Protein 5F06 (pdb70)

Structure (mmCIF, N/CA/C/O backbone):
data_5F06
#
_entry.id   5F06
#
_cell.length_a   54.104
_cell.length_b   90.365
_cell.length_c   97.149
_cell.angle_alpha   90.00
_cell.angle_beta   90.00
_cell.angle_gamma   90.00
#
_symmetry.space_group_name_H-M   'P 21 21 21'
#
loop_
_entity.id
_entity.type
_entity.pdbx_description
1 polymer 'Glutathione S-transferase family protein'
2 non-polymer GLUTATHIONE
3 non-polymer 'SULFATE ION'
4 water water
#
loop_
_atom_site.group_PDB
_atom_site.id
_atom_site.type_symbol
_atom_site.label_atom_id
_atom_site.label_alt_id
_atom_site.label_comp_id
_atom_site.label_asym_id
_atom_site.label_entity_id
_atom_site.label_seq_id
_atom_site.pdbx_PDB_ins_code
_atom_site.Cartn_x
_atom_site.Cartn_y
_atom_site.Cartn_z
_atom_site.occupancy
_atom_site.B_iso_or_equiv
_atom_site.auth_seq_id
_atom_site.auth_comp_id
_atom_site.auth_asym_id
_atom_site.auth_atom_id
_atom_site.pdbx_PDB_model_num
ATOM 1 N N . VAL A 1 1 ? -10.887 27.001 3.907 1.00 18.12 2 VAL A N 1
ATOM 2 C CA . VAL A 1 1 ? -11.416 27.233 2.566 1.00 20.30 2 VAL A CA 1
ATOM 3 C C . VAL A 1 1 ? -10.811 26.250 1.572 1.00 17.80 2 VAL A C 1
ATOM 4 O O . VAL A 1 1 ? -9.615 25.964 1.617 1.00 18.25 2 VAL A O 1
ATOM 16 N N . LEU A 1 2 ? -11.646 25.737 0.676 1.00 14.08 3 LEU A N 1
ATOM 17 C CA . LEU A 1 2 ? -11.173 24.913 -0.424 1.00 14.68 3 LEU A CA 1
ATOM 18 C C . LEU A 1 2 ? -10.581 25.818 -1.487 1.00 13.09 3 LEU A C 1
ATOM 19 O O . LEU A 1 2 ? -11.317 26.499 -2.198 1.00 12.78 3 LEU A O 1
ATOM 35 N N . LYS A 1 3 ? -9.255 25.832 -1.577 1.00 12.76 4 LYS A N 1
ATOM 36 C CA . LYS A 1 3 ? -8.563 26.679 -2.536 1.00 13.07 4 LYS A CA 1
ATOM 37 C C . LYS A 1 3 ? -8.023 25.851 -3.692 1.00 14.42 4 LYS A C 1
ATOM 38 O O . LYS A 1 3 ? -7.120 25.031 -3.519 1.00 17.09 4 LYS A O 1
ATOM 57 N N . LEU A 1 4 ? -8.596 26.081 -4.868 1.00 12.98 5 LEU A N 1
ATOM 58 C CA . LEU A 1 4 ? -8.256 25.344 -6.077 1.00 11.33 5 LEU A CA 1
ATOM 59 C C . LEU A 1 4 ? -7.352 26.183 -6.961 1.00 12.59 5 LEU A C 1
ATOM 60 O O . LEU A 1 4 ? -7.730 27.273 -7.380 1.00 12.64 5 LEU A O 1
ATOM 76 N N . TYR A 1 5 ? -6.153 25.671 -7.228 1.00 11.60 6 TYR A N 1
ATOM 77 C CA . TYR A 1 5 ? -5.184 26.365 -8.066 1.00 11.29 6 TYR A CA 1
ATOM 78 C C . TYR A 1 5 ? -5.230 25.837 -9.495 1.00 10.43 6 TYR A C 1
ATOM 79 O O . TYR A 1 5 ? -4.926 24.675 -9.749 1.00 9.88 6 TYR A O 1
ATOM 97 N N . GLY A 1 6 ? -5.613 26.693 -10.432 1.00 10.08 7 GLY A N 1
ATOM 98 C CA . GLY A 1 6 ? -5.718 26.275 -11.817 1.00 9.96 7 GLY A CA 1
ATOM 99 C C . GLY A 1 6 ? -6.218 27.377 -12.725 1.00 11.45 7 GLY A C 1
ATOM 100 O O . GLY A 1 6 ? -5.943 28.553 -12.495 1.00 12.39 7 GLY A O 1
ATOM 104 N N . ALA A 1 7 ? -6.956 26.993 -13.761 1.00 13.49 8 ALA A N 1
ATOM 105 C CA . ALA A 1 7 ? -7.501 27.954 -14.714 1.00 14.35 8 ALA A CA 1
ATOM 106 C C . ALA A 1 7 ? -8.848 27.464 -15.240 1.00 16.10 8 ALA A C 1
ATOM 107 O O . ALA A 1 7 ? -8.992 26.280 -15.541 1.00 16.47 8 ALA A O 1
ATOM 114 N N . PRO A 1 8 ? -9.843 28.366 -15.346 1.00 17.53 9 PRO A N 1
ATOM 115 C CA . PRO A 1 8 ? -11.187 27.968 -15.795 1.00 17.68 9 PRO A CA 1
ATOM 116 C C . PRO A 1 8 ? -11.227 27.229 -17.137 1.00 18.73 9 PRO A C 1
ATOM 117 O O . PRO A 1 8 ? -12.092 26.375 -17.338 1.00 17.62 9 PRO A O 1
ATOM 128 N N . MET A 1 9 ? -10.305 27.555 -18.038 1.00 21.38 10 MET A N 1
ATOM 129 C CA . MET A 1 9 ? -10.359 27.037 -19.401 1.00 23.52 10 MET A CA 1
ATOM 130 C C . MET A 1 9 ? -9.751 25.635 -19.546 1.00 23.13 10 MET A C 1
ATOM 131 O O . MET A 1 9 ? -9.961 24.973 -20.561 1.00 25.92 10 MET A O 1
ATOM 145 N N . SER A 1 10 ? -9.015 25.171 -18.542 1.00 18.21 11 SER A N 1
ATOM 146 C CA . SER A 1 10 ? -8.347 23.878 -18.650 1.00 17.60 11 SER A CA 1
ATOM 147 C C . SER A 1 10 ? -9.277 22.731 -18.264 1.00 15.72 11 SER A C 1
ATOM 148 O O . SER A 1 10 ? -10.084 22.841 -17.337 1.00 16.15 11 SER A O 1
ATOM 156 N N . THR A 1 11 ? -9.151 21.632 -18.999 1.00 13.72 12 THR A N 1
ATOM 157 C CA . THR A 1 11 ? -9.964 20.442 -18.781 1.00 13.27 12 THR A CA 1
ATOM 158 C C . THR A 1 11 ? -9.798 19.891 -17.377 1.00 12.22 12 THR A C 1
ATOM 159 O O . THR A 1 11 ? -10.759 19.452 -16.751 1.00 12.37 12 THR A O 1
ATOM 170 N N . CYS A 1 12 ? -8.558 19.901 -16.903 1.00 13.13 13 CYS A N 1
ATOM 171 C CA . CYS A 1 12 ? -8.216 19.307 -15.622 1.00 13.33 13 CYS A CA 1
ATOM 172 C C . CYS A 1 12 ? -8.792 20.109 -14.452 1.00 10.97 13 CYS A C 1
ATOM 173 O O . CYS A 1 12 ? -9.253 19.532 -13.469 1.00 11.08 13 CYS A O 1
ATOM 180 N N . THR A 1 13 ? -8.777 21.435 -14.558 1.00 9.12 14 THR A N 1
ATOM 181 C CA . THR A 1 13 ? -9.400 22.272 -13.535 1.00 8.25 14 THR A CA 1
ATOM 182 C C . THR A 1 13 ? -10.914 22.143 -13.600 1.00 8.94 14 THR A C 1
ATOM 183 O O . THR A 1 13 ? -11.581 22.045 -12.565 1.00 8.71 14 THR A O 1
ATOM 194 N N A SER A 1 14 ? -11.457 22.139 -14.815 0.59 9.82 15 SER A N 1
ATOM 195 N N B SER A 1 14 ? -11.441 22.142 -14.822 0.41 9.84 15 SER A N 1
ATOM 196 C CA A SER A 1 14 ? -12.903 22.068 -15.007 0.59 10.12 15 SER A CA 1
ATOM 197 C CA B SER A 1 14 ? -12.877 22.047 -15.061 0.41 10.24 15 SER A CA 1
ATOM 198 C C A SER A 1 14 ? -13.491 20.791 -14.421 0.59 9.88 15 SER A C 1
ATOM 199 C C B SER A 1 14 ? -13.478 20.799 -14.430 0.41 9.88 15 SER A C 1
ATOM 200 O O A SER A 1 14 ? -14.634 20.783 -13.970 0.59 9.20 15 SER A O 1
ATOM 201 O O B SER A 1 14 ? -14.613 20.819 -13.955 0.41 10.16 15 SER A O 1
ATOM 216 N N . ARG A 1 15 ? -12.714 19.713 -14.435 1.00 9.75 16 ARG A N 1
ATOM 217 C CA . ARG A 1 15 ? -13.173 18.451 -13.867 1.00 8.67 16 ARG A CA 1
ATOM 218 C C . ARG A 1 15 ? -13.470 18.625 -12.377 1.00 7.84 16 ARG A C 1
ATOM 219 O O . ARG A 1 15 ? -14.464 18.103 -11.869 1.00 7.52 16 ARG A O 1
ATOM 241 N N . VAL A 1 16 ? -12.619 19.374 -11.682 1.00 8.55 17 VAL A N 1
ATOM 242 C CA . VAL A 1 16 ? -12.842 19.645 -10.265 1.00 8.82 17 VAL A CA 1
ATOM 243 C C . VAL A 1 16 ? -13.979 20.649 -10.080 1.00 9.61 17 VAL A C 1
ATOM 244 O O . VAL A 1 16 ? -14.855 20.462 -9.227 1.00 8.88 17 VAL A O 1
ATOM 257 N N . LEU A 1 17 ? -13.971 21.710 -10.883 1.00 9.07 18 LEU A N 1
ATOM 258 C CA . LEU A 1 17 ? -14.969 22.761 -10.742 1.00 9.71 18 LEU A CA 1
ATOM 259 C C . LEU A 1 17 ? -16.389 22.208 -10.803 1.00 10.62 18 LEU A C 1
ATOM 260 O O . LEU A 1 17 ? -17.234 22.575 -9.990 1.00 10.95 18 LEU A O 1
ATOM 276 N N A THR A 1 18 ? -16.635 21.317 -11.757 0.40 10.82 19 THR A N 1
ATOM 277 N N B THR A 1 18 ? -16.658 21.315 -11.751 0.60 10.77 19 THR A N 1
ATOM 278 C CA A THR A 1 18 ? -17.955 20.732 -11.917 0.40 11.93 19 THR A CA 1
ATOM 279 C CA B THR A 1 18 ? -18.004 20.777 -11.883 0.60 11.74 19 THR A CA 1
ATOM 280 C C A THR A 1 18 ? -18.327 19.936 -10.670 0.40 11.23 19 THR A C 1
ATOM 281 C C B THR A 1 18 ? -18.347 19.915 -10.667 0.60 11.26 19 THR A C 1
ATOM 282 O O A THR A 1 18 ? -19.463 20.004 -10.193 0.40 11.59 19 THR A O 1
ATOM 283 O O B THR A 1 18 ? -19.488 19.925 -10.197 0.60 11.55 19 THR A O 1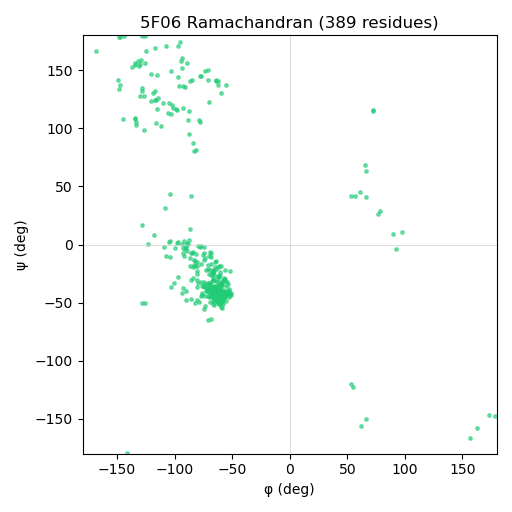
ATOM 304 N N . CYS A 1 19 ? -17.360 19.194 -10.139 1.00 10.20 20 CYS A N 1
ATOM 305 C CA . CYS A 1 19 ? -17.568 18.405 -8.927 1.00 10.04 20 CYS A CA 1
ATOM 306 C C . CYS A 1 19 ? -17.914 19.310 -7.742 1.00 10.65 20 CYS A C 1
ATOM 307 O O . CYS A 1 19 ? -18.852 19.029 -6.992 1.00 10.69 20 CYS A O 1
ATOM 316 N N . LEU A 1 20 ? -17.163 20.396 -7.580 1.00 9.41 21 LEU A N 1
ATOM 317 C CA . LEU A 1 20 ? -17.439 21.365 -6.521 1.00 9.40 21 LEU A CA 1
ATOM 318 C C . LEU A 1 20 ? -18.876 21.896 -6.603 1.00 10.16 21 LEU A C 1
ATOM 319 O O . LEU A 1 20 ? -19.545 22.033 -5.578 1.00 10.00 21 LEU A O 1
ATOM 335 N N . HIS A 1 21 ? -19.357 22.179 -7.811 1.00 11.99 22 HIS A N 1
ATOM 336 C CA . HIS A 1 21 ? -20.714 22.700 -7.984 1.00 13.28 22 HIS A CA 1
ATOM 337 C C . HIS A 1 21 ? -21.778 21.640 -7.730 1.00 12.69 22 HIS A C 1
ATOM 338 O O . HIS A 1 21 ? -22.826 21.941 -7.148 1.00 14.06 22 HIS A O 1
ATOM 351 N N . GLU A 1 22 ? -21.529 20.412 -8.180 1.00 11.14 23 GLU A N 1
ATOM 352 C CA . GLU A 1 22 ? -22.439 19.307 -7.897 1.00 12.22 23 GLU A CA 1
ATOM 353 C C . GLU A 1 22 ? -22.653 19.178 -6.393 1.00 13.56 23 GLU A C 1
ATOM 354 O O . GLU A 1 22 ? -23.752 18.861 -5.938 1.00 12.80 23 GLU A O 1
ATOM 366 N N . LYS A 1 23 ? -21.598 19.438 -5.625 1.00 13.31 24 LYS A N 1
ATOM 367 C CA . LYS A 1 23 ? -21.645 19.276 -4.175 1.00 12.01 24 LYS A CA 1
ATOM 368 C C . LYS A 1 23 ? -22.107 20.555 -3.468 1.00 13.94 24 LYS A C 1
ATOM 369 O O . LYS A 1 23 ? -22.193 20.592 -2.239 1.00 15.93 24 LYS A O 1
ATOM 388 N N . ASN A 1 24 ? -22.418 21.589 -4.248 1.00 14.96 25 ASN A N 1
ATOM 389 C CA . ASN A 1 24 ? -22.858 22.879 -3.706 1.00 15.62 25 ASN A CA 1
ATOM 390 C C . ASN A 1 24 ? -21.852 23.478 -2.726 1.00 15.15 25 ASN A C 1
ATOM 391 O O . ASN A 1 24 ? -22.241 24.024 -1.695 1.00 17.26 25 ASN A O 1
ATOM 402 N N . LEU A 1 25 ? -20.567 23.388 -3.049 1.00 11.74 26 LEU A N 1
ATOM 403 C CA . LEU A 1 25 ? -19.518 23.832 -2.132 1.00 10.87 26 LEU A CA 1
ATOM 404 C C . LEU A 1 25 ? -19.007 25.238 -2.428 1.00 11.04 26 LEU A C 1
ATOM 405 O O . LEU A 1 25 ? -18.907 25.651 -3.589 1.00 10.95 26 LEU A O 1
ATOM 421 N N . ASP A 1 26 ? -18.684 25.966 -1.362 1.00 13.05 27 ASP A N 1
ATOM 422 C CA . ASP A 1 26 ? -17.922 27.203 -1.473 1.00 13.27 27 ASP A CA 1
ATOM 423 C C . ASP A 1 26 ? -16.488 26.834 -1.791 1.00 13.50 27 ASP A C 1
ATOM 424 O O . ASP A 1 26 ? -16.010 25.784 -1.363 1.00 14.08 27 ASP A O 1
ATOM 433 N N . PHE A 1 27 ? -15.794 27.699 -2.522 1.00 13.16 28 PHE A N 1
ATOM 434 C CA . PHE A 1 27 ? -14.389 27.474 -2.834 1.00 12.04 28 PHE A CA 1
ATOM 435 C C . PHE A 1 27 ? -13.792 28.740 -3.424 1.00 11.46 28 PHE A C 1
ATOM 436 O O . PHE A 1 27 ? -14.516 29.657 -3.799 1.00 10.81 28 PHE A O 1
ATOM 453 N N . GLU A 1 28 ? -12.469 28.778 -3.498 1.00 12.44 29 GLU A N 1
ATOM 454 C CA . GLU A 1 28 ? -11.768 29.859 -4.169 1.00 12.90 29 GLU A CA 1
ATOM 455 C C . GLU A 1 28 ? -10.926 29.300 -5.302 1.00 13.45 29 GLU A C 1
ATOM 456 O O . GLU A 1 28 ? -10.086 28.427 -5.082 1.00 13.96 29 GLU A O 1
ATOM 468 N N . LEU A 1 29 ? -11.167 29.803 -6.508 1.00 14.66 30 LEU A N 1
ATOM 469 C CA . LEU A 1 29 ? -10.317 29.508 -7.650 1.00 14.05 30 LEU A CA 1
ATOM 470 C C . LEU A 1 29 ? -9.176 30.517 -7.691 1.00 14.01 30 LEU A C 1
ATOM 471 O O . LEU A 1 29 ? -9.401 31.714 -7.869 1.00 15.95 30 LEU A O 1
ATOM 487 N N . VAL A 1 30 ? -7.958 30.025 -7.495 1.00 10.26 31 VAL A N 1
ATOM 488 C CA . VAL A 1 30 ? -6.760 30.855 -7.546 1.00 9.99 31 VAL A CA 1
ATOM 489 C C . VAL A 1 30 ? -6.081 30.642 -8.894 1.00 9.24 31 VAL A C 1
ATOM 490 O O . VAL A 1 30 ? -5.670 29.526 -9.203 1.00 10.62 31 VAL A O 1
ATOM 503 N N . PRO A 1 31 ? -5.975 31.702 -9.712 1.00 9.85 32 PRO A N 1
ATOM 504 C CA . PRO A 1 31 ? -5.376 31.509 -11.038 1.00 10.53 32 PRO A CA 1
ATOM 505 C C . PRO A 1 31 ? -3.926 31.039 -11.000 1.00 10.98 32 PRO A C 1
ATOM 506 O O . PRO A 1 31 ? -3.148 31.487 -10.159 1.00 11.14 32 PRO A O 1
ATOM 517 N N . VAL A 1 32 ? -3.586 30.130 -11.908 1.00 11.53 33 VAL A N 1
ATOM 518 C CA . VAL A 1 32 ? -2.200 29.759 -12.162 1.00 10.64 33 VAL A CA 1
ATOM 519 C C . VAL A 1 32 ? -1.861 30.160 -13.592 1.00 12.80 33 VAL A C 1
ATOM 520 O O . VAL A 1 32 ? -2.537 29.755 -14.539 1.00 12.06 33 VAL A O 1
ATOM 533 N N . ASP A 1 33 ? -0.811 30.962 -13.730 1.00 13.71 34 ASP A N 1
ATOM 534 C CA . ASP A 1 33 ? -0.438 31.558 -15.006 1.00 14.76 34 ASP A CA 1
ATOM 535 C C . ASP A 1 33 ? 0.408 30.592 -15.836 1.00 15.27 34 ASP A C 1
ATOM 536 O O . ASP A 1 33 ? 1.639 30.626 -15.779 1.00 14.98 34 ASP A O 1
ATOM 545 N N . LEU A 1 34 ? -0.258 29.738 -16.611 1.00 15.17 35 LEU A N 1
ATOM 546 C CA . LEU A 1 34 ? 0.434 28.775 -17.466 1.00 15.13 35 LEU A CA 1
ATOM 547 C C . LEU A 1 34 ? 1.245 29.475 -18.554 1.00 14.93 35 LEU A C 1
ATOM 548 O O . LEU A 1 34 ? 2.360 29.060 -18.862 1.00 15.43 35 LEU A O 1
ATOM 564 N N . PHE A 1 35 ? 0.670 30.528 -19.133 1.00 14.90 36 PHE A N 1
ATOM 565 C CA . PHE A 1 35 ? 1.337 31.343 -20.151 1.00 16.84 36 PHE A CA 1
ATOM 566 C C . PHE A 1 35 ? 2.712 31.828 -19.692 1.00 17.81 36 PHE A C 1
ATOM 567 O O . PHE A 1 35 ? 3.664 31.845 -20.475 1.00 17.01 36 PHE A O 1
ATOM 584 N N . ALA A 1 36 ? 2.811 32.212 -18.421 1.00 18.01 37 ALA A N 1
ATOM 585 C CA . ALA A 1 36 ? 4.062 32.715 -17.861 1.00 19.03 37 ALA A CA 1
ATOM 586 C C . ALA A 1 36 ? 4.909 31.596 -17.258 1.00 18.03 37 ALA A C 1
ATOM 587 O O . ALA A 1 36 ? 6.020 31.841 -16.788 1.00 19.94 37 ALA A O 1
ATOM 594 N N . GLY A 1 37 ? 4.378 30.378 -17.260 1.00 13.32 38 GLY A N 1
ATOM 595 C CA . GLY A 1 37 ? 5.098 29.226 -16.737 1.00 13.80 38 GLY A CA 1
ATOM 596 C C . GLY A 1 37 ? 5.112 29.116 -15.221 1.00 12.46 38 GLY A C 1
ATOM 597 O O . GLY A 1 37 ? 6.051 28.559 -14.646 1.00 12.17 38 GLY A O 1
ATOM 601 N N . GLU A 1 38 ? 4.073 29.632 -14.569 1.00 13.17 39 GLU A N 1
ATOM 602 C CA . GLU A 1 38 ? 3.991 29.610 -13.108 1.00 12.09 39 GLU A CA 1
ATOM 603 C C . GLU A 1 38 ? 3.996 28.184 -12.572 1.00 11.52 39 GLU A C 1
ATOM 604 O O . GLU A 1 38 ? 4.560 27.906 -11.515 1.00 11.51 39 GLU A O 1
ATOM 616 N N . HIS A 1 39 ? 3.360 27.279 -13.306 1.00 11.38 40 HIS A N 1
ATOM 617 C CA . HIS A 1 39 ? 3.234 25.891 -12.871 1.00 11.98 40 HIS A CA 1
ATOM 618 C C . HIS A 1 39 ? 4.566 25.140 -12.862 1.00 12.99 40 HIS A C 1
ATOM 619 O O . HIS A 1 39 ? 4.653 24.041 -12.318 1.00 13.03 40 HIS A O 1
ATOM 632 N N . LYS A 1 40 ? 5.599 25.736 -13.448 1.00 11.83 41 LYS A N 1
ATOM 633 C CA . LYS A 1 40 ? 6.918 25.114 -13.501 1.00 12.79 41 LYS A CA 1
ATOM 634 C C . LYS A 1 40 ? 7.908 25.748 -12.518 1.00 14.11 41 LYS A C 1
ATOM 635 O O . LYS A 1 40 ? 9.077 25.357 -12.478 1.00 14.35 41 LYS A O 1
ATOM 654 N N . GLN A 1 41 ? 7.447 26.724 -11.740 1.00 14.73 42 GLN A N 1
ATOM 655 C CA . GLN A 1 41 ? 8.308 27.425 -10.785 1.00 16.42 42 GLN A CA 1
ATOM 656 C C . GLN A 1 41 ? 8.214 26.778 -9.401 1.00 13.53 42 GLN A C 1
ATOM 657 O O . GLN A 1 41 ? 7.260 26.053 -9.122 1.00 11.92 42 GLN A O 1
ATOM 671 N N . PRO A 1 42 ? 9.211 27.030 -8.532 1.00 14.22 43 PRO A N 1
ATOM 672 C CA . PRO A 1 42 ? 9.293 26.331 -7.237 1.00 13.14 43 PRO A CA 1
ATOM 673 C C . PRO A 1 42 ? 8.019 26.376 -6.374 1.00 11.73 43 PRO A C 1
ATOM 674 O O . PRO A 1 42 ? 7.669 25.347 -5.796 1.00 10.74 43 PRO A O 1
ATOM 685 N N . PRO A 1 43 ? 7.332 27.527 -6.290 1.00 12.14 44 PRO A N 1
ATOM 686 C CA . PRO A 1 43 ? 6.145 27.532 -5.425 1.00 12.43 44 PRO A CA 1
ATOM 687 C C . PRO A 1 43 ? 5.075 26.534 -5.860 1.00 11.99 44 PRO A C 1
ATOM 688 O O . PRO A 1 43 ? 4.554 25.805 -5.015 1.00 11.59 44 PRO A O 1
ATOM 699 N N . PHE A 1 44 ? 4.754 26.477 -7.145 1.00 10.50 45 PHE A N 1
ATOM 700 C CA . PHE A 1 44 ? 3.716 25.552 -7.563 1.00 9.06 45 PHE A CA 1
ATOM 701 C C . PHE A 1 44 ? 4.223 24.114 -7.555 1.00 8.72 45 PHE A C 1
ATOM 702 O O . PHE A 1 44 ? 3.471 23.195 -7.243 1.00 10.06 45 PHE A O 1
ATOM 719 N N . LEU A 1 45 ? 5.491 23.914 -7.895 1.00 9.34 46 LEU A N 1
ATOM 720 C CA . LEU A 1 45 ? 6.057 22.569 -7.875 1.00 11.14 46 LEU A CA 1
ATOM 721 C C . LEU A 1 45 ? 5.987 21.966 -6.474 1.00 9.88 46 LEU A C 1
ATOM 722 O O . LEU A 1 45 ? 5.940 20.746 -6.325 1.00 9.14 46 LEU A O 1
ATOM 738 N N . ALA A 1 46 ? 5.970 22.822 -5.454 1.00 11.77 47 ALA A N 1
ATOM 739 C CA . ALA A 1 46 ? 5.824 22.370 -4.075 1.00 12.95 47 ALA A CA 1
ATOM 740 C C . ALA A 1 46 ? 4.399 21.896 -3.797 1.00 13.60 47 ALA A C 1
ATOM 741 O O . ALA A 1 46 ? 4.164 21.134 -2.854 1.00 14.08 47 ALA A O 1
ATOM 748 N N . LYS A 1 47 ? 3.450 22.350 -4.611 1.00 12.90 48 LYS A N 1
ATOM 749 C CA . LYS A 1 47 ? 2.076 21.872 -4.506 1.00 12.01 48 LYS A CA 1
ATOM 750 C C . LYS A 1 47 ? 1.915 20.586 -5.311 1.00 11.32 48 LYS A C 1
ATOM 751 O O . LYS A 1 47 ? 1.330 19.609 -4.835 1.00 12.06 48 LYS A O 1
ATOM 770 N N . ASN A 1 48 ? 2.432 20.604 -6.535 1.00 10.15 49 ASN A N 1
ATOM 771 C CA . ASN A 1 48 ? 2.443 19.433 -7.402 1.00 9.28 49 ASN A CA 1
ATOM 772 C C . ASN A 1 48 ? 3.816 19.276 -8.048 1.00 9.57 49 ASN A C 1
ATOM 773 O O . ASN A 1 48 ? 4.172 20.041 -8.947 1.00 8.65 49 ASN A O 1
ATOM 784 N N . PRO A 1 49 ? 4.586 18.267 -7.612 1.00 10.67 50 PRO A N 1
ATOM 785 C CA . PRO A 1 49 ? 5.945 18.129 -8.145 1.00 11.33 50 PRO A CA 1
ATOM 786 C C . PRO A 1 49 ? 5.986 17.821 -9.646 1.00 10.98 50 PRO A C 1
ATOM 787 O O . PRO A 1 49 ? 7.047 17.950 -10.259 1.00 12.25 50 PRO A O 1
ATOM 798 N N . PHE A 1 50 ? 4.854 17.438 -10.231 1.00 9.54 51 PHE A N 1
ATOM 799 C CA . PHE A 1 50 ? 4.800 17.157 -11.662 1.00 10.64 51 PHE A CA 1
ATOM 800 C C . PHE A 1 50 ? 4.565 18.428 -12.480 1.00 10.37 51 PHE A C 1
ATOM 801 O O . PHE A 1 50 ? 4.636 18.408 -13.712 1.00 10.54 51 PHE A O 1
ATOM 818 N N . GLY A 1 51 ? 4.292 19.528 -11.789 1.00 10.85 52 GLY A N 1
ATOM 819 C CA . GLY A 1 51 ? 4.193 20.826 -12.431 1.00 11.09 52 GLY A CA 1
ATOM 820 C C . GLY A 1 51 ? 3.026 20.962 -13.390 1.00 10.49 52 GLY A C 1
ATOM 821 O O . GLY A 1 51 ? 3.158 21.558 -14.462 1.00 12.44 52 GLY A O 1
ATOM 825 N N . GLN A 1 52 ? 1.878 20.421 -13.001 1.00 11.27 53 GLN A N 1
ATOM 826 C CA . GLN A 1 52 ? 0.654 20.592 -13.772 1.00 12.74 53 GLN A CA 1
ATOM 827 C C . GLN A 1 52 ? -0.517 20.946 -12.863 1.00 12.07 53 GLN A C 1
ATOM 828 O O . GLN A 1 52 ? -0.521 20.630 -11.666 1.00 12.75 53 GLN A O 1
ATOM 842 N N . ILE A 1 53 ? -1.504 21.616 -13.442 1.00 9.83 54 ILE A N 1
ATOM 843 C CA . ILE A 1 53 ? -2.690 22.024 -12.707 1.00 8.44 54 ILE A CA 1
ATOM 844 C C . ILE A 1 53 ? -3.766 20.954 -12.873 1.00 8.80 54 ILE A C 1
ATOM 845 O O . ILE A 1 53 ? -3.802 20.268 -13.891 1.00 9.01 54 ILE A O 1
ATOM 861 N N . PRO A 1 54 ? -4.667 20.823 -11.886 1.00 10.79 55 PRO A N 1
ATOM 862 C CA . PRO A 1 54 ? -4.812 21.677 -10.709 1.00 10.97 55 PRO A CA 1
ATOM 863 C C . PRO A 1 54 ? -4.134 21.139 -9.458 1.00 10.66 55 PRO A C 1
ATOM 864 O O . PRO A 1 54 ? -3.664 20.004 -9.433 1.00 8.91 55 PRO A O 1
ATOM 875 N N . ALA A 1 55 ? -4.089 21.984 -8.436 1.00 10.96 56 ALA A N 1
ATOM 876 C CA . ALA A 1 55 ? -3.766 21.565 -7.086 1.00 10.52 56 ALA A CA 1
ATOM 877 C C . ALA A 1 55 ? -4.839 22.099 -6.149 1.00 9.72 56 ALA A C 1
ATOM 878 O O . ALA A 1 55 ? -5.546 23.056 -6.482 1.00 9.20 56 ALA A O 1
ATOM 885 N N . LEU A 1 56 ? -4.958 21.475 -4.983 1.00 9.04 57 LEU A N 1
ATOM 886 C CA . LEU A 1 56 ? -5.900 21.906 -3.960 1.00 8.88 57 LEU A CA 1
ATOM 887 C C . LEU A 1 56 ? -5.185 22.118 -2.633 1.00 9.79 57 LEU A C 1
ATOM 888 O O . LEU A 1 56 ? -4.455 21.242 -2.176 1.00 10.40 57 LEU A O 1
ATOM 904 N N . GLU A 1 57 ? -5.385 23.288 -2.034 1.00 12.22 58 GLU A N 1
ATOM 905 C CA . GLU A 1 57 ? -4.982 23.529 -0.652 1.00 13.95 58 GLU A CA 1
ATOM 906 C C . GLU A 1 57 ? -6.232 23.643 0.207 1.00 13.89 58 GLU A C 1
ATOM 907 O O . GLU A 1 57 ? -7.099 24.481 -0.044 1.00 15.04 58 GLU A O 1
ATOM 919 N N . GLU A 1 58 ? -6.326 22.772 1.204 1.00 11.79 59 GLU A N 1
ATOM 920 C CA . GLU A 1 58 ? -7.383 22.844 2.201 1.00 12.70 59 GLU A CA 1
ATOM 921 C C . GLU A 1 58 ? -6.727 22.849 3.568 1.00 14.40 59 GLU A C 1
ATOM 922 O O . GLU A 1 58 ? -6.353 21.796 4.089 1.00 13.81 59 GLU A O 1
ATOM 934 N N . ASP A 1 59 ? -6.578 24.044 4.133 1.00 18.44 60 ASP A N 1
ATOM 935 C CA . ASP A 1 59 ? -5.814 24.235 5.356 1.00 25.90 60 ASP A CA 1
ATOM 936 C C . ASP A 1 59 ? -4.410 23.640 5.185 1.00 23.80 60 ASP A C 1
ATOM 937 O O . ASP A 1 59 ? -3.674 24.057 4.291 1.00 22.46 60 ASP A O 1
ATOM 946 N N . ASP A 1 60 ? -4.042 22.667 6.016 1.00 21.79 61 ASP A N 1
ATOM 947 C CA . ASP A 1 60 ? -2.698 22.086 5.954 1.00 23.22 61 ASP A CA 1
ATOM 948 C C . ASP A 1 60 ? -2.595 20.907 4.979 1.00 20.13 61 ASP A C 1
ATOM 949 O O . ASP A 1 60 ? -1.524 20.314 4.822 1.00 17.99 61 ASP A O 1
ATOM 958 N N . LEU A 1 61 ? -3.704 20.574 4.325 1.00 15.38 62 LEU A N 1
ATOM 959 C CA . LEU A 1 61 ? -3.710 19.517 3.317 1.00 14.52 62 LEU A CA 1
ATOM 960 C C . LEU A 1 61 ? -3.478 20.086 1.925 1.00 12.58 62 LEU A C 1
ATOM 961 O O . LEU A 1 61 ? -4.055 21.114 1.564 1.00 12.94 62 LEU A O 1
ATOM 977 N N . THR A 1 62 ? -2.634 19.407 1.151 1.00 12.32 63 THR A N 1
ATOM 978 C CA . THR A 1 62 ? -2.383 19.764 -0.239 1.00 13.74 63 THR A CA 1
ATOM 979 C C . THR A 1 62 ? -2.522 18.535 -1.137 1.00 13.18 63 THR A C 1
ATOM 980 O O . THR A 1 62 ? -1.908 17.496 -0.878 1.00 12.58 63 THR A O 1
ATOM 991 N N . LEU A 1 63 ? -3.331 18.668 -2.187 1.00 9.69 64 LEU A N 1
ATOM 992 C CA . LEU A 1 63 ? -3.588 17.578 -3.129 1.00 8.82 64 LEU A CA 1
ATOM 993 C C . LEU A 1 63 ? -3.315 17.978 -4.574 1.00 8.18 64 LEU A C 1
ATOM 994 O O . LEU A 1 63 ? -3.368 19.158 -4.934 1.00 8.49 64 LEU A O 1
ATOM 1010 N N . PHE A 1 64 ? -3.036 16.981 -5.406 1.00 9.06 65 PHE A N 1
ATOM 1011 C CA . PHE A 1 64 ? -3.014 17.181 -6.840 1.00 9.98 65 PHE A CA 1
ATOM 1012 C C . PHE A 1 64 ? -3.569 15.915 -7.505 1.00 10.64 65 PHE A C 1
ATOM 1013 O O . PHE A 1 64 ? -3.946 14.972 -6.806 1.00 9.68 65 PHE A O 1
ATOM 1030 N N . GLU A 1 65 ? -3.626 15.925 -8.839 1.00 10.38 66 GLU A N 1
ATOM 1031 C CA . GLU A 1 65 ? -4.402 14.977 -9.658 1.00 9.29 66 GLU A CA 1
ATOM 1032 C C . GLU A 1 65 ? -5.891 15.279 -9.528 1.00 10.52 66 GLU A C 1
ATOM 1033 O O . GLU A 1 65 ? -6.486 15.164 -8.450 1.00 9.28 66 GLU A O 1
ATOM 1045 N N . SER A 1 66 ? -6.483 15.676 -10.651 1.00 11.16 67 SER A N 1
ATOM 1046 C CA . SER A 1 66 ? -7.851 16.167 -10.664 1.00 10.33 67 SER A CA 1
ATOM 1047 C C . SER A 1 66 ? -8.821 15.162 -10.064 1.00 9.43 67 SER A C 1
ATOM 1048 O O . SER A 1 66 ? -9.730 15.541 -9.337 1.00 9.30 67 SER A O 1
ATOM 1056 N N . ARG A 1 67 ? -8.618 13.883 -10.360 1.00 7.75 68 ARG A N 1
ATOM 1057 C CA . ARG A 1 67 ? -9.559 12.852 -9.934 1.00 7.26 68 ARG A CA 1
ATOM 1058 C C . ARG A 1 67 ? -9.319 12.417 -8.483 1.00 7.32 68 ARG A C 1
ATOM 1059 O O . ARG A 1 67 ? -10.197 11.821 -7.853 1.00 8.64 68 ARG A O 1
ATOM 1080 N N . ALA A 1 68 ? -8.134 12.702 -7.953 1.00 8.66 69 ALA A N 1
ATOM 1081 C CA . ALA A 1 68 ? -7.898 12.522 -6.520 1.00 9.53 69 ALA A CA 1
ATOM 1082 C C . ALA A 1 68 ? -8.653 13.610 -5.763 1.00 9.09 69 ALA A C 1
ATOM 1083 O O . ALA A 1 68 ? -9.232 13.374 -4.697 1.00 8.17 69 ALA A O 1
ATOM 1090 N N . ILE A 1 69 ? -8.657 14.807 -6.335 1.00 8.74 70 ILE A N 1
ATOM 1091 C CA . ILE A 1 69 ? -9.313 15.943 -5.706 1.00 9.24 70 ILE A CA 1
ATOM 1092 C C . ILE A 1 69 ? -10.828 15.753 -5.716 1.00 9.13 70 ILE A C 1
ATOM 1093 O O . ILE A 1 69 ? -11.496 15.995 -4.717 1.00 9.13 70 ILE A O 1
ATOM 1109 N N . THR A 1 70 ? -11.375 15.312 -6.840 1.00 9.97 71 THR A N 1
ATOM 1110 C CA . THR A 1 70 ? -12.814 15.073 -6.921 1.00 9.72 71 THR A CA 1
ATOM 1111 C C . THR A 1 70 ? -13.238 13.953 -5.973 1.00 10.29 71 THR A C 1
ATOM 1112 O O . THR A 1 70 ? -14.263 14.058 -5.301 1.00 10.41 71 THR A O 1
ATOM 1123 N N . SER A 1 71 ? -12.447 12.885 -5.930 1.00 10.33 72 SER A N 1
ATOM 1124 C CA . SER A 1 71 ? -12.733 11.745 -5.068 1.00 12.86 72 SER A CA 1
ATOM 1125 C C . SER A 1 71 ? -12.718 12.170 -3.598 1.00 11.75 72 SER A C 1
ATOM 1126 O O . SER A 1 71 ? -13.588 11.784 -2.813 1.00 12.47 72 SER A O 1
ATOM 1134 N N . TYR A 1 72 ? -11.726 12.973 -3.235 1.00 11.15 73 TYR A N 1
ATOM 1135 C CA . TYR A 1 72 ? -11.638 13.523 -1.888 1.00 12.21 73 TYR A CA 1
ATOM 1136 C C . TYR A 1 72 ? -12.884 14.332 -1.538 1.00 11.36 73 TYR A C 1
ATOM 1137 O O . TYR A 1 72 ? -13.526 14.097 -0.512 1.00 11.58 73 TYR A O 1
ATOM 1155 N N A ILE A 1 73 ? -13.219 15.287 -2.401 0.26 10.44 74 ILE A N 1
ATOM 1156 N N B ILE A 1 73 ? -13.216 15.284 -2.402 0.74 10.53 74 ILE A N 1
ATOM 1157 C CA A ILE A 1 73 ? -14.381 16.147 -2.198 0.26 10.62 74 ILE A CA 1
ATOM 1158 C CA B ILE A 1 73 ? -14.376 16.146 -2.204 0.74 10.57 74 ILE A CA 1
ATOM 1159 C C A ILE A 1 73 ? -15.667 15.326 -2.121 0.26 10.99 74 ILE A C 1
ATOM 1160 C C B ILE A 1 73 ? -15.662 15.323 -2.120 0.74 10.99 74 ILE A C 1
ATOM 1161 O O A ILE A 1 73 ? -16.503 15.546 -1.242 0.26 12.13 74 ILE A O 1
ATOM 1162 O O B ILE A 1 73 ? -16.488 15.533 -1.228 0.74 10.62 74 ILE A O 1
ATOM 1193 N N . ALA A 1 74 ? -15.821 14.378 -3.040 1.00 10.15 75 ALA A N 1
ATOM 1194 C CA . ALA A 1 74 ? -17.020 13.548 -3.085 1.00 10.94 75 ALA A CA 1
ATOM 1195 C C . ALA A 1 74 ? -17.179 12.707 -1.818 1.00 12.23 75 ALA A C 1
ATOM 1196 O O . ALA A 1 74 ? -18.290 12.522 -1.322 1.00 13.27 75 ALA A O 1
ATOM 1204 N N . GLU A 1 75 ? -16.067 12.210 -1.289 1.00 12.66 76 GLU A N 1
ATOM 1205 C CA . GLU A 1 75 ? -16.097 11.384 -0.089 1.00 17.37 76 GLU A CA 1
ATOM 1206 C C . GLU A 1 75 ? -16.310 12.230 1.169 1.00 15.24 76 GLU A C 1
ATOM 1207 O O . GLU A 1 75 ? -17.095 11.865 2.044 1.00 16.04 76 GLU A O 1
ATOM 1219 N N . LYS A 1 76 ? -15.617 13.361 1.252 1.00 13.00 77 LYS A N 1
ATOM 1220 C CA . LYS A 1 76 ? -15.630 14.169 2.464 1.00 14.66 77 LYS A CA 1
ATOM 1221 C C . LYS A 1 76 ? -16.989 14.816 2.712 1.00 15.39 77 LYS A C 1
ATOM 1222 O O . LYS A 1 76 ? -17.439 14.911 3.854 1.00 15.72 77 LYS A O 1
ATOM 1241 N N . PHE A 1 77 ? -17.642 15.256 1.644 1.00 15.42 78 PHE A N 1
ATOM 1242 C CA . PHE A 1 77 ? -18.916 15.958 1.774 1.00 15.50 78 PHE A CA 1
ATOM 1243 C C . PHE A 1 77 ? -20.088 15.057 1.392 1.00 14.96 78 PHE A C 1
ATOM 1244 O O . PHE A 1 77 ? -21.020 15.471 0.710 1.00 14.17 78 PHE A O 1
ATOM 1261 N N . LYS A 1 78 ? -20.024 13.819 1.871 1.00 19.30 79 LYS A N 1
ATOM 1262 C CA . LYS A 1 78 ? -21.123 12.864 1.739 1.00 20.42 79 LYS A CA 1
ATOM 1263 C C . LYS A 1 78 ? -22.394 13.381 2.414 1.00 17.80 79 LYS A C 1
ATOM 1264 O O . LYS A 1 78 ? -22.364 13.821 3.559 1.00 17.99 79 LYS A O 1
ATOM 1283 N N . GLY A 1 79 ? -23.509 13.325 1.691 1.00 16.81 80 GLY A N 1
ATOM 1284 C CA . GLY A 1 79 ? -24.792 13.753 2.224 1.00 17.59 80 GLY A CA 1
ATOM 1285 C C . GLY A 1 79 ? -25.116 15.208 1.928 1.00 17.28 80 GLY A C 1
ATOM 1286 O O . GLY A 1 79 ? -26.201 15.690 2.257 1.00 18.87 80 GLY A O 1
ATOM 1290 N N . THR A 1 80 ? -24.171 15.905 1.308 1.00 15.85 81 THR A N 1
ATOM 1291 C CA . THR A 1 80 ? -24.363 17.295 0.909 1.00 16.90 81 THR A CA 1
ATOM 1292 C C . THR A 1 80 ? -24.290 17.409 -0.610 1.00 15.44 81 THR A C 1
ATOM 1293 O O . THR A 1 80 ? -23.384 16.874 -1.240 1.00 15.61 81 THR A O 1
ATOM 1304 N N . GLY A 1 81 ? -25.261 18.101 -1.193 1.00 14.82 82 GLY A N 1
ATOM 1305 C CA . GLY A 1 81 ? -25.330 18.238 -2.631 1.00 14.05 82 GLY A CA 1
ATOM 1306 C C . GLY A 1 81 ? -25.613 16.894 -3.273 1.00 14.07 82 GLY A C 1
ATOM 1307 O O . GLY A 1 81 ? -26.262 16.035 -2.674 1.00 15.03 82 GLY A O 1
ATOM 1311 N N . TYR A 1 82 ? -25.125 16.700 -4.492 1.00 13.18 83 TYR A N 1
ATOM 1312 C CA . TYR A 1 82 ? -25.441 15.479 -5.217 1.00 13.40 83 TYR A CA 1
ATOM 1313 C C . TYR A 1 82 ? -24.632 14.275 -4.731 1.00 12.75 83 TYR A C 1
ATOM 1314 O O . TYR A 1 82 ? -23.467 14.392 -4.363 1.00 12.80 83 TYR A O 1
ATOM 1332 N N . ASP A 1 83 ? -25.278 13.113 -4.765 1.00 14.25 84 ASP A N 1
ATOM 1333 C CA . ASP A 1 83 ? -24.690 11.851 -4.325 1.00 15.03 84 ASP A CA 1
ATOM 1334 C C . ASP A 1 83 ? -23.807 11.234 -5.416 1.00 14.54 84 ASP A C 1
ATOM 1335 O O . ASP A 1 83 ? -24.239 10.333 -6.140 1.00 14.94 84 ASP A O 1
ATOM 1344 N N . LEU A 1 84 ? -22.569 11.717 -5.519 1.00 12.02 85 LEU A N 1
ATOM 1345 C CA . LEU A 1 84 ? -21.695 11.370 -6.642 1.00 12.04 85 LEU A CA 1
ATOM 1346 C C . LEU A 1 84 ? -21.073 9.973 -6.556 1.00 11.81 85 LEU A C 1
ATOM 1347 O O . LEU A 1 84 ? -20.827 9.353 -7.592 1.00 10.76 85 LEU A O 1
ATOM 1363 N N . ILE A 1 85 ? -20.800 9.486 -5.343 1.00 11.83 86 ILE A N 1
ATOM 1364 C CA . ILE A 1 85 ? -20.145 8.184 -5.188 1.00 13.27 86 ILE A CA 1
ATOM 1365 C C . ILE A 1 85 ? -21.013 7.161 -4.448 1.00 13.65 86 ILE A C 1
ATOM 1366 O O . ILE A 1 85 ? -20.551 6.069 -4.120 1.00 14.04 86 ILE A O 1
ATOM 1382 N N . ARG A 1 86 ? -22.274 7.520 -4.211 1.00 11.96 87 ARG A N 1
ATOM 1383 C CA . ARG A 1 86 ? -23.304 6.575 -3.769 1.00 12.77 87 ARG A CA 1
ATOM 1384 C C . ARG A 1 86 ? -23.031 6.032 -2.361 1.00 14.60 87 ARG A C 1
ATOM 1385 O O . ARG A 1 86 ? -22.852 4.831 -2.160 1.00 15.76 87 ARG A O 1
ATOM 1406 N N . HIS A 1 87 ? -23.042 6.934 -1.384 1.00 18.65 88 HIS A N 1
ATOM 1407 C CA .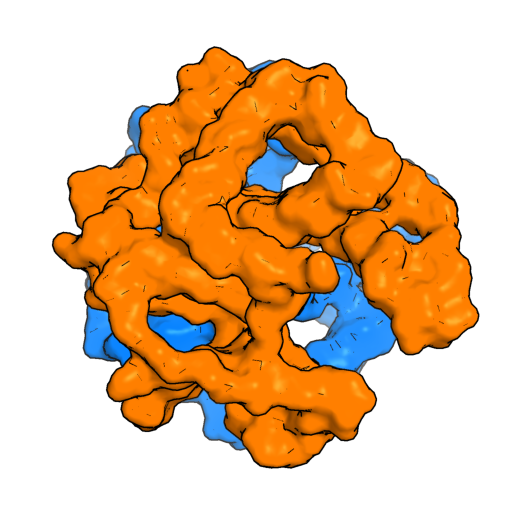 HIS A 1 87 ? -22.622 6.616 -0.018 1.00 21.24 88 HIS A CA 1
ATOM 1408 C C . HIS A 1 87 ? -23.616 5.780 0.798 1.00 23.17 88 HIS A C 1
ATOM 1409 O O . HIS A 1 87 ? -23.331 5.447 1.950 1.00 25.85 88 HIS A O 1
ATOM 1422 N N . GLU A 1 88 ? -24.772 5.448 0.230 1.00 20.42 89 GLU A N 1
ATOM 1423 C CA . GLU A 1 88 ? -25.764 4.651 0.960 1.00 22.82 89 GLU A CA 1
ATOM 1424 C C . GLU A 1 88 ? -26.227 3.433 0.162 1.00 20.96 89 GLU A C 1
ATOM 1425 O O . GLU A 1 88 ? -27.251 2.821 0.475 1.00 20.93 89 GLU A O 1
ATOM 1437 N N . ASN A 1 89 ? -25.452 3.075 -0.857 1.00 19.28 90 ASN A N 1
ATOM 1438 C CA . ASN A 1 89 ? -25.699 1.857 -1.615 1.00 19.20 90 ASN A CA 1
ATOM 1439 C C . ASN A 1 89 ? -24.373 1.240 -2.038 1.00 19.33 90 ASN A C 1
ATOM 1440 O O . ASN A 1 89 ? -23.684 1.772 -2.905 1.00 16.67 90 ASN A O 1
ATOM 1451 N N . LEU A 1 90 ? -24.021 0.121 -1.413 1.00 22.74 91 LEU A N 1
ATOM 1452 C CA . LEU A 1 90 ? -22.720 -0.503 -1.631 1.00 22.33 91 LEU A CA 1
ATOM 1453 C C . LEU A 1 90 ? -22.561 -0.983 -3.067 1.00 18.76 91 LEU A C 1
ATOM 1454 O O . LEU A 1 90 ? -21.501 -0.823 -3.665 1.00 16.74 91 LEU A O 1
ATOM 1470 N N . LYS A 1 91 ? -23.620 -1.572 -3.610 1.00 20.06 92 LYS A N 1
ATOM 1471 C CA . LYS A 1 91 ? -23.589 -2.090 -4.972 1.00 21.67 92 LYS A CA 1
ATOM 1472 C C . LYS A 1 91 ? -23.345 -0.966 -5.977 1.00 18.33 92 LYS A C 1
ATOM 1473 O O . LYS A 1 91 ? -22.555 -1.113 -6.912 1.00 16.92 92 LYS A O 1
ATOM 1492 N N . GLU A 1 92 ? -24.025 0.159 -5.777 1.00 16.75 93 GLU A N 1
ATOM 1493 C CA . GLU A 1 92 ? -23.881 1.304 -6.663 1.00 15.08 93 GLU A CA 1
ATOM 1494 C C . GLU A 1 92 ? -22.487 1.909 -6.557 1.00 13.15 93 GLU A C 1
ATOM 1495 O O . GLU A 1 92 ? -21.873 2.242 -7.569 1.00 11.97 93 GLU A O 1
ATOM 1507 N N . ALA A 1 93 ? -21.998 2.053 -5.327 1.00 14.44 94 ALA A N 1
ATOM 1508 C CA . ALA A 1 93 ? -20.686 2.645 -5.086 1.00 14.49 94 ALA A CA 1
ATOM 1509 C C . ALA A 1 93 ? -19.587 1.838 -5.767 1.00 14.55 94 ALA A C 1
ATOM 1510 O O . ALA A 1 93 ? -18.606 2.396 -6.256 1.00 12.49 94 ALA A O 1
ATOM 1517 N N . ALA A 1 94 ? -19.763 0.522 -5.806 1.00 14.40 95 ALA A N 1
ATOM 1518 C CA . ALA A 1 94 ? -18.783 -0.355 -6.432 1.00 13.64 95 ALA A CA 1
ATOM 1519 C C . ALA A 1 94 ? -18.751 -0.138 -7.941 1.00 13.73 95 ALA A C 1
ATOM 1520 O O . ALA A 1 94 ? -17.683 -0.057 -8.544 1.00 11.60 95 ALA A O 1
ATOM 1527 N N . SER A 1 95 ? -19.931 -0.042 -8.543 1.00 16.64 96 SER A N 1
ATOM 1528 C CA . SER A 1 95 ? -20.046 0.183 -9.977 1.00 16.15 96 SER A CA 1
ATOM 1529 C C . SER A 1 95 ? -19.413 1.513 -10.383 1.00 12.55 96 SER A C 1
ATOM 1530 O O . SER A 1 95 ? -18.794 1.619 -11.441 1.00 12.21 96 SER A O 1
ATOM 1538 N N . VAL A 1 96 ? -19.570 2.529 -9.543 1.00 12.04 97 VAL A N 1
ATOM 1539 C CA . VAL A 1 96 ? -18.946 3.817 -9.806 1.00 10.45 97 VAL A CA 1
ATOM 1540 C C . VAL A 1 96 ? -17.432 3.638 -9.868 1.00 9.99 97 VAL A C 1
ATOM 1541 O O . VAL A 1 96 ? -16.785 4.176 -10.764 1.00 10.69 97 VAL A O 1
ATOM 1554 N N . LYS A 1 97 ? -16.873 2.860 -8.942 1.00 11.62 98 LYS A N 1
ATOM 1555 C CA . LYS A 1 97 ? -15.430 2.611 -8.928 1.00 14.23 98 LYS A CA 1
ATOM 1556 C C . LYS A 1 97 ? -14.973 1.949 -10.226 1.00 13.17 98 LYS A C 1
ATOM 1557 O O . LYS A 1 97 ? -13.900 2.261 -10.751 1.00 12.52 98 LYS A O 1
ATOM 1576 N N . VAL A 1 98 ? -15.790 1.035 -10.743 1.00 11.44 99 VAL A N 1
ATOM 1577 C CA . VAL A 1 98 ? -15.463 0.350 -11.985 1.00 11.72 99 VAL A CA 1
ATOM 1578 C C . VAL A 1 98 ? -15.344 1.357 -13.122 1.00 11.20 99 VAL A C 1
ATOM 1579 O O . VAL A 1 98 ? -14.339 1.387 -13.834 1.00 11.14 99 VAL A O 1
ATOM 1592 N N . TRP A 1 99 ? -16.355 2.205 -13.273 1.00 11.73 100 TRP A N 1
ATOM 1593 C CA . TRP A 1 99 ? -16.427 3.059 -14.444 1.00 11.49 100 TRP A CA 1
ATOM 1594 C C . TRP A 1 99 ? -15.597 4.335 -14.316 1.00 11.13 100 TRP A C 1
ATOM 1595 O O . TRP A 1 99 ? -15.274 4.942 -15.336 1.00 10.60 100 TRP A O 1
ATOM 1616 N N . THR A 1 100 ? -15.205 4.720 -13.100 1.00 10.18 101 THR A N 1
ATOM 1617 C CA . THR A 1 100 ? -14.198 5.778 -12.969 1.00 10.76 101 THR A CA 1
ATOM 1618 C C . THR A 1 100 ? -12.846 5.232 -13.407 1.00 10.76 101 THR A C 1
ATOM 1619 O O . THR A 1 100 ? -12.032 5.967 -13.970 1.00 11.94 101 THR A O 1
ATOM 1630 N N . GLU A 1 101 ? -12.608 3.945 -13.162 1.00 9.83 102 GLU A N 1
ATOM 1631 C CA . GLU A 1 101 ? -11.361 3.327 -13.590 1.00 10.70 102 GLU A CA 1
ATOM 1632 C C . GLU A 1 101 ? -11.364 3.147 -15.101 1.00 9.30 102 GLU A C 1
ATOM 1633 O O . GLU A 1 101 ? -10.325 3.261 -15.735 1.00 9.46 102 GLU A O 1
ATOM 1645 N N . VAL A 1 102 ? -12.533 2.879 -15.673 1.00 10.06 103 VAL A N 1
ATOM 1646 C CA . VAL A 1 102 ? -12.663 2.785 -17.122 1.00 11.64 103 VAL A CA 1
ATOM 1647 C C . VAL A 1 102 ? -12.302 4.126 -17.758 1.00 11.13 103 VAL A C 1
ATOM 1648 O O . VAL A 1 102 ? -11.604 4.173 -18.767 1.00 12.29 103 VAL A O 1
ATOM 1661 N N . GLU A 1 103 ? -12.771 5.215 -17.159 1.00 7.90 104 GLU A N 1
ATOM 1662 C CA . GLU A 1 103 ? -12.456 6.547 -17.669 1.00 7.74 104 GLU A CA 1
ATOM 1663 C C . GLU A 1 103 ? -10.955 6.817 -17.611 1.00 8.10 104 GLU A C 1
ATOM 1664 O O . GLU A 1 103 ? -10.377 7.369 -18.553 1.00 9.43 104 GLU A O 1
ATOM 1676 N N . SER A 1 104 ? -10.318 6.418 -16.514 1.00 9.51 105 SER A N 1
ATOM 1677 C CA . SER A 1 104 ? -8.892 6.667 -16.336 1.00 11.40 105 SER A CA 1
ATOM 1678 C C . SER A 1 104 ? -8.010 5.865 -17.296 1.00 12.32 105 SER A C 1
ATOM 1679 O O . SER A 1 104 ? -7.027 6.392 -17.821 1.00 13.50 105 SER A O 1
ATOM 1687 N N . HIS A 1 105 ? -8.348 4.597 -17.515 1.00 9.67 106 HIS A N 1
ATOM 1688 C CA . HIS A 1 105 ? -7.434 3.683 -18.209 1.00 10.06 106 HIS A CA 1
ATOM 1689 C C . HIS A 1 105 ? -7.857 3.323 -19.625 1.00 11.19 106 HIS A C 1
ATOM 1690 O O . HIS A 1 105 ? -7.077 2.714 -20.361 1.00 12.54 106 HIS A O 1
ATOM 1703 N N . ARG A 1 106 ? -9.076 3.698 -20.005 1.00 11.66 107 ARG A N 1
ATOM 1704 C CA . ARG A 1 106 ? -9.589 3.384 -21.337 1.00 11.45 107 ARG A CA 1
ATOM 1705 C C . ARG A 1 106 ? -10.088 4.623 -22.093 1.00 10.41 107 ARG A C 1
ATOM 1706 O O . ARG A 1 106 ? -9.683 4.849 -23.230 1.00 12.87 107 ARG A O 1
ATOM 1727 N N . TYR A 1 107 ? -10.941 5.435 -21.474 1.00 9.54 108 TYR A N 1
ATOM 1728 C CA . TYR A 1 107 ? -11.475 6.612 -22.152 1.00 7.87 108 TYR A CA 1
ATOM 1729 C C . TYR A 1 107 ? -10.424 7.726 -22.276 1.00 8.70 108 TYR A C 1
ATOM 1730 O O . TYR A 1 107 ? -10.166 8.221 -23.376 1.00 9.05 108 TYR A O 1
ATOM 1748 N N . ASN A 1 108 ? -9.807 8.107 -21.164 1.00 10.13 109 ASN A N 1
ATOM 1749 C CA . ASN A 1 108 ? -8.923 9.271 -21.167 1.00 10.89 109 ASN A CA 1
ATOM 1750 C C . ASN A 1 108 ? -7.676 9.108 -22.049 1.00 9.99 109 ASN A C 1
ATOM 1751 O O . ASN A 1 108 ? -7.290 10.051 -22.739 1.00 10.81 109 ASN A O 1
ATOM 1762 N N . PRO A 1 109 ? -7.042 7.923 -22.031 1.00 9.47 110 PRO A N 1
ATOM 1763 C CA . PRO A 1 109 ? -5.841 7.764 -22.863 1.00 10.76 110 PRO A CA 1
ATOM 1764 C C . PRO A 1 109 ? -6.134 7.862 -24.361 1.00 10.30 110 PRO A C 1
ATOM 1765 O O . PRO A 1 109 ? -5.214 8.106 -25.139 1.00 10.55 110 PRO A O 1
ATOM 1776 N N . ALA A 1 110 ? -7.394 7.673 -24.747 1.00 11.90 111 ALA A N 1
ATOM 1777 C CA . ALA A 1 110 ? -7.796 7.753 -26.147 1.00 12.67 111 ALA A CA 1
ATOM 1778 C C . ALA A 1 110 ? -8.269 9.160 -26.529 1.00 12.54 111 ALA A C 1
ATOM 1779 O O . ALA A 1 110 ? -7.996 9.624 -27.633 1.00 14.71 111 ALA A O 1
ATOM 1786 N N . ILE A 1 111 ? -8.967 9.844 -25.626 1.00 8.56 112 ILE A N 1
ATOM 1787 C CA . ILE A 1 111 ? -9.506 11.167 -25.956 1.00 9.57 112 ILE A CA 1
ATOM 1788 C C . ILE A 1 111 ? -8.485 12.284 -25.722 1.00 10.23 112 ILE A C 1
ATOM 1789 O O . ILE A 1 111 ? -8.491 13.294 -26.431 1.00 10.64 112 ILE A O 1
ATOM 1805 N N . ALA A 1 112 ? -7.596 12.106 -24.750 1.00 10.12 113 ALA A N 1
ATOM 1806 C CA . ALA A 1 112 ? -6.637 13.159 -24.423 1.00 11.77 113 ALA A CA 1
ATOM 1807 C C . ALA A 1 112 ? -5.768 13.552 -25.632 1.00 12.26 113 ALA A C 1
ATOM 1808 O O . ALA A 1 112 ? -5.604 14.741 -25.907 1.00 13.36 113 ALA A O 1
ATOM 1815 N N . PRO A 1 113 ? -5.214 12.568 -26.363 1.00 12.54 114 PRO A N 1
ATOM 1816 C CA . PRO A 1 113 ? -4.358 12.945 -27.495 1.00 12.80 114 PRO A CA 1
ATOM 1817 C C . PRO A 1 113 ? -5.112 13.691 -28.597 1.00 13.05 114 PRO A C 1
ATOM 1818 O O . PRO A 1 113 ? -4.528 14.536 -29.277 1.00 14.14 114 PRO A O 1
ATOM 1829 N N . ILE A 1 114 ? -6.389 13.378 -28.778 1.00 12.29 115 ILE A N 1
ATOM 1830 C CA . ILE A 1 114 ? -7.194 14.063 -29.783 1.00 12.02 115 ILE A CA 1
ATOM 1831 C C . ILE A 1 114 ? -7.263 15.549 -29.449 1.00 13.09 115 ILE A C 1
ATOM 1832 O O . ILE A 1 114 ? -6.983 16.404 -30.290 1.00 14.46 115 ILE A O 1
ATOM 1848 N N . VAL A 1 115 ? -7.620 15.847 -28.205 1.00 11.19 116 VAL A N 1
ATOM 1849 C CA . VAL A 1 115 ? -7.794 17.224 -27.771 1.00 10.31 116 VAL A CA 1
ATOM 1850 C C . VAL A 1 115 ? -6.449 17.941 -27.739 1.00 10.91 116 VAL A C 1
ATOM 1851 O O . VAL A 1 115 ? -6.366 19.130 -28.057 1.00 11.76 116 VAL A O 1
ATOM 1864 N N . PHE A 1 116 ? -5.401 17.216 -27.357 1.00 13.17 117 PHE A N 1
ATOM 1865 C CA . PHE A 1 116 ? -4.062 17.787 -27.319 1.00 15.47 117 PHE A CA 1
ATOM 1866 C C . PHE A 1 116 ? -3.664 18.287 -28.702 1.00 14.68 117 PHE A C 1
ATOM 1867 O O . PHE A 1 116 ? -3.186 19.409 -28.859 1.00 16.27 117 PHE A O 1
ATOM 1884 N N . GLN A 1 117 ? -3.861 17.444 -29.705 1.00 12.06 118 GLN A N 1
ATOM 1885 C CA . GLN A 1 117 ? -3.467 17.785 -31.066 1.00 12.01 118 GLN A CA 1
ATOM 1886 C C . GLN A 1 117 ? -4.245 18.992 -31.599 1.00 14.34 118 GLN A C 1
ATOM 1887 O O . GLN A 1 117 ? -3.668 19.884 -32.227 1.00 15.30 118 GLN A O 1
ATOM 1901 N N . PHE A 1 118 ? -5.547 19.033 -31.337 1.00 14.88 119 PHE A N 1
ATOM 1902 C CA . PHE A 1 118 ? -6.375 20.137 -31.800 1.00 17.16 119 PHE A CA 1
ATOM 1903 C C . PHE A 1 118 ? -6.151 21.447 -31.031 1.00 17.94 119 PHE A C 1
ATOM 1904 O O . PHE A 1 118 ? -6.103 22.518 -31.633 1.00 18.41 119 PHE A O 1
ATOM 1921 N N A MET A 1 119 ? -6.016 21.346 -29.711 0.65 18.05 120 MET A N 1
ATOM 1922 N N B MET A 1 119 ? -5.989 21.361 -29.714 0.35 18.08 120 MET A N 1
ATOM 1923 C CA A MET A 1 119 ? -6.060 22.518 -28.838 0.65 19.02 120 MET A CA 1
ATOM 1924 C CA B MET A 1 119 ? -6.043 22.556 -28.876 0.35 19.05 120 MET A CA 1
ATOM 1925 C C A MET A 1 119 ? -4.695 22.942 -28.297 0.65 18.77 120 MET A C 1
ATOM 1926 C C B MET A 1 119 ? -4.724 22.937 -28.206 0.35 18.83 120 MET A C 1
ATOM 1927 O O A MET A 1 119 ? -4.442 24.132 -28.118 0.65 19.58 120 MET A O 1
ATOM 1928 O O B MET A 1 119 ? -4.530 24.102 -27.857 0.35 19.62 120 MET A O 1
ATOM 1955 N N . VAL A 1 120 ? -3.823 21.975 -28.025 1.00 18.35 121 VAL A N 1
ATOM 1956 C CA . VAL A 1 120 ? -2.546 22.265 -27.370 1.00 18.61 121 VAL A CA 1
ATOM 1957 C C . VAL A 1 120 ? -1.380 22.363 -28.358 1.00 15.89 121 VAL A C 1
ATOM 1958 O O . VAL A 1 120 ? -0.523 23.232 -28.212 1.00 17.70 121 VAL A O 1
ATOM 1972 N N . ALA A 1 121 ? -1.342 21.485 -29.356 1.00 13.43 122 ALA A N 1
ATOM 1973 C CA . ALA A 1 121 ? -0.214 21.449 -30.287 1.00 13.99 122 ALA A CA 1
ATOM 1974 C C . ALA A 1 121 ? 0.017 22.803 -30.973 1.00 14.91 122 ALA A C 1
ATOM 1975 O O . ALA A 1 121 ? 1.163 23.242 -31.097 1.00 15.60 122 ALA A O 1
ATOM 1982 N N . PRO A 1 122 ? -1.064 23.473 -31.411 1.00 17.19 123 PRO A N 1
ATOM 1983 C CA . PRO A 1 122 ? -0.895 24.819 -31.973 1.00 20.00 123 PRO A CA 1
ATOM 1984 C C . PRO A 1 122 ? -0.252 25.799 -30.988 1.00 20.56 123 PRO A C 1
ATOM 1985 O O . PRO A 1 122 ? 0.511 26.667 -31.409 1.00 21.32 123 PRO A O 1
ATOM 1996 N N . LEU A 1 123 ? -0.551 25.656 -29.700 1.00 23.38 124 LEU A N 1
ATOM 1997 C CA . LEU A 1 123 ? 0.060 26.506 -28.683 1.00 27.84 124 LEU A CA 1
ATOM 1998 C C . LEU A 1 123 ? 1.558 26.234 -28.571 1.00 27.81 124 LEU A C 1
ATOM 1999 O O . LEU A 1 123 ? 2.322 27.095 -28.131 1.00 30.43 124 LEU A O 1
ATOM 2015 N N . ARG A 1 124 ? 1.973 25.035 -28.970 1.00 24.16 125 ARG A N 1
ATOM 2016 C CA . ARG A 1 124 ? 3.381 24.659 -28.920 1.00 26.25 125 ARG A CA 1
ATOM 2017 C C . ARG A 1 124 ? 4.087 24.924 -30.251 1.00 23.96 125 ARG A C 1
ATOM 2018 O O . ARG A 1 124 ? 5.284 24.661 -30.389 1.00 26.07 125 ARG A O 1
ATOM 2039 N N . GLY A 1 125 ? 3.341 25.445 -31.224 1.00 19.10 126 GLY A N 1
ATOM 2040 C CA . GLY A 1 125 ? 3.907 25.858 -32.498 1.00 19.40 126 GLY A CA 1
ATOM 2041 C C . GLY A 1 125 ? 3.783 24.834 -33.613 1.00 18.44 126 GLY A C 1
ATOM 2042 O O . GLY A 1 125 ? 4.394 24.991 -34.675 1.00 19.35 126 GLY A O 1
ATOM 2046 N N . ASN A 1 126 ? 2.991 23.792 -33.376 1.00 17.62 127 ASN A N 1
ATOM 2047 C CA . ASN A 1 126 ? 2.834 22.702 -34.333 1.00 17.89 127 ASN A CA 1
ATOM 2048 C C . ASN A 1 126 ? 1.420 22.617 -34.882 1.00 18.16 127 ASN A C 1
ATOM 2049 O O . ASN A 1 126 ? 0.454 22.900 -34.179 1.00 16.99 127 ASN A O 1
ATOM 2060 N N . SER A 1 127 ? 1.299 22.217 -36.142 1.00 19.70 128 SER A N 1
ATOM 2061 C CA . SER A 1 127 ? -0.009 21.904 -36.697 1.00 19.64 128 SER A CA 1
ATOM 2062 C C . SER A 1 127 ? -0.507 20.612 -36.065 1.00 17.66 128 SER A C 1
ATOM 2063 O O . SER A 1 127 ? 0.299 19.762 -35.684 1.00 16.16 128 SER A O 1
ATOM 2071 N N . PRO A 1 128 ? -1.837 20.459 -35.944 1.00 18.49 129 PRO A N 1
ATOM 2072 C CA . PRO A 1 128 ? -2.370 19.190 -35.446 1.00 18.30 129 PRO A CA 1
ATOM 2073 C C . PRO A 1 128 ? -1.886 18.006 -36.277 1.00 19.13 129 PRO A C 1
ATOM 2074 O O . PRO A 1 128 ? -1.839 18.091 -37.506 1.00 20.20 129 PRO A O 1
ATOM 2085 N N . ASP A 1 129 ? -1.515 16.925 -35.602 1.00 20.04 130 ASP A N 1
ATOM 2086 C CA . ASP A 1 129 ? -1.030 15.724 -36.268 1.00 22.52 130 ASP A CA 1
ATOM 2087 C C . ASP A 1 129 ? -2.212 14.827 -36.600 1.00 21.92 130 ASP A C 1
ATOM 2088 O O . ASP A 1 129 ? -2.786 14.200 -35.713 1.00 20.75 130 ASP A O 1
ATOM 2097 N N . GLN A 1 130 ? -2.566 14.760 -37.880 1.00 22.06 131 GLN A N 1
ATOM 2098 C CA . GLN A 1 130 ? -3.763 14.038 -38.301 1.00 22.31 131 GLN A CA 1
ATOM 2099 C C . GLN A 1 130 ? -3.632 12.540 -38.048 1.00 20.85 131 GLN A C 1
ATOM 2100 O O . GLN A 1 130 ? -4.627 11.859 -37.793 1.00 19.90 131 GLN A O 1
ATOM 2114 N N . THR A 1 131 ? -2.404 12.033 -38.120 1.00 20.12 132 THR A N 1
ATOM 2115 C CA . THR A 1 131 ? -2.140 10.625 -37.838 1.00 20.75 132 THR A CA 1
ATOM 2116 C C . THR A 1 131 ? -2.482 10.284 -36.387 1.00 18.85 132 THR A C 1
ATOM 2117 O O . THR A 1 131 ? -3.137 9.279 -36.115 1.00 19.10 132 THR A O 1
ATOM 2128 N N . ILE A 1 132 ? -2.040 11.124 -35.455 1.00 17.04 133 ILE A N 1
ATOM 2129 C CA . ILE A 1 132 ? -2.315 10.897 -34.041 1.00 17.41 133 ILE A CA 1
ATOM 2130 C C . ILE A 1 132 ? -3.811 11.065 -33.777 1.00 16.49 133 ILE A C 1
ATOM 2131 O O . ILE A 1 132 ? -4.398 10.301 -33.016 1.00 15.69 133 ILE A O 1
ATOM 2147 N N . ILE A 1 133 ? -4.428 12.050 -34.426 1.00 15.62 134 ILE A N 1
ATOM 2148 C CA . ILE A 1 133 ? -5.873 12.249 -34.318 1.00 14.74 134 ILE A CA 1
ATOM 2149 C C . ILE A 1 133 ? -6.629 11.008 -34.804 1.00 16.32 134 ILE A C 1
ATOM 2150 O O . ILE A 1 133 ? -7.453 10.456 -34.074 1.00 16.41 134 ILE A O 1
ATOM 2166 N N . ASP A 1 134 ? -6.339 10.566 -36.024 1.00 19.06 135 ASP A N 1
ATOM 2167 C CA . ASP A 1 134 ? -7.085 9.464 -36.635 1.00 17.56 135 ASP A CA 1
ATOM 2168 C C . ASP A 1 134 ? -6.948 8.172 -35.836 1.00 16.61 135 ASP A C 1
ATOM 2169 O O . ASP A 1 134 ? -7.928 7.458 -35.618 1.00 16.87 135 ASP A O 1
ATOM 2178 N N . ASP A 1 135 ? -5.728 7.872 -35.409 1.00 18.77 136 ASP A N 1
ATOM 2179 C CA . ASP A 1 135 ? -5.461 6.673 -34.625 1.00 21.15 136 ASP A CA 1
ATOM 2180 C C . ASP A 1 135 ? -6.296 6.640 -33.345 1.00 17.59 136 ASP A C 1
ATOM 2181 O O . ASP A 1 135 ? -6.884 5.617 -32.995 1.00 16.64 136 ASP A O 1
ATOM 2190 N N . ASN A 1 136 ? -6.350 7.767 -32.648 1.00 15.95 137 ASN A N 1
ATOM 2191 C CA . ASN A 1 136 ? -7.034 7.816 -31.364 1.00 15.18 137 ASN A CA 1
ATOM 2192 C C . ASN A 1 136 ? -8.548 7.963 -31.521 1.00 15.05 137 ASN A C 1
ATOM 2193 O O . ASN A 1 136 ? -9.309 7.564 -30.639 1.00 13.63 137 ASN A O 1
ATOM 2204 N N . VAL A 1 137 ? -8.986 8.523 -32.646 1.00 15.94 138 VAL A N 1
ATOM 2205 C CA . VAL A 1 137 ? -10.408 8.552 -32.965 1.00 14.66 138 VAL A CA 1
ATOM 2206 C C . VAL A 1 137 ? -10.891 7.112 -33.148 1.00 15.71 138 VAL A C 1
ATOM 2207 O O . VAL A 1 137 ? -11.996 6.757 -32.730 1.00 16.47 138 VAL A O 1
ATOM 2220 N N . GLU A 1 138 ? -10.049 6.281 -33.756 1.00 14.47 139 GLU A N 1
ATOM 2221 C CA . GLU A 1 138 ? -10.359 4.868 -33.927 1.00 16.72 139 GLU A CA 1
ATOM 2222 C C . GLU A 1 138 ? -10.418 4.172 -32.568 1.00 15.15 139 GLU A C 1
ATOM 2223 O O . GLU A 1 138 ? -11.339 3.400 -32.293 1.00 13.05 139 GLU A O 1
ATOM 2235 N N . LYS A 1 139 ? -9.434 4.459 -31.721 1.00 15.38 140 LYS A N 1
ATOM 2236 C CA . LYS A 1 139 ? -9.380 3.880 -30.382 1.00 15.73 140 LYS A CA 1
ATOM 2237 C C . LYS A 1 139 ? -10.567 4.327 -29.536 1.00 12.41 140 LYS A C 1
ATOM 2238 O O . LYS A 1 139 ? -11.179 3.516 -28.842 1.00 12.54 140 LYS A O 1
ATOM 2257 N N . LEU A 1 140 ? -10.893 5.613 -29.590 1.00 10.59 141 LEU A N 1
ATOM 2258 C CA . LEU A 1 140 ? -12.008 6.133 -28.809 1.00 9.22 141 LEU A CA 1
ATOM 2259 C C . LEU A 1 140 ? -13.324 5.536 -29.288 1.00 9.75 141 LEU A C 1
ATOM 2260 O O . LEU A 1 140 ? -14.215 5.258 -28.485 1.00 11.15 141 LEU A O 1
ATOM 2276 N N . GLY A 1 141 ? -13.439 5.339 -30.597 1.00 11.80 142 GLY A N 1
ATOM 2277 C CA . GLY A 1 141 ? -14.629 4.743 -31.176 1.00 11.70 142 GLY A CA 1
ATOM 2278 C C . GLY A 1 141 ? -14.899 3.364 -30.602 1.00 11.64 142 GLY A C 1
ATOM 2279 O O . GLY A 1 141 ? -16.048 3.004 -30.345 1.00 12.40 142 GLY A O 1
ATOM 2283 N N . LYS A 1 142 ? -13.837 2.596 -30.387 1.00 11.47 143 LYS A N 1
ATOM 2284 C CA . LYS A 1 142 ? -13.973 1.241 -29.862 1.00 13.62 143 LYS A CA 1
ATOM 2285 C C . LYS A 1 142 ? -14.368 1.258 -28.385 1.00 12.52 143 LYS A C 1
ATOM 2286 O O . LYS A 1 142 ? -15.151 0.419 -27.936 1.00 12.31 143 LYS A O 1
ATOM 2305 N N . VAL A 1 143 ? -13.838 2.216 -27.633 1.00 11.76 144 VAL A N 1
ATOM 2306 C CA . VAL A 1 143 ? -14.300 2.422 -26.267 1.00 12.36 144 VAL A CA 1
ATOM 2307 C C . VAL A 1 143 ? -15.775 2.812 -26.299 1.00 11.59 144 VAL A C 1
ATOM 2308 O O . VAL A 1 143 ? -16.580 2.296 -25.520 1.00 10.84 144 VAL A O 1
ATOM 2321 N N . LEU A 1 144 ? -16.131 3.711 -27.214 1.00 10.77 145 LEU A N 1
ATOM 2322 C CA . LEU A 1 144 ? -17.495 4.221 -27.273 1.00 10.82 145 LEU A CA 1
ATOM 2323 C C . LEU A 1 144 ? -18.482 3.171 -27.770 1.00 11.68 145 LEU A C 1
ATOM 2324 O O . LEU A 1 144 ? -19.684 3.298 -27.536 1.00 12.53 145 LEU A O 1
ATOM 2340 N N . ASP A 1 145 ? -17.990 2.147 -28.464 1.00 13.12 146 ASP A N 1
ATOM 2341 C CA . ASP A 1 145 ? -18.847 1.036 -28.868 1.00 14.51 146 ASP A CA 1
ATOM 2342 C C . ASP A 1 145 ? -19.336 0.286 -27.631 1.00 14.28 146 ASP A C 1
ATOM 2343 O O . ASP A 1 145 ? -20.481 -0.162 -27.573 1.00 14.47 146 ASP A O 1
ATOM 2352 N N . ILE A 1 146 ? -18.460 0.152 -26.642 1.00 12.00 147 ILE A N 1
ATOM 2353 C CA . ILE A 1 146 ? -18.827 -0.488 -25.384 1.00 12.77 147 ILE A CA 1
ATOM 2354 C C . ILE A 1 146 ? -19.776 0.418 -24.596 1.00 11.92 147 ILE A C 1
ATOM 2355 O O . ILE A 1 146 ? -20.738 -0.060 -23.989 1.00 11.67 147 ILE A O 1
ATOM 2371 N N . TYR A 1 147 ? -19.501 1.722 -24.607 1.00 11.41 148 TYR A N 1
ATOM 2372 C CA . TYR A 1 147 ? -20.364 2.698 -23.938 1.00 11.21 148 TYR A CA 1
ATOM 2373 C C . TYR A 1 147 ? -21.777 2.663 -24.518 1.00 11.38 148 TYR A C 1
ATOM 2374 O O . TYR A 1 147 ? -22.764 2.742 -23.789 1.00 10.62 148 TYR A O 1
ATOM 2392 N N . GLU A 1 148 ? -21.862 2.549 -25.840 1.00 12.10 149 GLU A N 1
ATOM 2393 C CA . GLU A 1 148 ? -23.144 2.527 -26.532 1.00 13.09 149 GLU A CA 1
ATOM 2394 C C . GLU A 1 148 ? -24.023 1.400 -26.013 1.00 13.10 149 GLU A C 1
ATOM 2395 O O . GLU A 1 148 ? -25.222 1.585 -25.793 1.00 14.11 149 GLU A O 1
ATOM 2407 N N . ALA A 1 149 ? -23.416 0.236 -25.811 1.00 12.40 150 ALA A N 1
ATOM 2408 C CA . ALA A 1 149 ? -24.136 -0.931 -25.330 1.00 13.36 150 ALA A CA 1
ATOM 2409 C C . ALA A 1 149 ? -24.535 -0.761 -23.872 1.00 14.00 150 ALA A C 1
ATOM 2410 O O . ALA A 1 149 ? -25.664 -1.056 -23.498 1.00 14.45 150 ALA A O 1
ATOM 2417 N N . LYS A 1 150 ? -23.606 -0.278 -23.051 1.00 14.94 151 LYS A N 1
ATOM 2418 C CA . LYS A 1 150 ? -23.882 -0.054 -21.637 1.00 14.97 151 LYS A CA 1
ATOM 2419 C C . LYS A 1 150 ? -25.015 0.957 -21.464 1.00 14.99 151 LYS A C 1
ATOM 2420 O O . LYS A 1 150 ? -25.945 0.738 -20.693 1.00 16.03 151 LYS A O 1
ATOM 2439 N N . LEU A 1 151 ? -24.938 2.058 -22.202 1.00 12.63 152 LEU A N 1
ATOM 2440 C CA . LEU A 1 151 ? -25.918 3.130 -22.084 1.00 13.46 152 LEU A CA 1
ATOM 2441 C C . LEU A 1 151 ? -27.258 2.772 -22.724 1.00 14.84 152 LEU A C 1
ATOM 2442 O O . LEU A 1 151 ? -28.229 3.519 -22.597 1.00 16.18 152 LEU A O 1
ATOM 2458 N N . SER A 1 152 ? -27.306 1.637 -23.413 1.00 16.17 153 SER A N 1
ATOM 2459 C CA . SER A 1 152 ? -28.567 1.087 -23.897 1.00 18.04 153 SER A CA 1
ATOM 2460 C C . SER A 1 152 ? -29.276 0.348 -22.763 1.00 19.27 153 SER A C 1
ATOM 2461 O O . SER A 1 152 ? -30.491 0.170 -22.791 1.00 19.74 153 SER A O 1
ATOM 2469 N N . SER A 1 153 ? -28.500 -0.070 -21.767 1.00 20.98 154 SER A N 1
ATOM 2470 C CA . SER A 1 153 ? -29.016 -0.821 -20.624 1.00 22.68 154 SER A CA 1
ATOM 2471 C C . SER A 1 153 ? -29.366 0.087 -19.443 1.00 21.38 154 SER A C 1
ATOM 2472 O O . SER A 1 153 ? -30.385 -0.106 -18.780 1.00 20.97 154 SER A O 1
ATOM 2480 N N . THR A 1 154 ? -28.508 1.071 -19.187 1.00 17.57 155 THR A N 1
ATOM 2481 C CA . THR A 1 154 ? -28.676 1.985 -18.056 1.00 17.90 155 THR A CA 1
ATOM 2482 C C . THR A 1 154 ? -28.556 3.433 -18.524 1.00 18.41 155 THR A C 1
ATOM 2483 O O . THR A 1 154 ? -27.920 3.708 -19.542 1.00 18.72 155 THR A O 1
ATOM 2494 N N . LYS A 1 155 ? -29.168 4.353 -17.782 1.00 16.29 156 LYS A N 1
ATOM 2495 C CA . LYS A 1 155 ? -29.189 5.760 -18.172 1.00 16.10 156 LYS A CA 1
ATOM 2496 C C . LYS A 1 155 ? -27.787 6.360 -18.223 1.00 14.07 156 LYS A C 1
ATOM 2497 O O . LYS A 1 155 ? -27.481 7.175 -19.096 1.00 13.84 156 LYS A O 1
ATOM 2516 N N . TYR A 1 156 ? -26.945 5.948 -17.280 1.00 12.85 157 TYR A N 1
ATOM 2517 C CA . TYR A 1 156 ? -25.592 6.476 -17.146 1.00 11.80 157 TYR A CA 1
ATOM 2518 C C . TYR A 1 156 ? -24.619 5.296 -17.093 1.00 11.14 157 TYR A C 1
ATOM 2519 O O . TYR A 1 156 ? -25.043 4.145 -17.169 1.00 11.44 157 TYR A O 1
ATOM 2537 N N . LEU A 1 157 ? -23.324 5.567 -16.987 1.00 11.21 158 LEU A N 1
ATOM 2538 C CA . LEU A 1 157 ? -22.329 4.509 -17.125 1.00 10.22 158 LEU A CA 1
ATOM 2539 C C . LEU A 1 157 ? -22.351 3.488 -15.987 1.00 11.22 158 LEU A C 1
ATOM 2540 O O . LEU A 1 157 ? -22.196 2.291 -16.231 1.00 13.19 158 LEU A O 1
ATOM 2556 N N . ALA A 1 158 ? -22.539 3.945 -14.751 1.00 10.72 159 ALA A N 1
ATOM 2557 C CA . ALA A 1 158 ? -22.452 3.048 -13.597 1.00 11.20 159 ALA A CA 1
ATOM 2558 C C . ALA A 1 158 ? -23.807 2.471 -13.196 1.00 11.94 159 ALA A C 1
ATOM 2559 O O . ALA A 1 158 ? -23.879 1.606 -12.320 1.00 11.90 159 ALA A O 1
ATOM 2566 N N . GLY A 1 159 ? -24.873 2.956 -13.828 1.00 12.09 160 GLY A N 1
ATOM 2567 C CA . GLY A 1 159 ? -26.225 2.568 -13.467 1.00 13.56 160 GLY A CA 1
ATOM 2568 C C . GLY A 1 159 ? -27.227 3.627 -13.887 1.00 13.75 160 GLY A C 1
ATOM 2569 O O . GLY A 1 159 ? -26.897 4.523 -14.667 1.00 12.77 160 GLY A O 1
ATOM 2573 N N . ASP A 1 160 ? -28.450 3.529 -13.368 1.00 15.05 161 ASP A N 1
ATOM 2574 C CA . ASP A 1 160 ? -29.510 4.483 -13.694 1.00 16.66 161 ASP A CA 1
ATOM 2575 C C . ASP A 1 160 ? -29.443 5.705 -12.778 1.00 17.48 161 ASP A C 1
ATOM 2576 O O . ASP A 1 160 ? -30.464 6.204 -12.308 1.00 20.70 161 ASP A O 1
ATOM 2585 N N . PHE A 1 161 ? -28.223 6.173 -12.530 1.00 15.43 162 PHE A N 1
ATOM 2586 C CA . PHE A 1 161 ? -27.977 7.372 -11.732 1.00 15.29 162 PHE A CA 1
ATOM 2587 C C . PHE A 1 161 ? -26.718 8.057 -12.238 1.00 14.13 162 PHE A C 1
ATOM 2588 O O . PHE A 1 161 ? -25.752 7.391 -12.615 1.00 12.29 162 PHE A O 1
ATOM 2605 N N . TYR A 1 162 ? -26.734 9.385 -12.260 1.00 15.35 163 TYR A N 1
ATOM 2606 C CA . TYR A 1 162 ? -25.529 10.150 -12.542 1.00 13.73 163 TYR A CA 1
ATOM 2607 C C . TYR A 1 162 ? -24.513 9.897 -11.430 1.00 12.47 163 TYR A C 1
ATOM 2608 O O . TYR A 1 162 ? -24.888 9.784 -10.262 1.00 12.62 163 TYR A O 1
ATOM 2626 N N . SER A 1 163 ? -23.237 9.788 -11.789 1.00 11.81 164 SER A N 1
ATOM 2627 C CA . SER A 1 163 ? -22.191 9.570 -10.792 1.00 12.24 164 SER A CA 1
ATOM 2628 C C . SER A 1 163 ? -20.862 10.217 -11.177 1.00 12.56 164 SER A C 1
ATOM 2629 O O . SER A 1 163 ? -20.733 10.826 -12.239 1.00 11.79 164 SER A O 1
ATOM 2637 N N . LEU A 1 164 ? -19.881 10.074 -10.294 1.00 11.09 165 LEU A N 1
ATOM 2638 C CA . LEU A 1 164 ? -18.538 10.592 -10.527 1.00 10.57 165 LEU A CA 1
ATOM 2639 C C . LEU A 1 164 ? -17.937 10.023 -11.813 1.00 10.66 165 LEU A C 1
ATOM 2640 O O . LEU A 1 164 ? -17.135 10.683 -12.477 1.00 10.39 165 LEU A O 1
ATOM 2656 N N . ALA A 1 165 ? -18.332 8.799 -12.159 1.00 9.51 166 ALA A N 1
ATOM 2657 C CA . ALA A 1 165 ? -17.869 8.151 -13.383 1.00 8.00 166 ALA A CA 1
ATOM 2658 C C . ALA A 1 165 ? -18.204 8.988 -14.612 1.00 9.59 166 ALA A C 1
ATOM 2659 O O . ALA A 1 165 ? -17.334 9.259 -15.437 1.00 9.43 166 ALA A O 1
ATOM 2666 N N . ASP A 1 166 ? -19.465 9.395 -14.735 1.00 10.09 167 ASP A N 1
ATOM 2667 C CA . ASP A 1 166 ? -19.882 10.227 -15.858 1.00 10.38 167 ASP A CA 1
ATOM 2668 C C . ASP A 1 166 ? -19.184 11.582 -15.813 1.00 11.25 167 ASP A C 1
ATOM 2669 O O . ASP A 1 166 ? -18.666 12.060 -16.824 1.00 12.03 167 ASP A O 1
ATOM 2678 N N . LEU A 1 167 ? -19.178 12.187 -14.629 1.00 9.48 168 LEU A N 1
ATOM 2679 C CA . LEU A 1 167 ? -18.619 13.520 -14.429 1.00 10.04 168 LEU A CA 1
ATOM 2680 C C . LEU A 1 167 ? -17.203 13.648 -14.978 1.00 9.52 168 LEU A C 1
ATOM 2681 O O . LEU A 1 167 ? -16.866 14.646 -15.627 1.00 8.42 168 LEU A O 1
ATOM 2697 N N . HIS A 1 168 ? -16.371 12.643 -14.723 1.00 8.92 169 HIS A N 1
ATOM 2698 C CA . HIS A 1 168 ? -14.975 12.718 -15.129 1.00 9.31 169 HIS A CA 1
ATOM 2699 C C . HIS A 1 168 ? -14.811 12.838 -16.642 1.00 9.47 169 HIS A C 1
ATOM 2700 O O . HIS A 1 168 ? -13.763 13.274 -17.110 1.00 9.84 169 HIS A O 1
ATOM 2713 N N . HIS A 1 169 ? -15.850 12.477 -17.394 1.00 9.56 170 HIS A N 1
ATOM 2714 C CA . HIS A 1 169 ? -15.813 12.522 -18.863 1.00 10.00 170 HIS A CA 1
ATOM 2715 C C . HIS A 1 169 ? -16.095 13.906 -19.447 1.00 9.78 170 HIS A C 1
ATOM 2716 O O . HIS A 1 169 ? -15.866 14.144 -20.632 1.00 10.30 170 HIS A O 1
ATOM 2729 N N . LEU A 1 170 ? -16.621 14.807 -18.631 1.00 8.37 171 LEU A N 1
ATOM 2730 C CA . LEU A 1 170 ? -17.174 16.050 -19.155 1.00 9.92 171 LEU A CA 1
ATOM 2731 C C . LEU A 1 170 ? -16.146 16.950 -19.854 1.00 9.56 171 LEU A C 1
ATOM 2732 O O . LEU A 1 170 ? -16.398 17.402 -20.970 1.00 9.78 171 LEU A O 1
ATOM 2748 N N . PRO A 1 171 ? -14.987 17.207 -19.220 1.00 9.78 172 PRO A N 1
ATOM 2749 C CA . PRO A 1 171 ? -14.143 18.266 -19.793 1.00 10.18 172 PRO A CA 1
ATOM 2750 C C . PRO A 1 171 ? -13.505 17.921 -21.142 1.00 9.85 172 PRO A C 1
ATOM 2751 O O . PRO A 1 171 ? -13.622 18.735 -22.054 1.00 10.05 172 PRO A O 1
ATOM 2762 N N . TYR A 1 172 ? -12.856 16.767 -21.282 1.00 10.23 173 TYR A N 1
ATOM 2763 C CA . TYR A 1 172 ? -12.228 16.434 -22.563 1.00 10.91 173 TYR A CA 1
ATOM 2764 C C . TYR A 1 172 ? -13.285 16.242 -23.643 1.00 11.03 173 TYR A C 1
ATOM 2765 O O . TYR A 1 172 ? -13.078 16.596 -24.804 1.00 10.15 173 TYR A O 1
ATOM 2783 N N . THR A 1 173 ? -14.429 15.690 -23.263 1.00 11.99 174 THR A N 1
ATOM 2784 C CA . THR A 1 173 ? -15.478 15.459 -24.237 1.00 12.23 174 THR A CA 1
ATOM 2785 C C . THR A 1 173 ? -16.025 16.804 -24.702 1.00 12.56 174 THR A C 1
ATOM 2786 O O . THR A 1 173 ? -16.316 16.980 -25.883 1.00 13.14 174 THR A O 1
ATOM 2797 N N . TYR A 1 174 ? -16.130 17.765 -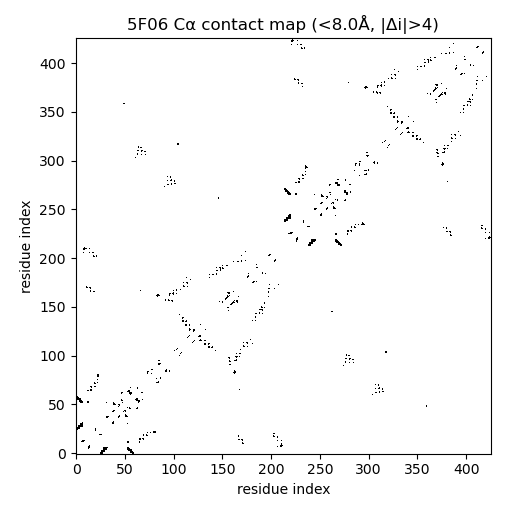23.787 1.00 12.00 175 TYR A N 1
ATOM 2798 C CA . TYR A 1 174 ? -16.640 19.084 -24.145 1.00 12.73 175 TYR A CA 1
ATOM 2799 C C . TYR A 1 174 ? -15.808 19.688 -25.273 1.00 12.72 175 TYR A C 1
ATOM 2800 O O . TYR A 1 174 ? -16.348 20.261 -26.224 1.00 12.80 175 TYR A O 1
ATOM 2818 N N . TYR A 1 175 ? -14.492 19.541 -25.180 1.00 12.16 176 TYR A N 1
ATOM 2819 C CA . TYR A 1 175 ? -13.611 20.085 -26.203 1.00 11.53 176 TYR A CA 1
ATOM 2820 C C . TYR A 1 175 ? -13.618 19.232 -27.470 1.00 12.15 176 TYR A C 1
ATOM 2821 O O . TYR A 1 175 ? -13.529 19.768 -28.577 1.00 12.36 176 TYR A O 1
ATOM 2839 N N . LEU A 1 176 ? -13.728 17.913 -27.316 1.00 13.50 177 LEU A N 1
ATOM 2840 C CA . LEU A 1 176 ? -13.839 17.022 -28.468 1.00 14.24 177 LEU A CA 1
ATOM 2841 C C . LEU A 1 176 ? -15.021 17.433 -29.344 1.00 14.84 177 LEU A C 1
ATOM 2842 O O . LEU A 1 176 ? -14.931 17.433 -30.574 1.00 14.65 177 LEU A O 1
ATOM 2858 N N . MET A 1 177 ? -16.126 17.804 -28.708 1.00 13.74 178 MET A N 1
ATOM 2859 C CA . MET A 1 177 ? -17.349 18.110 -29.4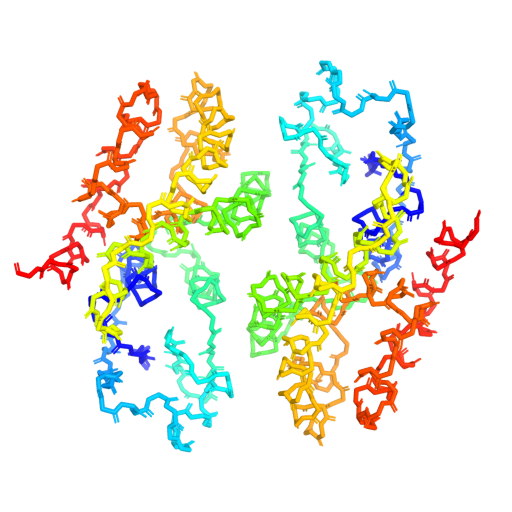42 1.00 13.53 178 MET A CA 1
ATOM 2860 C C . MET A 1 177 ? -17.233 19.408 -30.238 1.00 15.01 178 MET A C 1
ATOM 2861 O O . MET A 1 177 ? -18.100 19.717 -31.055 1.00 14.99 178 MET A O 1
ATOM 2875 N N . LYS A 1 178 ? -16.161 20.158 -30.005 1.00 16.81 179 LYS A N 1
ATOM 2876 C CA . LYS A 1 178 ? -15.889 21.368 -30.776 1.00 18.42 179 LYS A CA 1
ATOM 2877 C C . LYS A 1 178 ? -15.117 21.055 -32.057 1.00 18.60 179 LYS A C 1
ATOM 2878 O O . LYS A 1 178 ? -14.974 21.916 -32.925 1.00 20.94 179 LYS A O 1
ATOM 2897 N N . THR A 1 179 ? -14.618 19.825 -32.161 1.00 14.94 180 THR A N 1
ATOM 2898 C CA . THR A 1 179 ? -13.776 19.412 -33.281 1.00 14.24 180 THR A CA 1
ATOM 2899 C C . THR A 1 179 ? -14.532 18.474 -34.226 1.00 13.84 180 THR A C 1
ATOM 2900 O O . THR A 1 179 ? -15.635 18.024 -33.909 1.00 13.87 180 THR A O 1
ATOM 2911 N N . PRO A 1 180 ? -13.939 18.168 -35.391 1.00 14.43 181 PRO A N 1
ATOM 2912 C CA . PRO A 1 180 ? -14.570 17.195 -36.293 1.00 15.01 181 PRO A CA 1
ATOM 2913 C C . PRO A 1 180 ? -14.721 15.813 -35.656 1.00 14.89 181 PRO A C 1
ATOM 2914 O O . PRO A 1 180 ? -15.586 15.037 -36.069 1.00 14.44 181 PRO A O 1
ATOM 2925 N N . ALA A 1 181 ? -13.886 15.519 -34.663 1.00 14.49 182 ALA A N 1
ATOM 2926 C CA . ALA A 1 181 ? -13.927 14.232 -33.976 1.00 14.66 182 ALA A CA 1
ATOM 2927 C C . ALA A 1 181 ? -15.205 14.069 -33.153 1.00 13.72 182 ALA A C 1
ATOM 2928 O O . ALA A 1 181 ? -15.467 12.998 -32.616 1.00 14.44 182 ALA A O 1
ATOM 2935 N N . ALA A 1 182 ? -16.000 15.131 -33.057 1.00 13.52 183 ALA A N 1
ATOM 2936 C CA . ALA A 1 182 ? -17.325 15.053 -32.441 1.00 12.43 183 ALA A CA 1
ATOM 2937 C C . ALA A 1 182 ? -18.169 13.928 -33.048 1.00 12.29 183 ALA A C 1
ATOM 2938 O O . ALA A 1 182 ? -19.102 13.435 -32.415 1.00 11.51 183 ALA A O 1
ATOM 2945 N N . SER A 1 183 ? -17.836 13.532 -34.275 1.00 14.12 184 SER A N 1
ATOM 2946 C CA . SER A 1 183 ? -18.592 12.512 -34.997 1.00 15.63 184 SER A CA 1
ATOM 2947 C C . SER A 1 183 ? -18.669 11.168 -34.266 1.00 14.76 184 SER A C 1
ATOM 2948 O O . SER A 1 183 ? -19.659 10.446 -34.410 1.00 14.53 184 SER A O 1
ATOM 2956 N N . VAL A 1 184 ? -17.642 10.824 -33.488 1.00 12.80 185 VAL A N 1
ATOM 2957 C CA . VAL A 1 184 ? -17.649 9.533 -32.800 1.00 13.66 185 VAL A CA 1
ATOM 2958 C C . VAL A 1 184 ? -18.747 9.500 -31.740 1.00 13.17 185 VAL A C 1
ATOM 2959 O O . VAL A 1 184 ? -19.309 8.446 -31.457 1.00 12.63 185 VAL A O 1
ATOM 2972 N N . VAL A 1 185 ? -19.060 10.659 -31.171 1.00 13.59 186 VAL A N 1
ATOM 2973 C CA . VAL A 1 185 ? -20.156 10.774 -30.214 1.00 13.74 186 VAL A CA 1
ATOM 2974 C C . VAL A 1 185 ? -21.493 10.869 -30.944 1.00 14.62 186 VAL A C 1
ATOM 2975 O O . VAL A 1 185 ? -22.443 10.160 -30.614 1.00 13.74 186 VAL A O 1
ATOM 2988 N N . ASN A 1 186 ? -21.561 11.734 -31.951 1.00 15.14 187 ASN A N 1
ATOM 2989 C CA . ASN A 1 186 ? -22.822 12.002 -32.627 1.00 16.24 187 ASN A CA 1
ATOM 2990 C C . ASN A 1 186 ? -23.385 10.817 -33.408 1.00 17.90 187 ASN A C 1
ATOM 2991 O O . ASN A 1 186 ? -24.591 10.748 -33.634 1.00 19.46 187 ASN A O 1
ATOM 3002 N N . GLU A 1 187 ? -22.524 9.886 -33.811 1.00 16.24 188 GLU A N 1
ATOM 3003 C CA . GLU A 1 187 ? -22.953 8.754 -34.635 1.00 16.36 188 GLU A CA 1
ATOM 3004 C C . GLU A 1 187 ? -23.382 7.536 -33.818 1.00 16.83 188 GLU A C 1
ATOM 3005 O O . GLU A 1 187 ? -23.796 6.519 -34.382 1.00 16.49 188 GLU A O 1
ATOM 3017 N N . ARG A 1 188 ? -23.284 7.647 -32.497 1.00 16.43 189 ARG A N 1
ATOM 3018 C CA . ARG A 1 188 ? -23.734 6.601 -31.579 1.00 14.38 189 ARG A CA 1
ATOM 3019 C C . ARG A 1 188 ? -24.890 7.139 -30.732 1.00 14.32 189 ARG A C 1
ATOM 3020 O O . ARG A 1 188 ? -24.665 7.926 -29.812 1.00 13.87 189 ARG A O 1
ATOM 3041 N N . PRO A 1 189 ? -26.135 6.724 -31.044 1.00 14.89 190 PRO A N 1
ATOM 3042 C CA . PRO A 1 189 ? -27.305 7.419 -30.486 1.00 15.78 190 PRO A CA 1
ATOM 3043 C C . PRO A 1 189 ? -27.367 7.466 -28.960 1.00 15.10 190 PRO A C 1
ATOM 3044 O O . PRO A 1 189 ? -27.687 8.522 -28.414 1.00 14.92 190 PRO A O 1
ATOM 3055 N N . HIS A 1 190 ? -27.070 6.362 -28.282 1.00 14.73 191 HIS A N 1
ATOM 3056 C CA . HIS A 1 190 ? -27.153 6.347 -26.823 1.00 14.71 191 HIS A CA 1
ATOM 3057 C C . HIS A 1 190 ? -26.042 7.182 -26.196 1.00 15.02 191 HIS A C 1
ATOM 3058 O O . HIS A 1 190 ? -26.274 7.869 -25.203 1.00 12.60 191 HIS A O 1
ATOM 3071 N N . VAL A 1 191 ? -24.843 7.125 -26.775 1.00 13.28 192 VAL A N 1
ATOM 3072 C CA . VAL A 1 191 ? -23.733 7.963 -26.324 1.00 13.55 192 VAL A CA 1
ATOM 3073 C C . VAL A 1 191 ? -24.065 9.443 -26.525 1.00 13.11 192 VAL A C 1
ATOM 3074 O O . VAL A 1 191 ? -23.806 10.268 -25.650 1.00 13.65 192 VAL A O 1
ATOM 3087 N N . LYS A 1 192 ? -24.646 9.773 -27.675 1.00 13.45 193 LYS A N 1
ATOM 3088 C CA . LYS A 1 192 ? -25.003 11.157 -27.988 1.00 14.47 193 LYS A CA 1
ATOM 3089 C C . LYS A 1 192 ? -26.014 11.709 -26.986 1.00 14.45 193 LYS A C 1
ATOM 3090 O O . LYS A 1 192 ? -25.854 12.815 -26.470 1.00 13.54 193 LYS A O 1
ATOM 3109 N N . ALA A 1 193 ? -27.060 10.937 -26.719 1.00 15.53 194 ALA A N 1
ATOM 3110 C CA . ALA A 1 193 ? -28.101 11.369 -25.793 1.00 15.80 194 ALA A CA 1
ATOM 3111 C C . ALA A 1 193 ? -27.542 11.495 -24.374 1.00 15.36 194 ALA A C 1
ATOM 3112 O O . ALA A 1 193 ? -27.869 12.437 -23.650 1.00 16.93 194 ALA A O 1
ATOM 3119 N N . TRP A 1 194 ? -26.696 10.542 -23.990 1.00 12.86 195 TRP A N 1
ATOM 3120 C CA . TRP A 1 194 ? -26.009 10.578 -22.695 1.00 12.67 195 TRP A CA 1
ATOM 3121 C C . TRP A 1 194 ? -25.178 11.851 -22.557 1.00 13.27 195 TRP A C 1
ATOM 3122 O O . TRP A 1 194 ? -25.254 12.545 -21.545 1.00 12.08 195 TRP A O 1
ATOM 3143 N N . TRP A 1 195 ? -24.405 12.170 -23.589 1.00 15.06 196 TRP A N 1
ATOM 3144 C CA . TRP A 1 195 ? -23.589 13.379 -23.577 1.00 15.09 196 TRP A CA 1
ATOM 3145 C C . TRP A 1 195 ? -24.440 14.640 -23.438 1.00 16.09 196 TRP A C 1
ATOM 3146 O O . TRP A 1 195 ? -24.134 15.524 -22.636 1.00 17.33 196 TRP A O 1
ATOM 3167 N N . GLU A 1 196 ? -25.502 14.714 -24.232 1.00 15.78 197 GLU A N 1
ATOM 3168 C CA . GLU A 1 196 ? -26.396 15.866 -24.223 1.00 16.57 197 GLU A CA 1
ATOM 3169 C C . GLU A 1 196 ? -27.052 16.017 -22.856 1.00 16.47 197 GLU A C 1
ATOM 3170 O O . GLU A 1 196 ? -27.338 17.129 -22.412 1.00 16.94 197 GLU A O 1
ATOM 3182 N N . ASP A 1 197 ? -27.268 14.887 -22.190 1.00 15.79 198 ASP A N 1
ATOM 3183 C CA . ASP A 1 197 ? -27.811 14.864 -20.836 1.00 16.84 198 ASP A CA 1
ATOM 3184 C C . ASP A 1 197 ? -26.813 15.445 -19.829 1.00 16.68 198 ASP A C 1
ATOM 3185 O O . ASP A 1 197 ? -27.083 16.470 -19.205 1.00 16.19 198 ASP A O 1
ATOM 3194 N N . ILE A 1 198 ? -25.664 14.791 -19.664 1.00 14.29 199 ILE A N 1
ATOM 3195 C CA . ILE A 1 198 ? -24.743 15.182 -18.602 1.00 12.75 199 ILE A CA 1
ATOM 3196 C C . ILE A 1 198 ? -24.140 16.565 -18.864 1.00 12.57 199 ILE A C 1
ATOM 3197 O O . ILE A 1 198 ? -23.866 17.307 -17.923 1.00 11.52 199 ILE A O 1
ATOM 3213 N N . SER A 1 199 ? -23.964 16.930 -20.131 1.00 15.13 200 SER A N 1
ATOM 3214 C CA . SER A 1 199 ? -23.379 18.230 -20.467 1.00 15.40 200 SER A CA 1
ATOM 3215 C C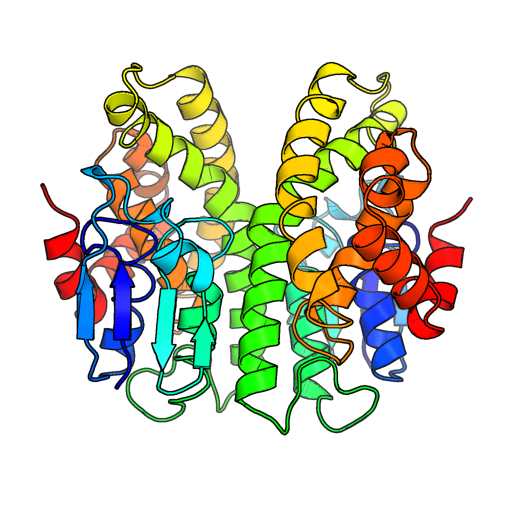 . SER A 1 199 ? -24.362 19.396 -20.274 1.00 16.01 200 SER A C 1
ATOM 3216 O O . SER A 1 199 ? -23.961 20.564 -20.341 1.00 16.30 200 SER A O 1
ATOM 3224 N N . SER A 1 200 ? -25.636 19.087 -20.027 1.00 13.52 201 SER A N 1
ATOM 3225 C CA . SER A 1 200 ? -26.644 20.120 -19.801 1.00 15.29 201 SER A CA 1
ATOM 3226 C C . SER A 1 200 ? -27.011 20.257 -18.320 1.00 15.72 201 SER A C 1
ATOM 3227 O O . SER A 1 200 ? -27.889 21.040 -17.970 1.00 15.82 201 SER A O 1
ATOM 3235 N N . ARG A 1 201 ? -26.349 19.497 -17.454 1.00 16.28 202 ARG A N 1
ATOM 3236 C CA . ARG A 1 201 ? -26.573 19.633 -16.020 1.00 15.75 202 ARG A CA 1
ATOM 3237 C C . ARG A 1 201 ? -26.144 21.025 -15.569 1.00 16.54 202 ARG A C 1
ATOM 3238 O O . ARG A 1 201 ? -25.140 21.543 -16.059 1.00 15.86 202 ARG A O 1
ATOM 3259 N N . PRO A 1 202 ? -26.907 21.640 -14.644 1.00 18.79 203 PRO A N 1
ATOM 3260 C CA . PRO A 1 202 ? -26.572 22.987 -14.167 1.00 20.66 203 PRO A CA 1
ATOM 3261 C C . PRO A 1 202 ? -25.135 23.114 -13.674 1.00 19.09 203 PRO A C 1
ATOM 3262 O O . PRO A 1 202 ? -24.492 24.135 -13.925 1.00 19.72 203 PRO A O 1
ATOM 3273 N N . ALA A 1 203 ? -24.639 22.080 -13.001 1.00 21.56 204 ALA A N 1
ATOM 3274 C CA . ALA A 1 203 ? -23.310 22.114 -12.405 1.00 23.09 204 ALA A CA 1
ATOM 3275 C C . ALA A 1 203 ? -22.198 22.173 -13.451 1.00 22.13 204 ALA A C 1
ATOM 3276 O O . ALA A 1 203 ? -21.092 22.612 -13.143 1.00 24.49 204 ALA A O 1
ATOM 3283 N N . PHE A 1 204 ? -22.475 21.730 -14.677 1.00 16.79 205 PHE A N 1
ATOM 3284 C CA . PHE A 1 204 ? -21.465 21.807 -15.732 1.00 14.58 205 PHE A CA 1
ATOM 3285 C C . PHE A 1 204 ? -21.664 23.037 -16.602 1.00 16.99 205 PHE A C 1
ATOM 3286 O O . PHE A 1 204 ? -20.706 23.553 -17.178 1.00 18.07 205 PHE A O 1
ATOM 3303 N N . LYS A 1 205 ? -22.905 23.502 -16.710 1.00 19.44 206 LYS A N 1
ATOM 3304 C CA . LYS A 1 205 ? -23.195 24.644 -17.566 1.00 23.82 206 LYS A CA 1
ATOM 3305 C C . LYS A 1 205 ? -22.453 25.878 -17.069 1.00 24.59 206 LYS A C 1
ATOM 3306 O O . LYS A 1 205 ? -22.009 26.701 -17.865 1.00 24.99 206 LYS A O 1
ATOM 3325 N N . LYS A 1 206 ? -22.304 25.995 -15.754 1.00 26.74 207 LYS A N 1
ATOM 3326 C CA . LYS A 1 206 ? -21.572 27.114 -15.175 1.00 30.69 207 LYS A CA 1
ATOM 3327 C C . LYS A 1 206 ? -20.084 26.999 -15.502 1.00 27.71 207 LYS A C 1
ATOM 3328 O O . LYS A 1 206 ? -19.400 28.001 -15.694 1.00 30.16 207 LYS A O 1
ATOM 3347 N N . VAL A 1 207 ? -19.596 25.766 -15.574 1.00 22.91 208 VAL A N 1
ATOM 3348 C CA . VAL A 1 207 ? -18.190 25.501 -15.854 1.00 22.38 208 VAL A CA 1
ATOM 3349 C C . VAL A 1 207 ? -17.904 25.618 -17.350 1.00 22.33 208 VAL A C 1
ATOM 3350 O O . VAL A 1 207 ? -16.815 26.034 -17.751 1.00 22.91 208 VAL A O 1
ATOM 3363 N N . ALA A 1 208 ? -18.889 25.252 -18.165 1.00 21.88 209 ALA A N 1
ATOM 3364 C CA . ALA A 1 208 ? -18.745 25.273 -19.617 1.00 21.16 209 ALA A CA 1
ATOM 3365 C C . ALA A 1 208 ? -18.439 26.676 -20.127 1.00 25.06 209 ALA A C 1
ATOM 3366 O O . ALA A 1 208 ? -17.722 26.838 -21.112 1.00 26.34 209 ALA A O 1
ATOM 3373 N N . GLU A 1 209 ? -18.984 27.683 -19.451 1.00 27.20 210 GLU A N 1
ATOM 3374 C CA . GLU A 1 209 ? -18.755 29.075 -19.824 1.00 34.95 210 GLU A CA 1
ATOM 3375 C C . GLU A 1 209 ? -17.265 29.389 -19.828 1.00 33.27 210 GLU A C 1
ATOM 3376 O O . GLU A 1 209 ? -16.754 30.035 -20.745 1.00 35.12 210 GLU A O 1
ATOM 3388 N N . GLY A 1 210 ? -16.573 28.921 -18.794 1.00 27.80 211 GLY A N 1
ATOM 3389 C CA . GLY A 1 210 ? -15.164 29.211 -18.624 1.00 28.77 211 GLY A CA 1
ATOM 3390 C C . GLY A 1 210 ? -14.286 28.490 -19.627 1.00 27.71 211 GLY A C 1
ATOM 3391 O O . GLY A 1 210 ? -13.132 28.863 -19.830 1.00 29.71 211 GLY A O 1
ATOM 3395 N N . MET A 1 211 ? -14.830 27.454 -20.257 1.00 26.36 212 MET A N 1
ATOM 3396 C CA . MET A 1 211 ? -14.072 26.673 -21.227 1.00 28.17 212 MET A CA 1
ATOM 3397 C C . MET A 1 211 ? -14.220 27.219 -22.647 1.00 32.68 212 MET A C 1
ATOM 3398 O O . MET A 1 211 ? -13.597 26.709 -23.579 1.00 33.78 212 MET A O 1
ATOM 3412 N N . ASN A 1 212 ? -15.036 28.259 -22.805 1.00 39.25 213 ASN A N 1
ATOM 3413 C CA . ASN A 1 212 ? -15.312 28.831 -24.123 1.00 46.02 213 ASN A CA 1
ATOM 3414 C C . ASN A 1 212 ? -14.436 30.034 -24.454 1.00 51.27 213 ASN A C 1
ATOM 3415 O O . ASN A 1 212 ? -14.241 30.917 -23.616 1.00 51.64 213 ASN A O 1
ATOM 3426 N N . PHE A 1 213 ? -13.938 30.045 -25.693 1.00 56.62 214 PHE A N 1
ATOM 3427 C CA . PHE A 1 213 ? -13.088 31.105 -26.255 1.00 62.48 214 PHE A CA 1
ATOM 3428 C C . PHE A 1 213 ? -12.317 31.929 -25.225 1.00 65.07 214 PHE A C 1
ATOM 3429 O O . PHE A 1 213 ? -11.382 32.653 -25.571 1.00 69.46 214 PHE A O 1
ATOM 3446 N N . VAL B 1 1 ? -18.458 -15.806 -1.227 1.00 34.76 2 VAL B N 1
ATOM 3447 C CA . VAL B 1 1 ? -17.006 -15.902 -1.294 1.00 34.48 2 VAL B CA 1
ATOM 3448 C C . VAL B 1 1 ? -16.473 -15.076 -2.461 1.00 28.78 2 VAL B C 1
ATOM 3449 O O . VAL B 1 1 ? -17.104 -14.994 -3.517 1.00 29.25 2 VAL B O 1
ATOM 3461 N N . LEU B 1 2 ? -15.314 -14.458 -2.265 1.00 21.72 3 LEU B N 1
ATOM 3462 C CA . LEU B 1 2 ? -14.687 -13.673 -3.316 1.00 20.08 3 LEU B CA 1
ATOM 3463 C C . LEU B 1 2 ? -14.162 -14.582 -4.419 1.00 19.61 3 LEU B C 1
ATOM 3464 O O . LEU B 1 2 ? -13.366 -15.485 -4.162 1.00 21.03 3 LEU B O 1
ATOM 3480 N N . LYS B 1 3 ? -14.626 -14.346 -5.643 1.00 17.25 4 LYS B N 1
ATOM 3481 C CA . LYS B 1 3 ? -14.146 -15.078 -6.808 1.00 18.24 4 LYS B CA 1
ATOM 3482 C C . LYS B 1 3 ? -13.438 -14.150 -7.775 1.00 16.10 4 LYS B C 1
ATOM 3483 O O . LYS B 1 3 ? -14.048 -13.238 -8.338 1.00 15.51 4 LYS B O 1
ATOM 3502 N N . LEU B 1 4 ? -12.146 -14.402 -7.959 1.00 13.51 5 LEU B N 1
ATOM 3503 C CA . LEU B 1 4 ? -11.303 -13.615 -8.839 1.00 12.49 5 LEU B CA 1
ATOM 3504 C C . LEU B 1 4 ? -11.019 -14.366 -10.134 1.00 13.08 5 LEU B C 1
ATOM 3505 O O . LEU B 1 4 ? -10.478 -15.469 -10.110 1.00 13.95 5 LEU B O 1
ATOM 3521 N N . TYR B 1 5 ? -11.386 -13.755 -11.255 1.00 14.57 6 TYR B N 1
ATOM 3522 C CA . TYR B 1 5 ? -11.186 -14.353 -12.571 1.00 14.15 6 TYR B CA 1
ATOM 3523 C C . TYR B 1 5 ? -9.940 -13.790 -13.227 1.00 13.12 6 TYR B C 1
ATOM 3524 O O . TYR B 1 5 ? -9.862 -12.595 -13.504 1.00 14.33 6 TYR B O 1
ATOM 3542 N N . GLY B 1 6 ? -8.958 -14.646 -13.475 1.00 13.22 7 GLY B N 1
ATOM 3543 C CA . GLY B 1 6 ? -7.713 -14.195 -14.066 1.00 14.42 7 GLY B CA 1
ATOM 3544 C C . GLY B 1 6 ? -6.648 -15.270 -14.121 1.00 15.37 7 GLY B C 1
ATOM 3545 O O . GLY B 1 6 ? -6.947 -16.446 -14.295 1.00 17.00 7 GLY B O 1
ATOM 3549 N N . ALA B 1 7 ? -5.397 -14.850 -13.975 1.00 13.97 8 ALA B N 1
ATOM 3550 C CA . ALA B 1 7 ? -4.256 -15.745 -14.090 1.00 15.64 8 ALA B CA 1
ATOM 3551 C C . ALA B 1 7 ? -3.136 -15.262 -13.171 1.00 17.63 8 ALA B C 1
ATOM 3552 O O . ALA B 1 7 ? -2.836 -14.071 -13.154 1.00 14.64 8 ALA B O 1
ATOM 3559 N N . PRO B 1 8 ? -2.523 -16.179 -12.397 1.00 23.04 9 PRO B N 1
ATOM 3560 C CA . PRO B 1 8 ? -1.431 -15.785 -11.497 1.00 24.20 9 PRO B CA 1
ATOM 3561 C C . PRO B 1 8 ? -0.326 -14.972 -12.170 1.00 23.60 9 PRO B C 1
ATOM 3562 O O . PRO B 1 8 ? 0.154 -13.997 -11.595 1.00 24.76 9 PRO B O 1
ATOM 3573 N N . MET B 1 9 ? 0.067 -15.362 -13.377 1.00 23.86 10 MET B N 1
ATOM 3574 C CA . MET B 1 9 ? 1.226 -14.759 -14.022 1.00 25.58 10 MET B CA 1
ATOM 3575 C C . MET B 1 9 ? 0.960 -13.336 -14.547 1.00 25.24 10 MET B C 1
ATOM 3576 O O . MET B 1 9 ? 1.898 -12.615 -14.888 1.00 29.14 10 MET B O 1
ATOM 3590 N N . SER B 1 10 ? -0.302 -12.918 -14.587 1.00 18.58 11 SER B N 1
ATOM 3591 C CA . SER B 1 10 ? -0.645 -11.617 -15.164 1.00 17.88 11 SER B CA 1
ATOM 3592 C C . SER B 1 10 ? -0.541 -10.475 -14.143 1.00 17.42 11 SER B C 1
ATOM 3593 O O . SER B 1 10 ? -0.909 -10.619 -12.976 1.00 16.20 11 SER B O 1
ATOM 3601 N N . THR B 1 11 ? -0.029 -9.337 -14.601 1.00 18.42 12 THR B N 1
ATOM 3602 C CA . THR B 1 11 ? 0.147 -8.170 -13.745 1.00 17.63 12 THR B CA 1
ATOM 3603 C C . THR B 1 11 ? -1.174 -7.669 -13.173 1.00 16.44 12 THR B C 1
ATOM 3604 O O . THR B 1 11 ? -1.262 -7.347 -11.988 1.00 17.01 12 THR B O 1
ATOM 3615 N N . CYS B 1 12 ? -2.200 -7.606 -14.017 1.00 14.00 13 CYS B N 1
ATOM 3616 C CA . CYS B 1 12 ? -3.492 -7.074 -13.608 1.00 14.47 13 CYS B CA 1
ATOM 3617 C C . CYS B 1 12 ? -4.132 -7.935 -12.520 1.00 12.81 13 CYS B C 1
ATOM 3618 O O . CYS B 1 12 ? -4.734 -7.411 -11.582 1.00 11.75 13 CYS B O 1
ATOM 3625 N N . THR B 1 13 ? -3.983 -9.252 -12.633 1.00 11.66 14 THR B N 1
ATOM 3626 C CA . THR B 1 13 ? -4.505 -10.159 -11.620 1.00 11.12 14 THR B CA 1
ATOM 3627 C C . THR B 1 13 ? -3.648 -10.106 -10.359 1.00 11.56 14 THR B C 1
ATOM 3628 O O . THR B 1 13 ? -4.171 -10.139 -9.242 1.00 11.63 14 THR B O 1
ATOM 3639 N N A SER B 1 14 ? -2.334 -10.024 -10.556 0.50 11.40 15 SER B N 1
ATOM 3640 N N B SER B 1 14 ? -2.333 -10.019 -10.534 0.50 11.41 15 SER B N 1
ATOM 3641 C CA A SER B 1 14 ? -1.376 -9.962 -9.457 0.50 12.07 15 SER B CA 1
ATOM 3642 C CA B SER B 1 14 ? -1.420 -9.992 -9.395 0.50 11.90 15 SER B CA 1
ATOM 3643 C C A SER B 1 14 ? -1.641 -8.759 -8.559 0.50 11.19 15 SER B C 1
ATOM 3644 C C B SER B 1 14 ? -1.639 -8.749 -8.540 0.50 11.19 15 SER B C 1
ATOM 3645 O O A SER B 1 14 ? -1.432 -8.814 -7.345 0.50 10.49 15 SER B O 1
ATOM 3646 O O B SER B 1 14 ? -1.396 -8.767 -7.332 0.50 10.47 15 SER B O 1
ATOM 3661 N N . ARG B 1 15 ? -2.103 -7.672 -9.167 1.00 12.32 16 ARG B N 1
ATOM 3662 C CA . ARG B 1 15 ? -2.389 -6.447 -8.434 1.00 12.79 16 ARG B CA 1
ATOM 3663 C C . ARG B 1 15 ? -3.502 -6.697 -7.421 1.00 11.82 16 ARG B C 1
ATOM 3664 O O . ARG B 1 15 ? -3.447 -6.196 -6.300 1.00 12.22 16 ARG B O 1
ATOM 3686 N N . VAL B 1 16 ? -4.501 -7.485 -7.816 1.00 8.79 17 VAL B N 1
ATOM 3687 C CA . VAL B 1 16 ? -5.611 -7.815 -6.926 1.00 9.08 17 VAL B CA 1
ATOM 3688 C C . VAL B 1 16 ? -5.199 -8.854 -5.879 1.00 9.58 17 VAL B C 1
ATOM 3689 O O . VAL B 1 16 ? -5.555 -8.734 -4.710 1.00 9.15 17 VAL B O 1
ATOM 3702 N N . LEU B 1 17 ? -4.446 -9.865 -6.301 1.00 9.34 18 LEU B N 1
ATOM 3703 C CA . LEU B 1 17 ? -4.009 -10.928 -5.393 1.00 9.95 18 LEU B CA 1
ATOM 3704 C C . LEU B 1 17 ? -3.249 -10.369 -4.193 1.00 10.45 18 LEU B C 1
ATOM 3705 O O . LEU B 1 17 ? -3.492 -10.772 -3.056 1.00 10.55 18 LEU B O 1
ATOM 3721 N N . THR B 1 18 ? -2.341 -9.432 -4.439 1.00 13.17 19 THR B N 1
ATOM 3722 C CA . THR B 1 18 ? -1.545 -8.873 -3.355 1.00 15.57 19 THR B CA 1
ATOM 3723 C C . THR B 1 18 ? -2.446 -8.120 -2.378 1.00 13.74 19 THR B C 1
ATOM 3724 O O . THR B 1 18 ? -2.278 -8.218 -1.163 1.00 15.09 19 THR B O 1
ATOM 3735 N N . CYS B 1 19 ? -3.409 -7.377 -2.915 1.00 10.44 20 CYS B N 1
ATOM 3736 C CA . CYS B 1 19 ? -4.381 -6.667 -2.087 1.00 11.20 20 CYS B CA 1
ATOM 3737 C C . CYS B 1 19 ? -5.174 -7.644 -1.216 1.00 11.56 20 CYS B C 1
ATOM 3738 O O . CYS B 1 19 ? -5.366 -7.409 -0.025 1.00 11.68 20 CYS B O 1
ATOM 3746 N N . LEU B 1 20 ? -5.621 -8.746 -1.812 1.00 12.84 21 LEU B N 1
ATOM 3747 C CA . LEU B 1 20 ? -6.369 -9.764 -1.078 1.00 13.28 21 LEU B CA 1
ATOM 3748 C C . LEU B 1 20 ? -5.550 -10.305 0.093 1.00 14.28 21 LEU B C 1
ATOM 3749 O O . LEU B 1 20 ? -6.077 -10.515 1.188 1.00 14.39 21 LEU B O 1
ATOM 3765 N N . HIS B 1 21 ? -4.258 -10.516 -0.132 1.00 13.71 22 HIS B N 1
ATOM 3766 C CA . HIS B 1 21 ? -3.388 -11.042 0.913 1.00 14.35 22 HIS B CA 1
ATOM 3767 C C . HIS B 1 21 ? -3.129 -10.004 2.003 1.00 15.05 22 HIS B C 1
ATOM 3768 O O . HIS B 1 21 ? -3.087 -10.338 3.185 1.00 15.78 22 HIS B O 1
ATOM 3781 N N . GLU B 1 22 ? -2.949 -8.748 1.606 1.00 15.58 23 GLU B N 1
ATOM 3782 C CA . GLU B 1 22 ? -2.773 -7.667 2.569 1.00 16.67 23 GLU B CA 1
ATOM 3783 C C . GLU B 1 22 ? -3.983 -7.566 3.489 1.00 16.56 23 GLU B C 1
ATOM 3784 O O . GLU B 1 22 ? -3.848 -7.257 4.666 1.00 17.18 23 GLU B O 1
ATOM 3796 N N . LYS B 1 23 ? -5.165 -7.833 2.939 1.00 16.66 24 LYS B N 1
ATOM 3797 C CA . LYS B 1 23 ? -6.406 -7.763 3.704 1.00 16.56 24 LYS B CA 1
ATOM 3798 C C . LYS B 1 23 ? -6.733 -9.080 4.413 1.00 16.92 24 LYS B C 1
ATOM 3799 O O . LYS B 1 23 ? -7.785 -9.198 5.043 1.00 18.63 24 LYS B O 1
ATOM 3818 N N . ASN B 1 24 ? -5.831 -10.056 4.316 1.00 15.79 25 ASN B N 1
ATOM 3819 C CA . ASN B 1 24 ? -6.010 -11.369 4.948 1.00 17.09 25 ASN B CA 1
ATOM 3820 C C . ASN B 1 24 ? -7.336 -12.027 4.577 1.00 17.55 25 ASN B C 1
ATOM 3821 O O . ASN B 1 24 ? -8.005 -12.617 5.423 1.00 19.24 25 ASN B O 1
ATOM 3832 N N . LEU B 1 25 ? -7.710 -11.930 3.309 1.00 17.52 26 LEU B N 1
ATOM 3833 C CA . LEU B 1 25 ? -8.994 -12.444 2.858 1.00 18.35 26 LEU B CA 1
ATOM 3834 C C . LEU B 1 25 ? -8.841 -13.772 2.141 1.00 19.75 26 LEU B C 1
ATOM 3835 O O . LEU B 1 25 ? -7.873 -13.988 1.409 1.00 20.76 26 LEU B O 1
ATOM 3851 N N A ASP B 1 26 ? -9.799 -14.667 2.361 0.48 20.82 27 ASP B N 1
ATOM 3852 N N B ASP B 1 26 ? -9.795 -14.668 2.361 0.52 20.80 27 ASP B N 1
ATOM 3853 C CA A ASP B 1 26 ? -9.877 -15.904 1.595 0.48 21.26 27 ASP B CA 1
ATOM 3854 C CA B ASP B 1 26 ? -9.871 -15.898 1.587 0.52 21.24 27 ASP B CA 1
ATOM 3855 C C A ASP B 1 26 ? -10.586 -15.615 0.279 0.48 19.96 27 ASP B C 1
ATOM 3856 C C B ASP B 1 26 ? -10.573 -15.602 0.272 0.52 19.93 27 ASP B C 1
ATOM 3857 O O A ASP B 1 26 ? -11.407 -14.701 0.196 0.48 19.61 27 ASP B O 1
ATOM 3858 O O B ASP B 1 26 ? -11.375 -14.672 0.181 0.52 19.49 27 ASP B O 1
ATOM 3875 N N . PHE B 1 27 ? -10.264 -16.390 -0.750 1.00 19.69 28 PHE B N 1
ATOM 3876 C CA . PHE B 1 27 ? -10.818 -16.160 -2.071 1.00 19.31 28 PHE B CA 1
ATOM 3877 C C . PHE B 1 27 ? -10.610 -17.368 -2.954 1.00 18.89 28 PHE B C 1
ATOM 3878 O O . PHE B 1 27 ? -9.829 -18.260 -2.626 1.00 19.19 28 PHE B O 1
ATOM 3896 N N . GLU B 1 28 ? -11.321 -17.379 -4.074 1.00 18.32 29 GLU B N 1
ATOM 3897 C CA . GLU B 1 28 ? -11.157 -18.402 -5.092 1.00 19.70 29 GLU B CA 1
ATOM 3898 C C . GLU B 1 28 ? -10.608 -17.765 -6.356 1.00 18.55 29 GLU B C 1
ATOM 3899 O O . GLU B 1 28 ? -11.170 -16.788 -6.862 1.00 18.08 29 GLU B O 1
ATOM 3911 N N . LEU B 1 29 ? -9.500 -18.306 -6.851 1.00 16.60 30 LEU B N 1
ATOM 3912 C CA . LEU B 1 29 ? -8.951 -17.879 -8.130 1.00 16.17 30 LEU B CA 1
ATOM 3913 C C . LEU B 1 29 ? -9.495 -18.781 -9.226 1.00 16.22 30 LEU B C 1
ATOM 3914 O O . LEU B 1 29 ? -9.266 -19.993 -9.215 1.00 16.07 30 LEU B O 1
ATOM 3930 N N . VAL B 1 30 ? -10.233 -18.189 -10.160 1.00 14.73 31 VAL B N 1
ATOM 3931 C CA . VAL B 1 30 ? -10.806 -18.929 -11.275 1.00 15.37 31 VAL B CA 1
ATOM 3932 C C . VAL B 1 30 ? -9.971 -18.650 -12.521 1.00 15.06 31 VAL B C 1
ATOM 3933 O O . VAL B 1 30 ? -9.958 -17.522 -13.015 1.00 14.86 31 VAL B O 1
ATOM 3946 N N . PRO B 1 31 ? -9.254 -19.667 -13.023 1.00 16.10 32 PRO B N 1
ATOM 3947 C CA . PRO B 1 31 ? -8.397 -19.412 -14.182 1.00 17.02 32 PRO B CA 1
ATOM 3948 C C . PRO B 1 31 ? -9.169 -18.968 -15.418 1.00 16.54 32 PRO B C 1
ATOM 3949 O O . PRO B 1 31 ? -10.237 -19.508 -15.716 1.00 16.41 32 PRO B O 1
ATOM 3960 N N . VAL B 1 32 ? -8.620 -17.972 -16.106 1.00 13.50 33 VAL B N 1
ATOM 3961 C CA . VAL B 1 32 ? -9.083 -17.569 -17.425 1.00 13.79 33 VAL B CA 1
ATOM 3962 C C . VAL B 1 32 ? -7.945 -17.797 -18.414 1.00 14.56 33 VAL B C 1
ATOM 3963 O O . VAL B 1 32 ? -6.849 -17.275 -18.233 1.00 14.01 33 VAL B O 1
ATOM 3976 N N . ASP B 1 33 ? -8.212 -18.575 -19.455 1.00 17.52 34 ASP B N 1
ATOM 3977 C CA . ASP B 1 33 ? -7.184 -18.947 -20.421 1.00 18.50 34 ASP B CA 1
ATOM 3978 C C . ASP B 1 33 ? -7.068 -17.904 -21.534 1.00 18.59 34 ASP B C 1
ATOM 3979 O O . ASP B 1 33 ? -7.801 -17.955 -22.524 1.00 20.08 34 ASP B O 1
ATOM 3988 N N . LEU B 1 34 ? -6.136 -16.970 -21.366 1.00 17.24 35 LEU B N 1
ATOM 3989 C CA . LEU B 1 34 ? -5.868 -15.956 -22.384 1.00 18.87 35 LEU B CA 1
ATOM 3990 C C . LEU B 1 34 ? -5.318 -16.591 -23.655 1.00 20.34 35 LEU B C 1
ATOM 3991 O O . LEU B 1 34 ? -5.688 -16.208 -24.766 1.00 20.05 35 LEU B O 1
ATOM 4007 N N . PHE B 1 35 ? -4.434 -17.565 -23.471 1.00 21.38 36 PHE B N 1
ATOM 4008 C CA . PHE B 1 35 ? -3.783 -18.263 -24.574 1.00 24.66 36 PHE B CA 1
ATOM 4009 C C . PHE B 1 35 ? -4.814 -18.892 -25.512 1.00 25.45 36 PHE B C 1
ATOM 4010 O O . PHE B 1 35 ? -4.569 -19.034 -26.711 1.00 27.17 36 PHE B O 1
ATOM 4027 N N . ALA B 1 36 ? -5.972 -19.245 -24.959 1.00 26.39 37 ALA B N 1
ATOM 4028 C CA . ALA B 1 36 ? -7.055 -19.852 -25.731 1.00 29.20 37 ALA B CA 1
ATOM 4029 C C . ALA B 1 36 ? -8.124 -18.831 -26.116 1.00 28.19 37 ALA B C 1
ATOM 4030 O O . ALA B 1 36 ? -9.092 -19.164 -26.803 1.00 28.87 37 ALA B O 1
ATOM 4037 N N . GLY B 1 37 ? -7.951 -17.593 -25.664 1.00 25.87 38 GLY B N 1
ATOM 4038 C CA . GLY B 1 37 ? -8.855 -16.516 -26.020 1.00 24.34 38 GLY B CA 1
ATOM 4039 C C . GLY B 1 37 ? -10.167 -16.560 -25.262 1.00 22.55 38 GLY B C 1
ATOM 4040 O O . GLY B 1 37 ? -11.184 -16.064 -25.745 1.00 22.59 38 GLY B O 1
ATOM 4044 N N . GLU B 1 38 ? -10.146 -17.149 -24.070 1.00 22.78 39 GLU B N 1
ATOM 4045 C CA . GLU B 1 38 ? -11.353 -17.297 -23.263 1.00 20.59 39 GLU B CA 1
ATOM 4046 C C . GLU B 1 38 ? -11.931 -15.936 -22.886 1.00 18.94 39 GLU B C 1
ATOM 4047 O O . GLU B 1 38 ? -13.146 -15.756 -22.800 1.00 18.98 39 GLU B O 1
ATOM 4059 N N . HIS B 1 39 ? -11.043 -14.979 -22.664 1.00 17.18 40 HIS B N 1
ATOM 4060 C CA . HIS B 1 39 ? -11.441 -13.647 -22.245 1.00 17.15 40 HIS B CA 1
ATOM 4061 C C . HIS B 1 39 ? -12.193 -12.893 -23.342 1.00 17.86 40 HIS B C 1
ATOM 4062 O O . HIS B 1 39 ? -12.874 -11.907 -23.060 1.00 18.45 40 HIS B O 1
ATOM 4075 N N . LYS B 1 40 ? -12.083 -13.369 -24.580 1.00 18.38 41 LYS B N 1
ATOM 4076 C CA . LYS B 1 40 ? -12.736 -12.737 -25.725 1.00 21.98 41 LYS B CA 1
ATOM 4077 C C . LYS B 1 40 ? -14.059 -13.408 -26.108 1.00 22.32 41 LYS B C 1
ATOM 4078 O O . LYS B 1 40 ? -14.704 -12.998 -27.079 1.00 22.10 41 LYS B O 1
ATOM 4097 N N . GLN B 1 41 ? -14.459 -14.433 -25.358 1.00 22.71 42 GLN B N 1
ATOM 4098 C CA . GLN B 1 41 ? -15.698 -15.153 -25.648 1.00 23.49 42 GLN B CA 1
ATOM 4099 C C . GLN B 1 41 ? -16.853 -14.586 -24.821 1.00 22.32 42 GLN B C 1
ATOM 4100 O O . GLN B 1 41 ? -16.620 -13.965 -23.789 1.00 19.18 42 GLN B O 1
ATOM 4114 N N . PRO B 1 42 ? -18.103 -14.800 -25.275 1.00 25.61 43 PRO B N 1
ATOM 4115 C CA . PRO B 1 42 ? -19.287 -14.191 -24.643 1.00 26.33 43 PRO B CA 1
ATOM 4116 C C . PRO B 1 42 ? -19.439 -14.421 -23.129 1.00 25.29 43 PRO B C 1
ATOM 4117 O O . PRO B 1 42 ? -19.848 -13.489 -22.433 1.00 22.56 43 PRO B O 1
ATOM 4128 N N . PRO B 1 43 ? -19.136 -15.630 -22.624 1.00 28.93 44 PRO B N 1
ATOM 4129 C CA . PRO B 1 43 ? -19.260 -15.843 -21.175 1.00 29.24 44 PRO B CA 1
ATOM 4130 C C . PRO B 1 43 ? -18.438 -14.860 -20.337 1.00 25.40 44 PRO B C 1
ATOM 4131 O O . PRO B 1 43 ? -18.935 -14.348 -19.332 1.00 25.66 44 PRO B O 1
ATOM 4142 N N . PHE B 1 44 ? -17.200 -14.594 -20.739 1.00 18.92 45 PHE B N 1
ATOM 4143 C CA . PHE B 1 44 ? -16.379 -13.658 -19.990 1.00 17.12 45 PHE B CA 1
ATOM 4144 C C . PHE B 1 44 ? -16.733 -12.216 -20.341 1.00 17.41 45 PHE B C 1
ATOM 4145 O O . PHE B 1 44 ? -16.611 -11.327 -19.501 1.00 17.39 45 PHE B O 1
ATOM 4162 N N . LEU B 1 45 ? -17.167 -11.982 -21.577 1.00 21.03 46 LEU B N 1
ATOM 4163 C CA . LEU B 1 45 ? -17.595 -10.644 -21.979 1.00 22.27 46 LEU B CA 1
ATOM 4164 C C . LEU B 1 45 ? -18.793 -10.197 -21.152 1.00 22.90 46 LEU B C 1
ATOM 4165 O O . LEU B 1 45 ? -19.000 -9.002 -20.940 1.00 23.41 46 LEU B O 1
ATOM 4181 N N . ALA B 1 46 ? -19.581 -11.161 -20.689 1.00 20.07 47 ALA B N 1
ATOM 4182 C CA . ALA B 1 46 ? -20.699 -10.866 -19.803 1.00 22.44 47 ALA B CA 1
ATOM 4183 C C . ALA B 1 46 ? -20.201 -10.337 -18.457 1.00 21.03 47 ALA B C 1
ATOM 4184 O O . ALA B 1 46 ? -20.940 -9.659 -17.744 1.00 22.30 47 ALA B O 1
ATOM 4191 N N . LYS B 1 47 ? -18.953 -10.650 -18.115 1.00 17.81 48 LYS B N 1
ATOM 4192 C CA . LYS B 1 47 ? -18.349 -10.161 -16.876 1.00 17.48 48 LYS B CA 1
ATOM 4193 C C . LYS B 1 47 ? -17.658 -8.827 -17.113 1.00 17.14 48 LYS B C 1
ATOM 4194 O O . LYS B 1 47 ? -17.841 -7.884 -16.346 1.00 17.67 48 LYS B O 1
ATOM 4213 N N . ASN B 1 48 ? -16.854 -8.762 -18.171 1.00 16.13 49 ASN B N 1
ATOM 4214 C CA . ASN B 1 48 ? -16.178 -7.526 -18.556 1.00 15.71 49 ASN B CA 1
ATOM 4215 C C . ASN B 1 48 ? -16.326 -7.317 -20.058 1.00 16.08 49 ASN B C 1
ATOM 4216 O O . ASN B 1 48 ? -15.711 -8.037 -20.845 1.00 16.65 49 ASN B O 1
ATOM 4227 N N . PRO B 1 49 ? -17.147 -6.330 -20.461 1.00 16.46 50 PRO B N 1
ATOM 4228 C CA . PRO B 1 49 ? -17.408 -6.142 -21.891 1.00 17.69 50 PRO B CA 1
ATOM 4229 C C . PRO B 1 49 ? -16.162 -5.738 -22.675 1.00 16.93 50 PRO B C 1
ATOM 4230 O O . PRO B 1 49 ? -16.170 -5.839 -23.898 1.00 18.01 50 PRO B O 1
ATOM 4241 N N . PHE B 1 50 ? -15.111 -5.309 -21.979 1.00 17.32 51 PHE B N 1
ATOM 4242 C CA . PHE B 1 50 ? -13.852 -4.949 -22.628 1.00 18.27 51 PHE B CA 1
ATOM 4243 C C . PHE B 1 50 ? -12.963 -6.168 -22.886 1.00 18.47 51 PHE B C 1
ATOM 4244 O O . PHE B 1 50 ? -11.922 -6.055 -23.533 1.00 18.87 51 PHE B O 1
ATOM 4261 N N . GLY B 1 51 ? -13.375 -7.328 -22.378 1.00 16.99 52 GLY B N 1
ATOM 4262 C CA . GLY B 1 51 ? -12.682 -8.574 -22.660 1.00 16.73 52 GLY B CA 1
ATOM 4263 C C . GLY B 1 51 ? -11.238 -8.622 -22.204 1.00 17.54 52 GLY B C 1
ATOM 4264 O O . GLY B 1 51 ? -10.364 -9.061 -22.951 1.00 18.13 52 GLY B O 1
ATOM 4268 N N . GLN B 1 52 ? -10.980 -8.166 -20.981 1.00 17.41 53 GLN B N 1
ATOM 4269 C CA . GLN B 1 52 ? -9.663 -8.310 -20.369 1.00 16.23 53 GLN B CA 1
ATOM 4270 C C . GLN B 1 52 ? -9.809 -8.730 -18.910 1.00 14.42 53 GLN B C 1
ATOM 4271 O O . GLN B 1 52 ? -10.817 -8.431 -18.264 1.00 14.19 53 GLN B O 1
ATOM 4285 N N . ILE B 1 53 ? -8.799 -9.426 -18.399 1.00 13.02 54 ILE B N 1
ATOM 4286 C CA . ILE B 1 53 ? -8.777 -9.828 -16.996 1.00 11.21 54 ILE B CA 1
ATOM 4287 C C . ILE B 1 53 ? -8.107 -8.743 -16.148 1.00 11.90 54 ILE B C 1
ATOM 4288 O O . ILE B 1 53 ? -7.307 -7.955 -16.661 1.00 12.39 54 ILE B O 1
ATOM 4304 N N . PRO B 1 54 ? -8.417 -8.702 -14.841 1.00 14.66 55 PRO B N 1
ATOM 4305 C CA . PRO B 1 54 ? -9.313 -9.607 -14.120 1.00 14.63 55 PRO B CA 1
ATOM 4306 C C . PRO B 1 54 ? -10.744 -9.106 -13.979 1.00 14.72 55 PRO B C 1
ATOM 4307 O O . PRO B 1 54 ? -11.070 -7.974 -14.348 1.00 14.75 55 PRO B O 1
ATOM 4318 N N . ALA B 1 55 ? -11.588 -9.977 -13.438 1.00 10.61 56 ALA B N 1
ATOM 4319 C CA . ALA B 1 55 ? -12.928 -9.617 -13.018 1.00 10.48 56 ALA B CA 1
ATOM 4320 C C . ALA B 1 55 ? -13.138 -10.224 -11.643 1.00 11.44 56 ALA B C 1
ATOM 4321 O O . ALA B 1 55 ? -12.453 -11.179 -11.276 1.00 11.14 56 ALA B O 1
ATOM 4328 N N . LEU B 1 56 ? -14.055 -9.647 -10.879 1.00 15.07 57 LEU B N 1
ATOM 4329 C CA . LEU B 1 56 ? -14.363 -10.128 -9.540 1.00 16.19 57 LEU B CA 1
ATOM 4330 C C . LEU B 1 56 ? -15.855 -10.336 -9.406 1.00 16.30 57 LEU B C 1
ATOM 4331 O O . LEU B 1 56 ? -16.644 -9.485 -9.815 1.00 16.99 57 LEU B O 1
ATOM 4347 N N . GLU B 1 57 ? -16.235 -11.469 -8.827 1.00 16.05 58 GLU B N 1
ATOM 4348 C CA . GLU B 1 57 ? -17.617 -11.712 -8.464 1.00 17.71 58 GLU B CA 1
ATOM 4349 C C . GLU B 1 57 ? -17.711 -11.910 -6.960 1.00 18.71 58 GLU B C 1
ATOM 4350 O O . GLU B 1 57 ? -16.937 -12.664 -6.374 1.00 18.30 58 GLU B O 1
ATOM 4362 N N . GLU B 1 58 ? -18.645 -11.197 -6.341 1.00 23.27 59 GLU B N 1
ATOM 4363 C CA . GLU B 1 58 ? -18.984 -11.412 -4.942 1.00 26.72 59 GLU B CA 1
ATOM 4364 C C . GLU B 1 58 ? -20.497 -11.467 -4.845 1.00 28.55 59 GLU B C 1
ATOM 4365 O O . GLU B 1 58 ? -21.166 -10.440 -4.941 1.00 28.60 59 GLU B O 1
ATOM 4377 N N . ASP B 1 59 ? -21.023 -12.675 -4.663 1.00 30.57 60 ASP B N 1
ATOM 4378 C CA . ASP B 1 59 ? -22.459 -12.911 -4.724 1.00 36.14 60 ASP B CA 1
ATOM 4379 C C . ASP B 1 59 ? -22.989 -12.405 -6.068 1.00 32.70 60 ASP B C 1
ATOM 4380 O O . ASP B 1 59 ? -22.509 -12.836 -7.116 1.00 31.54 60 ASP B O 1
ATOM 4389 N N . ASP B 1 60 ? -23.949 -11.483 -6.050 1.00 32.98 61 ASP B N 1
ATOM 4390 C CA . ASP B 1 60 ? -24.557 -11.004 -7.289 1.00 36.18 61 ASP B CA 1
ATOM 4391 C C . ASP B 1 60 ? -23.842 -9.770 -7.849 1.00 30.50 61 ASP B C 1
ATOM 4392 O O . ASP B 1 60 ? -24.256 -9.221 -8.871 1.00 29.76 61 ASP B O 1
ATOM 4401 N N . LEU B 1 61 ? -22.766 -9.350 -7.187 1.00 27.42 62 LEU B N 1
ATOM 4402 C CA . LEU B 1 61 ? -21.971 -8.210 -7.645 1.00 26.51 62 LEU B CA 1
ATOM 4403 C C . LEU B 1 61 ? -20.839 -8.666 -8.559 1.00 22.93 62 LEU B C 1
ATOM 4404 O O . LEU B 1 61 ? -20.145 -9.635 -8.257 1.00 22.72 62 LEU B O 1
ATOM 4420 N N . THR B 1 62 ? -20.654 -7.955 -9.669 1.00 19.29 63 THR B N 1
ATOM 4421 C CA . THR B 1 62 ? -19.563 -8.235 -10.597 1.00 17.93 63 THR B CA 1
ATOM 4422 C C . THR B 1 62 ? -18.770 -6.957 -10.887 1.00 16.99 63 THR B C 1
ATOM 4423 O O . THR B 1 62 ? -19.352 -5.911 -11.180 1.00 18.57 63 THR B O 1
ATOM 4434 N N . LEU B 1 63 ? -17.446 -7.054 -10.799 1.00 15.05 64 LEU B N 1
ATOM 4435 C CA . LEU B 1 63 ? -16.558 -5.915 -11.038 1.00 15.16 64 LEU B CA 1
ATOM 4436 C C . LEU B 1 63 ? -15.433 -6.271 -12.006 1.00 14.04 64 LEU B C 1
ATOM 4437 O O . LEU B 1 63 ? -15.047 -7.435 -12.128 1.00 14.54 64 LEU B O 1
ATOM 4453 N N . PHE B 1 64 ? -14.917 -5.259 -12.699 1.00 11.88 65 PHE B N 1
ATOM 4454 C CA . PHE B 1 64 ? -13.700 -5.403 -13.485 1.00 10.33 65 PHE B CA 1
ATOM 4455 C C . PHE B 1 64 ? -12.887 -4.117 -13.321 1.00 10.16 65 PHE B C 1
ATOM 4456 O O . PHE B 1 64 ? -13.320 -3.206 -12.615 1.00 10.63 65 PHE B O 1
ATOM 4473 N N . GLU B 1 65 ? -11.729 -4.068 -13.983 1.00 11.58 66 GLU B N 1
ATOM 4474 C CA . GLU B 1 65 ? -10.652 -3.096 -13.742 1.00 11.31 66 GLU B CA 1
ATOM 4475 C C . GLU B 1 65 ? -9.951 -3.405 -12.419 1.00 10.33 66 GLU B C 1
ATOM 4476 O O . GLU B 1 65 ? -10.545 -3.297 -11.347 1.00 10.53 66 GLU B O 1
ATOM 4488 N N . SER B 1 66 ? -8.675 -3.768 -12.511 1.00 8.77 67 SER B N 1
ATOM 4489 C CA . SER B 1 66 ? -7.915 -4.240 -11.355 1.00 8.94 67 SER B CA 1
ATOM 4490 C C . SER B 1 66 ? -7.977 -3.271 -10.181 1.00 9.08 67 SER B C 1
ATOM 4491 O O . SER B 1 66 ? -8.149 -3.683 -9.038 1.00 9.17 67 SER B O 1
ATOM 4499 N N . ARG B 1 67 ? -7.843 -1.983 -10.470 1.00 9.74 68 ARG B N 1
ATOM 4500 C CA . ARG B 1 67 ? -7.749 -0.986 -9.416 1.00 9.40 68 ARG B CA 1
ATOM 4501 C C . ARG B 1 67 ? -9.128 -0.633 -8.858 1.00 8.72 68 ARG B C 1
ATOM 4502 O O . ARG B 1 67 ? -9.234 -0.077 -7.768 1.00 9.99 68 ARG B O 1
ATOM 4523 N N . ALA B 1 68 ? -10.180 -0.954 -9.606 1.00 9.08 69 ALA B N 1
ATOM 4524 C CA . ALA B 1 68 ? -11.540 -0.838 -9.092 1.00 9.97 69 ALA B CA 1
ATOM 4525 C C . ALA B 1 68 ? -11.807 -1.975 -8.111 1.00 10.76 69 ALA B C 1
ATOM 4526 O O . ALA B 1 68 ? -12.498 -1.806 -7.105 1.00 10.09 69 ALA B O 1
ATOM 4533 N N . ILE B 1 69 ? -11.252 -3.140 -8.421 1.00 10.60 70 ILE B N 1
ATOM 4534 C CA . ILE B 1 69 ? -11.411 -4.320 -7.582 1.00 10.50 70 ILE B CA 1
ATOM 4535 C C . ILE B 1 69 ? -10.632 -4.163 -6.278 1.00 10.57 70 ILE B C 1
ATOM 4536 O O . ILE B 1 69 ? -11.148 -4.471 -5.207 1.00 11.98 70 ILE B O 1
ATOM 4552 N N . THR B 1 70 ? -9.392 -3.691 -6.364 1.00 9.41 71 THR B N 1
ATOM 4553 C CA . THR B 1 70 ? -8.601 -3.466 -5.157 1.00 9.81 71 THR B CA 1
ATOM 4554 C C . THR B 1 70 ? -9.259 -2.390 -4.294 1.00 10.90 71 THR B C 1
ATOM 4555 O O . THR B 1 70 ? -9.322 -2.523 -3.075 1.00 11.87 71 THR B O 1
ATOM 4566 N N . SER B 1 71 ? -9.762 -1.332 -4.921 1.00 13.37 72 SER B N 1
ATOM 4567 C CA . SER B 1 71 ? -10.414 -0.262 -4.168 1.00 14.60 72 SER B CA 1
ATOM 4568 C C . SER B 1 71 ? -11.664 -0.780 -3.460 1.00 14.64 72 SER B C 1
ATOM 4569 O O . SER B 1 71 ? -11.946 -0.402 -2.327 1.00 14.80 72 SER B O 1
ATOM 4577 N N . TYR B 1 72 ? -12.406 -1.653 -4.131 1.00 13.69 73 TYR B N 1
ATOM 4578 C CA . TYR B 1 72 ? -13.622 -2.207 -3.555 1.00 14.20 73 TYR B CA 1
ATOM 4579 C C . TYR B 1 72 ? -13.301 -3.064 -2.337 1.00 14.51 73 TYR B C 1
ATOM 4580 O O . TYR B 1 72 ? -13.979 -2.979 -1.313 1.00 16.00 73 TYR B O 1
ATOM 4598 N N . ILE B 1 73 ? -12.267 -3.890 -2.462 1.00 11.70 74 ILE B N 1
ATOM 4599 C CA . ILE B 1 73 ? -11.844 -4.771 -1.381 1.00 13.59 74 ILE B CA 1
ATOM 4600 C C . ILE B 1 73 ? -11.302 -3.954 -0.210 1.00 13.07 74 ILE B C 1
ATOM 4601 O O . ILE B 1 73 ? -11.689 -4.171 0.939 1.00 13.03 74 ILE B O 1
ATOM 4617 N N . ALA B 1 74 ? -10.412 -3.012 -0.513 1.00 13.14 75 ALA B N 1
ATOM 4618 C CA . ALA B 1 74 ? -9.796 -2.172 0.510 1.00 13.47 75 ALA B CA 1
ATOM 4619 C C . ALA B 1 74 ? -10.837 -1.365 1.288 1.00 15.21 75 ALA B C 1
ATOM 4620 O O . ALA B 1 74 ? -10.671 -1.111 2.484 1.00 13.86 75 ALA B O 1
ATOM 4627 N N . GLU B 1 75 ? -11.916 -0.971 0.615 1.00 18.60 76 GLU B N 1
ATOM 4628 C CA . GLU B 1 75 ? -12.980 -0.201 1.257 1.00 19.44 76 GLU B CA 1
ATOM 4629 C C . GLU B 1 75 ? -13.913 -1.087 2.085 1.00 17.39 76 GLU B C 1
ATOM 4630 O O . GLU B 1 75 ? -14.203 -0.789 3.251 1.00 17.25 76 GLU B O 1
ATOM 4642 N N . LYS B 1 76 ? -14.390 -2.172 1.482 1.00 16.09 77 LYS B N 1
ATOM 4643 C CA . LYS B 1 76 ? -15.351 -3.039 2.149 1.00 17.56 77 LYS B CA 1
ATOM 4644 C C . LYS B 1 76 ? -14.762 -3.627 3.427 1.00 17.68 77 LYS B C 1
ATOM 4645 O O . LYS B 1 76 ? -15.445 -3.728 4.446 1.00 19.20 77 LYS B O 1
ATOM 4664 N N . PHE B 1 77 ? -13.486 -3.992 3.362 1.00 15.21 78 PHE B N 1
ATOM 4665 C CA . PHE B 1 77 ? -12.801 -4.634 4.477 1.00 16.86 78 PHE B CA 1
ATOM 4666 C C . PHE B 1 77 ? -11.789 -3.690 5.127 1.00 17.05 78 PHE B C 1
ATOM 4667 O O . PHE B 1 77 ? -10.759 -4.122 5.649 1.00 15.71 78 PHE B O 1
ATOM 4684 N N . LYS B 1 78 ? -12.099 -2.398 5.097 1.00 17.90 79 LYS B N 1
ATOM 4685 C CA . LYS B 1 78 ? -11.168 -1.371 5.550 1.00 18.87 79 LYS B CA 1
ATOM 4686 C C . LYS B 1 78 ? -10.765 -1.546 7.014 1.00 17.32 79 LYS B C 1
ATOM 4687 O O . LYS B 1 78 ? -9.626 -1.264 7.383 1.00 19.48 79 LYS B O 1
ATOM 4706 N N . GLY B 1 79 ? -11.693 -2.026 7.836 1.00 17.01 80 GLY B N 1
ATOM 4707 C CA . GLY B 1 79 ? -11.478 -2.112 9.271 1.00 18.25 80 GLY B CA 1
ATOM 4708 C C . GLY B 1 79 ? -10.686 -3.326 9.725 1.00 18.59 80 GLY B C 1
ATOM 4709 O O . GLY B 1 79 ? -10.319 -3.425 10.897 1.00 19.71 80 GLY B O 1
ATOM 4713 N N . THR B 1 80 ? -10.422 -4.243 8.799 1.00 16.66 81 THR B N 1
ATOM 4714 C CA . THR B 1 80 ? -9.707 -5.479 9.103 1.00 16.72 81 THR B CA 1
ATOM 4715 C C . THR B 1 80 ? -8.496 -5.624 8.184 1.00 15.64 81 THR B C 1
ATOM 4716 O O . THR B 1 80 ? -8.370 -4.901 7.200 1.00 14.75 81 THR B O 1
ATOM 4727 N N . GLY B 1 81 ? -7.598 -6.549 8.510 1.00 15.86 82 GLY B N 1
ATOM 4728 C CA . GLY B 1 81 ? -6.378 -6.718 7.739 1.00 15.11 82 GLY B CA 1
ATOM 4729 C C . GLY B 1 81 ? -5.522 -5.465 7.774 1.00 14.97 82 GLY B C 1
ATOM 4730 O O . GLY B 1 81 ? -5.640 -4.657 8.701 1.00 15.69 82 GLY B O 1
ATOM 4734 N N . TYR B 1 82 ? -4.662 -5.291 6.774 1.00 14.17 83 TYR B N 1
ATOM 4735 C CA . TYR B 1 82 ? -3.796 -4.115 6.740 1.00 14.28 83 TYR B CA 1
ATOM 4736 C C . TYR B 1 82 ? -4.565 -2.883 6.267 1.00 13.96 83 TYR B C 1
ATOM 4737 O O . TYR B 1 82 ? -5.450 -2.972 5.413 1.00 12.83 83 TYR B O 1
ATOM 4755 N N . ASP B 1 83 ? -4.199 -1.735 6.832 1.00 14.77 84 ASP B N 1
ATOM 4756 C CA . ASP B 1 83 ? -4.877 -0.470 6.572 1.00 15.67 84 ASP B CA 1
ATOM 4757 C C . ASP B 1 83 ? -4.365 0.176 5.287 1.00 15.36 84 ASP B C 1
ATOM 4758 O O . ASP B 1 83 ? -3.540 1.087 5.325 1.00 15.54 84 ASP B O 1
ATOM 4767 N N . LEU B 1 84 ? -4.872 -0.289 4.150 1.00 13.89 85 LEU B N 1
ATOM 4768 C CA . LEU B 1 84 ? -4.357 0.140 2.850 1.00 13.69 85 LEU B CA 1
ATOM 4769 C C . LEU B 1 84 ? -4.774 1.556 2.465 1.00 14.31 85 LEU B C 1
ATOM 4770 O O . LEU B 1 84 ? -4.024 2.253 1.781 1.00 14.47 85 LEU B O 1
ATOM 4786 N N . ILE B 1 85 ? -5.961 1.973 2.902 1.00 15.06 86 ILE B N 1
ATOM 4787 C CA . ILE B 1 85 ? -6.523 3.262 2.494 1.00 15.96 86 ILE B CA 1
ATOM 4788 C C . ILE B 1 85 ? -6.547 4.310 3.609 1.00 15.81 86 ILE B C 1
ATOM 4789 O O . ILE B 1 85 ? -6.964 5.445 3.379 1.00 16.13 86 ILE B O 1
ATOM 4805 N N . ARG B 1 86 ? -6.111 3.924 4.807 1.00 15.20 87 ARG B N 1
ATOM 4806 C CA . ARG B 1 86 ? -6.057 4.827 5.962 1.00 15.29 87 ARG B CA 1
ATOM 4807 C C . ARG B 1 86 ? -7.462 5.262 6.375 1.00 17.59 87 ARG B C 1
ATOM 4808 O O . ARG B 1 86 ? -7.835 6.427 6.255 1.00 19.64 87 ARG B O 1
ATOM 4829 N N . HIS B 1 87 ? -8.236 4.311 6.884 1.00 19.88 88 HIS B N 1
ATOM 4830 C CA . HIS B 1 87 ? -9.655 4.530 7.134 1.00 23.96 88 HIS B CA 1
ATOM 4831 C C . HIS B 1 87 ? -9.929 5.354 8.396 1.00 25.31 88 HIS B C 1
ATOM 4832 O O . HIS B 1 87 ? -11.087 5.637 8.705 1.00 27.47 88 HIS B O 1
ATOM 4845 N N . GLU B 1 88 ? -8.875 5.743 9.113 1.00 24.05 89 GLU B N 1
ATOM 4846 C CA . GLU B 1 88 ? -9.022 6.488 10.363 1.00 27.40 89 GLU B CA 1
ATOM 4847 C C . GLU B 1 88 ? -8.276 7.822 10.356 1.00 26.96 89 GLU B C 1
ATOM 4848 O O . GLU B 1 88 ? -8.299 8.556 11.348 1.00 26.98 89 GLU B O 1
ATOM 4860 N N . ASN B 1 89 ? -7.615 8.127 9.243 1.00 25.65 90 ASN B N 1
ATOM 4861 C CA . ASN B 1 89 ? -6.935 9.408 9.065 1.00 25.90 90 ASN B CA 1
ATOM 4862 C C . ASN B 1 89 ? -7.275 9.987 7.694 1.00 25.26 90 ASN B C 1
ATOM 4863 O O . ASN B 1 89 ? -6.740 9.556 6.674 1.00 20.55 90 ASN B O 1
ATOM 4874 N N . LEU B 1 90 ? -8.168 10.971 7.682 1.00 32.75 91 LEU B N 1
ATOM 4875 C CA . LEU B 1 90 ? -8.733 11.478 6.435 1.00 36.46 91 LEU B CA 1
ATOM 4876 C C . LEU B 1 90 ? -7.692 12.187 5.565 1.00 31.09 91 LEU B C 1
ATOM 4877 O O . LEU B 1 90 ? -7.830 12.229 4.344 1.00 28.48 91 LEU B O 1
ATOM 4893 N N . LYS B 1 91 ? -6.655 12.734 6.193 1.00 27.94 92 LYS B N 1
ATOM 4894 C CA . LYS B 1 91 ? -5.587 13.402 5.457 1.00 26.95 92 LYS B CA 1
ATOM 4895 C C . LYS B 1 91 ? -4.641 12.386 4.818 1.00 22.03 92 LYS B C 1
ATOM 4896 O O . LYS B 1 91 ? -4.248 12.537 3.656 1.00 20.86 92 LYS B O 1
ATOM 4915 N N . GLU B 1 92 ? -4.273 11.356 5.574 1.00 17.55 93 GLU B N 1
ATOM 4916 C CA . GLU B 1 92 ? -3.501 10.251 5.016 1.00 15.32 93 GLU B CA 1
ATOM 4917 C C . GLU B 1 92 ? -4.301 9.589 3.906 1.00 14.24 93 GLU B C 1
ATOM 4918 O O . GLU B 1 92 ? -3.754 9.247 2.861 1.00 12.78 93 GLU B O 1
ATOM 4930 N N . ALA B 1 93 ? -5.601 9.424 4.133 1.00 14.33 94 ALA B N 1
ATOM 4931 C CA . ALA B 1 93 ? -6.485 8.848 3.123 1.00 13.98 94 ALA B CA 1
ATOM 4932 C C . ALA B 1 93 ? -6.444 9.658 1.823 1.00 12.61 94 ALA B C 1
ATOM 4933 O O . ALA B 1 93 ? -6.379 9.095 0.731 1.00 11.51 94 ALA B O 1
ATOM 4940 N N . ALA B 1 94 ? -6.478 10.979 1.950 1.00 13.40 95 ALA B N 1
ATOM 4941 C CA . ALA B 1 94 ? -6.424 11.861 0.790 1.00 12.90 95 ALA B CA 1
ATOM 4942 C C . ALA B 1 94 ? -5.096 11.713 0.052 1.00 13.10 95 ALA B C 1
ATOM 4943 O O . ALA B 1 94 ? -5.055 11.690 -1.179 1.00 12.06 95 ALA B O 1
ATOM 4950 N N . SER B 1 95 ? -4.009 11.605 0.809 1.00 13.50 96 SER B N 1
ATOM 4951 C CA . SER B 1 95 ? -2.687 11.453 0.213 1.00 12.97 96 SER B CA 1
ATOM 4952 C C . SER B 1 95 ? -2.594 10.156 -0.593 1.00 11.06 96 SER B C 1
ATOM 4953 O O . SER B 1 95 ? -1.992 10.120 -1.662 1.00 10.68 96 SER B O 1
ATOM 4961 N N . VAL B 1 96 ? -3.203 9.092 -0.082 1.00 10.63 97 VAL B N 1
ATOM 4962 C CA . VAL B 1 96 ? -3.218 7.827 -0.803 1.00 9.98 97 VAL B CA 1
ATOM 4963 C C . VAL B 1 96 ? -3.940 8.005 -2.145 1.00 10.40 97 VAL B C 1
ATOM 4964 O O . VAL B 1 96 ? -3.471 7.506 -3.165 1.00 9.88 97 VAL B O 1
ATOM 4977 N N . LYS B 1 97 ? -5.052 8.738 -2.149 1.00 13.18 98 LYS B N 1
ATOM 4978 C CA . LYS B 1 97 ? -5.800 8.983 -3.384 1.00 14.29 98 LYS B CA 1
ATOM 4979 C C . LYS B 1 97 ? -4.938 9.701 -4.427 1.00 11.94 98 LYS B C 1
ATOM 4980 O O . LYS B 1 97 ? -4.976 9.369 -5.610 1.00 11.60 98 LYS B O 1
ATOM 4999 N N . VAL B 1 98 ? -4.168 10.684 -3.983 1.00 10.12 99 VAL B N 1
ATOM 5000 C CA . VAL B 1 98 ? -3.275 11.417 -4.874 1.00 9.78 99 VAL B CA 1
ATOM 5001 C C . VAL B 1 98 ? -2.335 10.462 -5.596 1.00 9.12 99 VAL B C 1
ATOM 5002 O O . VAL B 1 98 ? -2.190 10.522 -6.819 1.00 10.15 99 VAL B O 1
ATOM 5015 N N . TRP B 1 99 ? -1.709 9.565 -4.847 1.00 9.43 100 TRP B N 1
ATOM 5016 C CA . TRP B 1 99 ? -0.629 8.774 -5.414 1.00 11.58 100 TRP B CA 1
ATOM 5017 C C . TRP B 1 99 ? -1.116 7.508 -6.114 1.00 12.05 100 TRP B C 1
ATOM 5018 O O . TRP B 1 99 ? -0.394 6.955 -6.941 1.00 10.89 100 TRP B O 1
ATOM 5039 N N . THR B 1 100 ? -2.342 7.070 -5.832 1.00 12.42 101 THR B N 1
ATOM 5040 C CA . THR B 1 100 ? -2.953 6.048 -6.674 1.00 11.91 101 THR B CA 1
ATOM 5041 C C . THR B 1 100 ? -3.287 6.653 -8.036 1.00 10.76 101 THR B C 1
ATOM 5042 O O . THR B 1 100 ? -3.166 5.983 -9.052 1.00 11.37 101 THR B O 1
ATOM 5053 N N . GLU B 1 101 ? -3.701 7.919 -8.062 1.00 11.01 102 GLU B N 1
ATOM 5054 C CA . GLU B 1 101 ? -3.972 8.587 -9.334 1.00 10.08 102 GLU B CA 1
ATOM 5055 C C . GLU B 1 101 ? -2.672 8.825 -10.096 1.00 9.37 102 GLU B C 1
ATOM 5056 O O . GLU B 1 101 ? -2.640 8.762 -11.327 1.00 9.04 102 GLU B O 1
ATOM 5068 N N . VAL B 1 102 ? -1.592 9.077 -9.365 1.00 8.75 103 VAL B N 1
ATOM 5069 C CA . VAL B 1 102 ? -0.291 9.233 -9.997 1.00 7.83 103 VAL B CA 1
ATOM 5070 C C . VAL B 1 102 ? 0.090 7.916 -10.682 1.00 6.79 103 VAL B C 1
ATOM 5071 O O . VAL B 1 102 ? 0.531 7.917 -11.834 1.00 7.56 103 VAL B O 1
ATOM 5084 N N . GLU B 1 103 ? -0.106 6.795 -9.995 1.00 8.15 104 GLU B N 1
ATOM 5085 C CA . GLU B 1 103 ? 0.202 5.489 -10.578 1.00 8.75 104 GLU B CA 1
ATOM 5086 C C . GLU B 1 103 ? -0.603 5.251 -11.860 1.00 8.36 104 GLU B C 1
ATOM 5087 O O . GLU B 1 103 ? -0.072 4.760 -12.851 1.00 8.90 104 GLU B O 1
ATOM 5099 N N . SER B 1 104 ? -1.883 5.610 -11.845 1.00 9.92 105 SER B N 1
ATOM 5100 C CA . SER B 1 104 ? -2.745 5.372 -13.000 1.00 11.00 105 SER B CA 1
ATOM 5101 C C . SER B 1 104 ? -2.410 6.251 -14.206 1.00 10.73 105 SER B C 1
ATOM 5102 O O . SER B 1 104 ? -2.448 5.787 -15.345 1.00 10.90 105 SER B O 1
ATOM 5110 N N . HIS B 1 105 ? -2.105 7.520 -13.961 1.00 9.19 106 HIS B N 1
ATOM 5111 C CA . HIS B 1 105 ? -2.023 8.496 -15.049 1.00 8.77 106 HIS B CA 1
ATOM 5112 C C . HIS B 1 105 ? -0.610 8.875 -15.445 1.00 8.22 106 HIS B C 1
ATOM 5113 O O . HIS B 1 105 ? -0.415 9.528 -16.470 1.00 10.72 106 HIS B O 1
ATOM 5126 N N . ARG B 1 106 ? 0.371 8.468 -14.652 1.00 8.80 107 ARG B N 1
ATOM 5127 C CA . ARG B 1 106 ? 1.753 8.859 -14.912 1.00 9.40 107 ARG B CA 1
ATOM 5128 C C . ARG B 1 106 ? 2.692 7.656 -14.936 1.00 8.50 107 ARG B C 1
ATOM 5129 O O . ARG B 1 106 ? 3.458 7.489 -15.882 1.00 9.78 107 ARG B O 1
ATOM 5150 N N . TYR B 1 107 ? 2.623 6.813 -13.912 1.00 8.65 108 TYR B N 1
ATOM 5151 C CA . TYR B 1 107 ? 3.534 5.674 -13.810 1.00 8.77 108 TYR B CA 1
ATOM 5152 C C . TYR B 1 107 ? 3.169 4.565 -14.796 1.00 7.70 108 TYR B C 1
ATOM 5153 O O . TYR B 1 107 ? 3.998 4.146 -15.600 1.00 9.49 108 TYR B O 1
ATOM 5171 N N . ASN B 1 108 ? 1.926 4.099 -14.728 1.00 7.78 109 ASN B N 1
ATOM 5172 C CA . ASN B 1 108 ? 1.482 2.970 -15.544 1.00 8.96 109 ASN B CA 1
ATOM 5173 C C . ASN B 1 108 ? 1.571 3.215 -17.051 1.00 9.42 109 ASN B C 1
ATOM 5174 O O . ASN B 1 108 ? 1.968 2.312 -17.790 1.00 9.16 109 ASN B O 1
ATOM 5185 N N . PRO B 1 109 ? 1.196 4.420 -17.522 1.00 9.57 110 PRO B N 1
ATOM 5186 C CA . PRO B 1 109 ? 1.297 4.622 -18.975 1.00 11.07 110 PRO B CA 1
ATOM 5187 C C . PRO B 1 109 ? 2.731 4.562 -19.503 1.00 10.68 110 PRO B C 1
ATOM 5188 O O . PRO B 1 109 ? 2.926 4.325 -20.699 1.00 11.65 110 PRO B O 1
ATOM 5199 N N . ALA B 1 110 ? 3.709 4.779 -18.628 1.00 10.06 111 ALA B N 1
ATOM 5200 C CA . ALA B 1 110 ? 5.114 4.762 -19.017 1.00 10.75 111 ALA B CA 1
ATOM 5201 C C . ALA B 1 110 ? 5.728 3.370 -18.888 1.00 12.45 111 ALA B C 1
ATOM 5202 O O . ALA B 1 110 ? 6.515 2.957 -19.742 1.00 12.89 111 ALA B O 1
ATOM 5209 N N . ILE B 1 111 ? 5.378 2.644 -17.828 1.00 10.90 112 ILE B N 1
ATOM 5210 C CA . ILE B 1 111 ? 6.015 1.355 -17.562 1.00 10.91 112 ILE B CA 1
ATOM 5211 C C . ILE B 1 111 ? 5.370 0.215 -18.349 1.00 10.55 112 ILE B C 1
ATOM 5212 O O . ILE B 1 111 ? 6.036 -0.769 -18.683 1.00 10.30 112 ILE B O 1
ATOM 5228 N N . ALA B 1 112 ? 4.082 0.343 -18.649 1.00 10.17 113 ALA B N 1
ATOM 5229 C CA . ALA B 1 112 ? 3.346 -0.750 -19.283 1.00 11.28 113 ALA B CA 1
ATOM 5230 C C . ALA B 1 112 ? 3.90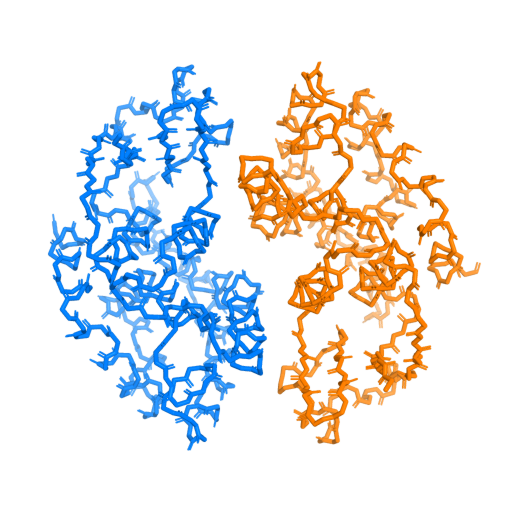8 -1.115 -20.658 1.00 11.33 113 ALA B C 1
ATOM 5231 O O . ALA B 1 112 ? 4.129 -2.297 -20.925 1.00 12.73 113 ALA B O 1
ATOM 5238 N N . PRO B 1 113 ? 4.144 -0.117 -21.536 1.00 12.20 114 PRO B N 1
ATOM 5239 C CA . PRO B 1 113 ? 4.683 -0.459 -22.859 1.00 12.63 114 PRO B CA 1
ATOM 5240 C C . PRO B 1 113 ? 6.065 -1.097 -22.788 1.00 12.79 114 PRO B C 1
ATOM 5241 O O . PRO B 1 113 ? 6.427 -1.864 -23.676 1.00 13.25 114 PRO B O 1
ATOM 5252 N N . ILE B 1 114 ? 6.827 -0.784 -21.745 1.00 11.44 115 ILE B N 1
ATOM 5253 C CA . ILE B 1 114 ? 8.144 -1.382 -21.573 1.00 11.80 115 ILE B CA 1
ATOM 5254 C C . ILE B 1 114 ? 7.979 -2.875 -21.320 1.00 12.17 115 ILE B C 1
ATOM 5255 O O . ILE B 1 114 ? 8.589 -3.704 -21.993 1.00 11.24 115 ILE B O 1
ATOM 5271 N N . VAL B 1 115 ? 7.143 -3.216 -20.347 1.00 12.92 116 VAL B N 1
ATOM 5272 C CA . VAL B 1 115 ? 6.915 -4.616 -20.012 1.00 13.84 116 VAL B CA 1
ATOM 5273 C C . VAL B 1 115 ? 6.252 -5.353 -21.182 1.00 14.87 116 VAL B C 1
ATOM 5274 O O . VAL B 1 115 ? 6.547 -6.525 -21.432 1.00 15.37 116 VAL B O 1
ATOM 5287 N N . PHE B 1 116 ? 5.367 -4.670 -21.900 1.00 15.40 117 PHE B N 1
ATOM 5288 C CA . PHE B 1 116 ? 4.674 -5.287 -23.030 1.00 15.75 117 PHE B CA 1
ATOM 5289 C C . PHE B 1 116 ? 5.670 -5.724 -24.095 1.00 15.98 117 PHE B C 1
ATOM 5290 O O . PHE B 1 116 ? 5.586 -6.834 -24.616 1.00 16.69 117 PHE B O 1
ATOM 5307 N N . GLN B 1 117 ? 6.618 -4.850 -24.417 1.00 15.17 118 GLN B N 1
ATOM 5308 C CA . GLN B 1 117 ? 7.601 -5.163 -25.446 1.00 15.21 118 GLN B CA 1
ATOM 5309 C C . GLN B 1 117 ? 8.495 -6.326 -25.039 1.00 16.56 118 GLN B C 1
ATOM 5310 O O . GLN B 1 117 ? 8.816 -7.184 -25.858 1.00 15.97 118 GLN B O 1
ATOM 5324 N N . PHE B 1 118 ? 8.883 -6.367 -23.770 1.00 18.57 119 PHE B N 1
ATOM 5325 C CA . PHE B 1 118 ? 9.782 -7.411 -23.294 1.00 18.94 119 PHE B CA 1
ATOM 5326 C C . PHE B 1 118 ? 9.116 -8.774 -23.126 1.00 19.61 119 PHE B C 1
ATOM 5327 O O . PHE B 1 118 ? 9.741 -9.804 -23.381 1.00 20.61 119 PHE B O 1
ATOM 5344 N N A MET B 1 119 ? 7.861 -8.770 -22.685 0.48 19.65 120 MET B N 1
ATOM 5345 N N B MET B 1 119 ? 7.847 -8.788 -22.732 0.52 19.66 120 MET B N 1
ATOM 5346 C CA A MET B 1 119 ? 7.185 -9.995 -22.267 0.48 20.63 120 MET B CA 1
ATOM 5347 C CA B MET B 1 119 ? 7.213 -10.031 -22.300 0.52 20.59 120 MET B CA 1
ATOM 5348 C C A MET B 1 119 ? 6.129 -10.478 -23.261 0.48 20.46 120 MET B C 1
ATOM 5349 C C B MET B 1 119 ? 6.020 -10.475 -23.142 0.52 20.50 120 MET B C 1
ATOM 5350 O O A MET B 1 119 ? 5.987 -11.680 -23.481 0.48 21.72 120 MET B O 1
ATOM 5351 O O B MET B 1 119 ? 5.674 -11.657 -23.140 0.52 21.81 120 MET B O 1
ATOM 5378 N N . VAL B 1 120 ? 5.387 -9.545 -23.850 1.00 18.66 121 VAL B N 1
ATOM 5379 C CA . VAL B 1 120 ? 4.249 -9.897 -24.700 1.00 18.80 121 VAL B CA 1
ATOM 5380 C C . VAL B 1 120 ? 4.619 -9.970 -26.185 1.00 17.92 121 VAL B C 1
ATOM 5381 O O . VAL B 1 120 ? 4.115 -10.835 -26.900 1.00 18.50 121 VAL B O 1
ATOM 5395 N N . ALA B 1 121 ? 5.485 -9.072 -26.652 1.00 14.79 122 ALA B N 1
ATOM 5396 C CA . ALA B 1 121 ? 5.858 -9.043 -28.070 1.00 13.88 122 ALA B CA 1
ATOM 5397 C C . ALA B 1 121 ? 6.334 -10.404 -28.595 1.00 14.17 122 ALA B C 1
ATOM 5398 O O . ALA B 1 121 ? 5.947 -10.802 -29.691 1.00 14.20 122 ALA B O 1
ATOM 5405 N N . PRO B 1 122 ? 7.155 -11.135 -27.815 1.00 16.61 123 PRO B N 1
ATOM 5406 C CA . PRO B 1 122 ? 7.558 -12.471 -28.285 1.00 16.89 123 PRO B CA 1
ATOM 5407 C C . PRO B 1 122 ? 6.384 -13.438 -28.461 1.00 18.98 123 PRO B C 1
ATOM 5408 O O . PRO B 1 122 ? 6.472 -14.362 -29.273 1.00 18.15 123 PRO B O 1
ATOM 5419 N N . LEU B 1 123 ? 5.310 -13.231 -27.706 1.00 20.44 124 LEU B N 1
ATOM 5420 C CA . LEU B 1 123 ? 4.105 -14.044 -27.846 1.00 20.88 124 LEU B CA 1
ATOM 5421 C C . LEU B 1 123 ? 3.320 -13.620 -29.082 1.00 22.56 124 LEU B C 1
ATOM 5422 O O . LEU B 1 123 ? 2.446 -14.346 -29.563 1.00 24.24 124 LEU B O 1
ATOM 5438 N N . ARG B 1 124 ? 3.632 -12.430 -29.585 1.00 20.56 125 ARG B N 1
ATOM 5439 C CA . ARG B 1 124 ? 3.051 -11.934 -30.827 1.00 22.09 125 ARG B CA 1
ATOM 5440 C C . ARG B 1 124 ? 3.900 -12.366 -32.019 1.00 19.34 125 ARG B C 1
ATOM 5441 O O . ARG B 1 124 ? 3.537 -12.133 -33.171 1.00 20.06 125 ARG B O 1
ATOM 5462 N N . GLY B 1 125 ? 5.036 -12.994 -31.727 1.00 16.31 126 GLY B N 1
ATOM 5463 C CA . GLY B 1 125 ? 5.941 -13.471 -32.752 1.00 16.45 126 GLY B CA 1
ATOM 5464 C C . GLY B 1 125 ? 6.982 -12.441 -33.151 1.00 16.91 126 GLY B C 1
ATOM 5465 O O . GLY B 1 125 ? 7.712 -12.645 -34.117 1.00 17.03 126 GLY B O 1
ATOM 5469 N N . ASN B 1 126 ? 7.055 -11.343 -32.404 1.00 21.13 127 ASN B N 1
ATOM 5470 C CA . ASN B 1 126 ? 8.004 -10.269 -32.699 1.00 21.61 127 ASN B CA 1
ATOM 5471 C C . ASN B 1 126 ? 9.111 -10.154 -31.666 1.00 20.08 127 ASN B C 1
ATOM 5472 O O . ASN B 1 126 ? 8.978 -10.632 -30.541 1.00 20.70 127 ASN B O 1
ATOM 5483 N N A SER B 1 127 ? 10.203 -9.508 -32.058 0.40 18.73 128 SER B N 1
ATOM 5484 N N B SER B 1 127 ? 10.207 -9.513 -32.056 0.60 18.70 128 SER B N 1
ATOM 5485 C CA A SER B 1 127 ? 11.250 -9.139 -31.117 0.40 18.37 128 SER B CA 1
ATOM 5486 C CA B SER B 1 127 ? 11.253 -9.149 -31.111 0.60 18.37 128 SER B CA 1
ATOM 5487 C C A SER B 1 127 ? 10.831 -7.866 -30.391 0.40 18.25 128 SER B C 1
ATOM 5488 C C B SER B 1 127 ? 10.851 -7.860 -30.402 0.60 18.25 128 SER B C 1
ATOM 5489 O O A SER B 1 127 ? 10.037 -7.089 -30.920 0.40 17.75 128 SER B O 1
ATOM 5490 O O B SER B 1 127 ? 10.088 -7.067 -30.952 0.60 17.72 128 SER B O 1
ATOM 5505 N N . PRO B 1 128 ? 11.357 -7.646 -29.177 1.00 22.36 129 PRO B N 1
ATOM 5506 C CA . PRO B 1 128 ? 11.050 -6.402 -28.458 1.00 24.15 129 PRO B CA 1
ATOM 5507 C C . PRO B 1 128 ? 11.446 -5.157 -29.248 1.00 25.74 129 PRO B C 1
ATOM 5508 O O . PRO B 1 128 ? 12.561 -5.090 -29.760 1.00 28.65 129 PRO B O 1
ATOM 5519 N N . ASP B 1 129 ? 10.536 -4.195 -29.355 1.00 25.51 130 ASP B N 1
ATOM 5520 C CA . ASP B 1 129 ? 10.812 -2.953 -30.076 1.00 27.42 130 ASP B CA 1
ATOM 5521 C C . ASP B 1 129 ? 11.640 -2.028 -29.191 1.00 26.57 130 ASP B C 1
ATOM 5522 O O . ASP B 1 129 ? 11.124 -1.453 -28.234 1.00 26.71 130 ASP B O 1
ATOM 5531 N N . GLN B 1 130 ? 12.919 -1.877 -29.522 1.00 26.20 131 GLN B N 1
ATOM 5532 C CA . GLN B 1 130 ? 13.840 -1.109 -28.686 1.00 26.06 131 GLN B CA 1
ATOM 5533 C C . GLN B 1 130 ? 13.523 0.387 -28.698 1.00 25.22 131 GLN B C 1
ATOM 5534 O O . GLN B 1 130 ? 13.840 1.099 -27.745 1.00 23.95 131 GLN B O 1
ATOM 5548 N N . THR B 1 131 ? 12.902 0.862 -29.773 1.00 25.68 132 THR B N 1
ATOM 5549 C CA . THR B 1 131 ? 12.503 2.265 -29.864 1.00 27.14 132 THR B CA 1
ATOM 5550 C C . THR B 1 131 ? 11.410 2.594 -28.847 1.00 23.90 132 THR B C 1
ATOM 5551 O O . THR B 1 131 ? 11.480 3.609 -28.153 1.00 20.86 132 THR B O 1
ATOM 5562 N N . ILE B 1 132 ? 10.399 1.734 -28.768 1.00 20.41 133 ILE B N 1
ATOM 5563 C CA . ILE B 1 132 ? 9.313 1.914 -27.814 1.00 18.97 133 ILE B CA 1
ATOM 5564 C C . ILE B 1 132 ? 9.843 1.756 -26.390 1.00 17.89 133 ILE B C 1
ATOM 5565 O O . ILE B 1 132 ? 9.462 2.507 -25.488 1.00 15.72 133 ILE B O 1
ATOM 5581 N N . ILE B 1 133 ? 10.738 0.791 -26.196 1.00 19.95 134 ILE B N 1
ATOM 5582 C CA . ILE B 1 133 ? 11.363 0.590 -24.894 1.00 18.92 134 ILE B CA 1
ATOM 5583 C C . ILE B 1 133 ? 12.102 1.858 -24.473 1.00 19.06 134 ILE B C 1
ATOM 5584 O O . ILE B 1 133 ? 11.852 2.402 -23.397 1.00 17.74 134 ILE B O 1
ATOM 5600 N N . ASP B 1 134 ? 12.994 2.340 -25.331 1.00 21.27 135 ASP B N 1
ATOM 5601 C CA . ASP B 1 134 ? 13.834 3.484 -24.987 1.00 21.33 135 ASP B CA 1
ATOM 5602 C C . ASP B 1 134 ? 13.022 4.748 -24.717 1.00 19.74 135 ASP B C 1
ATOM 5603 O O . ASP B 1 134 ? 13.307 5.477 -23.772 1.00 19.47 135 ASP B O 1
ATOM 5612 N N A ASP B 1 135 ? 12.009 4.999 -25.539 0.50 19.67 136 ASP B N 1
ATOM 5613 N N B ASP B 1 135 ? 12.018 4.998 -25.554 0.50 19.69 136 ASP B N 1
ATOM 5614 C CA A ASP B 1 135 ? 11.192 6.198 -25.390 0.50 20.43 136 ASP B CA 1
ATOM 5615 C CA B ASP B 1 135 ? 11.167 6.174 -25.404 0.50 20.46 136 ASP B CA 1
ATOM 5616 C C A ASP B 1 135 ? 10.430 6.191 -24.067 0.50 19.46 136 ASP B C 1
ATOM 5617 C C B ASP B 1 135 ? 10.469 6.173 -24.051 0.50 19.44 136 ASP B C 1
ATOM 5618 O O A ASP B 1 135 ? 10.359 7.208 -23.378 0.50 19.11 136 ASP B O 1
ATOM 5619 O O B ASP B 1 135 ? 10.475 7.172 -23.333 0.50 18.95 136 ASP B O 1
ATOM 5636 N N . ASN B 1 136 ? 9.869 5.041 -23.707 1.00 19.40 137 ASN B N 1
ATOM 5637 C CA . ASN B 1 136 ? 9.117 4.932 -22.465 1.00 17.74 137 ASN B CA 1
ATOM 5638 C C . ASN B 1 136 ? 10.012 4.793 -21.234 1.00 15.97 137 ASN B C 1
ATOM 5639 O O . ASN B 1 136 ? 9.596 5.122 -20.130 1.00 15.67 137 ASN B O 1
ATOM 5651 N N . VAL B 1 137 ? 11.236 4.314 -21.424 1.00 17.32 138 VAL B N 1
ATOM 5652 C CA . VAL B 1 137 ? 12.212 4.288 -20.337 1.00 18.17 138 VAL B CA 1
ATOM 5653 C C . VAL B 1 137 ? 12.592 5.723 -19.975 1.00 18.01 138 VAL B C 1
ATOM 5654 O O . VAL B 1 137 ? 12.800 6.047 -18.803 1.00 18.69 138 VAL B O 1
ATOM 5667 N N . GLU B 1 138 ? 12.670 6.582 -20.986 1.00 19.18 139 GLU B N 1
ATOM 5668 C CA . GLU B 1 138 ? 12.949 7.995 -20.767 1.00 22.99 139 GLU B CA 1
ATOM 5669 C C . GLU B 1 138 ? 11.798 8.614 -19.981 1.00 20.48 139 GLU B C 1
ATOM 5670 O O . GLU B 1 138 ? 12.013 9.301 -18.978 1.00 20.19 139 GLU B O 1
ATOM 5682 N N . LYS B 1 139 ? 10.576 8.351 -20.435 1.00 17.03 140 LYS B N 1
ATOM 5683 C CA . LYS B 1 139 ? 9.377 8.829 -19.755 1.00 17.50 140 LYS B CA 1
ATOM 5684 C C . LYS B 1 139 ? 9.295 8.340 -18.310 1.00 16.05 140 LYS B C 1
ATOM 5685 O O . LYS B 1 139 ? 9.017 9.124 -17.400 1.00 16.47 140 LYS B O 1
ATOM 5704 N N . LEU B 1 140 ? 9.530 7.047 -18.103 1.00 13.75 141 LEU B N 1
ATOM 5705 C CA . LEU B 1 140 ? 9.436 6.462 -16.772 1.00 10.91 141 LEU B CA 1
ATOM 5706 C C . LEU B 1 140 ? 10.500 7.058 -15.857 1.00 11.17 141 LEU B C 1
ATOM 5707 O O . LEU B 1 140 ? 10.258 7.276 -14.670 1.00 10.29 141 LEU B O 1
ATOM 5723 N N . GLY B 1 141 ? 11.673 7.326 -16.423 1.00 11.91 142 GLY B N 1
ATOM 5724 C CA . GLY B 1 141 ? 12.744 7.987 -15.696 1.00 12.21 142 GLY B CA 1
ATOM 5725 C C . GLY B 1 141 ? 12.325 9.323 -15.107 1.00 13.69 142 GLY B C 1
ATOM 5726 O O . GLY B 1 141 ? 12.633 9.622 -13.952 1.00 11.56 142 GLY B O 1
ATOM 5730 N N . LYS B 1 142 ? 11.626 10.129 -15.901 1.00 15.24 143 LYS B N 1
ATOM 5731 C CA . LYS B 1 142 ? 11.148 11.429 -15.439 1.00 17.19 143 LYS B CA 1
ATOM 5732 C C . LYS B 1 142 ? 10.174 11.284 -14.272 1.00 14.80 143 LYS B C 1
ATOM 5733 O O . LYS B 1 142 ? 10.191 12.085 -13.336 1.00 14.51 143 LYS B O 1
ATOM 5752 N N . VAL B 1 143 ? 9.315 10.272 -14.340 1.00 12.81 144 VAL B N 1
ATOM 5753 C CA . VAL B 1 143 ? 8.379 10.004 -13.258 1.00 12.51 144 VAL B CA 1
ATOM 5754 C C . VAL B 1 143 ? 9.138 9.595 -12.003 1.00 11.60 144 VAL B C 1
ATOM 5755 O O . VAL B 1 143 ? 8.846 10.072 -10.904 1.00 10.56 144 VAL B O 1
ATOM 5768 N N . LEU B 1 144 ? 10.109 8.701 -12.164 1.00 11.31 145 LEU B N 1
ATOM 5769 C CA . LEU B 1 144 ? 10.872 8.208 -11.023 1.00 10.80 145 LEU B CA 1
ATOM 5770 C C . LEU B 1 144 ? 11.790 9.269 -10.415 1.00 12.41 145 LEU B C 1
ATOM 5771 O O . LEU B 1 144 ? 12.178 9.153 -9.251 1.00 12.00 145 LEU B O 1
ATOM 5787 N N . ASP B 1 145 ? 12.138 10.298 -11.186 1.00 13.14 146 ASP B N 1
ATOM 5788 C CA . ASP B 1 145 ? 12.916 11.413 -10.647 1.00 13.19 146 ASP B CA 1
ATOM 5789 C C . ASP B 1 145 ? 12.103 12.123 -9.568 1.00 13.18 146 ASP B C 1
ATOM 5790 O O . ASP B 1 145 ? 12.646 12.614 -8.581 1.00 12.72 146 ASP B O 1
ATOM 5799 N N A ILE B 1 146 ? 10.792 12.184 -9.784 0.59 12.25 147 ILE B N 1
ATOM 5800 N N B ILE B 1 146 ? 10.788 12.153 -9.748 0.41 12.24 147 ILE B N 1
ATOM 5801 C CA A ILE B 1 146 ? 9.880 12.775 -8.816 0.59 12.30 147 ILE B CA 1
ATOM 5802 C CA B ILE B 1 146 ? 9.905 12.797 -8.783 0.41 12.24 147 ILE B CA 1
ATOM 5803 C C A ILE B 1 146 ? 9.762 11.862 -7.600 0.59 11.30 147 ILE B C 1
ATOM 5804 C C B ILE B 1 146 ? 9.642 11.871 -7.594 0.41 11.27 147 ILE B C 1
ATOM 5805 O O A ILE B 1 146 ? 9.846 12.323 -6.460 0.59 11.23 147 ILE B O 1
ATOM 5806 O O B ILE B 1 146 ? 9.514 12.332 -6.459 0.41 11.55 147 ILE B O 1
ATOM 5837 N N . TYR B 1 147 ? 9.576 10.569 -7.856 1.00 10.34 148 TYR B N 1
ATOM 5838 C CA . TYR B 1 147 ? 9.476 9.573 -6.790 1.00 10.52 148 TYR B CA 1
ATOM 5839 C C . TYR B 1 147 ? 10.715 9.615 -5.895 1.00 10.47 148 TYR B C 1
ATOM 5840 O O . TYR B 1 147 ? 10.616 9.512 -4.675 1.00 12.10 148 TYR B O 1
ATOM 5859 N N . GLU B 1 148 ? 11.880 9.758 -6.520 1.00 9.25 149 GLU B N 1
ATOM 5860 C CA . GLU B 1 148 ? 13.159 9.775 -5.816 1.00 9.85 149 GLU B CA 1
ATOM 5861 C C . GLU B 1 148 ? 13.174 10.881 -4.771 1.00 10.92 149 GLU B C 1
ATOM 5862 O O . GLU B 1 148 ? 13.582 10.667 -3.628 1.00 11.52 149 GLU B O 1
ATOM 5874 N N . ALA B 1 149 ? 12.706 12.060 -5.165 1.00 11.04 150 ALA B N 1
ATOM 5875 C CA . ALA B 1 149 ? 12.622 13.189 -4.251 1.00 11.51 150 ALA B CA 1
ATOM 5876 C C . ALA B 1 149 ? 11.577 12.950 -3.154 1.00 11.66 150 ALA B C 1
ATOM 5877 O O . ALA B 1 149 ? 11.831 13.232 -1.981 1.00 13.54 150 ALA B O 1
ATOM 5884 N N . LYS B 1 150 ? 10.407 12.436 -3.522 1.00 10.55 151 LYS B N 1
ATOM 5885 C CA . LYS B 1 150 ? 9.347 12.212 -2.538 1.00 10.65 151 LYS B CA 1
ATOM 5886 C C . LYS B 1 150 ? 9.784 11.178 -1.506 1.00 10.40 151 LYS B C 1
ATOM 5887 O O . LYS B 1 150 ? 9.529 11.334 -0.313 1.00 10.97 151 LYS B O 1
ATOM 5906 N N . LEU B 1 151 ? 10.468 10.138 -1.971 1.00 9.01 152 LEU B N 1
ATOM 5907 C CA . LEU B 1 151 ? 10.877 9.038 -1.110 1.00 9.44 152 LEU B CA 1
ATOM 5908 C C . LEU B 1 151 ? 12.127 9.373 -0.297 1.00 11.34 152 LEU B C 1
ATOM 5909 O O . LEU B 1 151 ? 12.583 8.567 0.516 1.00 13.42 152 LEU B O 1
ATOM 5925 N N . SER B 1 152 ? 12.668 10.570 -0.508 1.00 9.82 153 SER B N 1
ATOM 5926 C CA . SER B 1 152 ? 13.715 11.103 0.359 1.00 10.49 153 SER B CA 1
ATOM 5927 C C . SER B 1 152 ? 13.093 11.773 1.580 1.00 11.64 153 SER B C 1
ATOM 5928 O O . SER B 1 152 ? 13.759 11.975 2.598 1.00 12.40 153 SER B O 1
ATOM 5936 N N . SER B 1 153 ? 11.811 12.111 1.459 1.00 13.14 154 SER B N 1
ATOM 5937 C CA . SER B 1 153 ? 11.098 12.867 2.477 1.00 13.76 154 SER B CA 1
ATOM 5938 C C . SER B 1 153 ? 10.183 11.983 3.325 1.00 13.61 154 SER B C 1
ATOM 5939 O O . SER B 1 153 ? 10.024 12.218 4.527 1.00 15.06 154 SER B O 1
ATOM 5947 N N . THR B 1 154 ? 9.572 10.983 2.694 1.00 12.64 155 THR B N 1
ATOM 5948 C CA . THR B 1 154 ? 8.760 9.999 3.405 1.00 12.84 155 THR B CA 1
ATOM 5949 C C . THR B 1 154 ? 9.156 8.595 2.953 1.00 12.93 155 THR B C 1
ATOM 5950 O O . THR B 1 154 ? 9.720 8.414 1.874 1.00 11.70 155 THR B O 1
ATOM 5961 N N . LYS B 1 155 ? 8.864 7.602 3.784 1.00 12.28 156 LYS B N 1
ATOM 5962 C CA . LYS B 1 155 ? 9.322 6.240 3.533 1.00 11.22 156 LYS B CA 1
ATOM 5963 C C . LYS B 1 155 ? 8.595 5.611 2.350 1.00 10.81 156 LYS B C 1
ATOM 5964 O O . LYS B 1 155 ? 9.172 4.806 1.616 1.00 11.61 156 LYS B O 1
ATOM 5983 N N . TYR B 1 156 ? 7.329 5.979 2.183 1.00 11.61 157 TYR B N 1
ATOM 5984 C CA . TYR B 1 156 ? 6.499 5.485 1.090 1.00 12.44 157 TYR B CA 1
ATOM 5985 C C . TYR B 1 156 ? 5.922 6.673 0.323 1.00 11.92 157 TYR B C 1
ATOM 5986 O O . TYR B 1 156 ? 6.189 7.819 0.672 1.00 11.96 157 TYR B O 1
ATOM 6004 N N . LEU B 1 157 ? 5.148 6.410 -0.724 1.00 12.60 158 LEU B N 1
ATOM 6005 C CA . LEU B 1 157 ? 4.719 7.475 -1.624 1.00 12.56 158 LEU B CA 1
ATOM 6006 C C . LEU B 1 157 ? 3.745 8.455 -0.962 1.00 12.51 158 LEU B C 1
ATOM 6007 O O . LEU B 1 157 ? 3.882 9.666 -1.129 1.00 11.86 158 LEU B O 1
ATOM 6023 N N . ALA B 1 158 ? 2.779 7.938 -0.206 1.00 14.31 159 ALA B N 1
ATOM 6024 C CA . ALA B 1 158 ? 1.724 8.778 0.369 1.00 14.71 159 ALA B CA 1
ATOM 6025 C C . ALA B 1 158 ? 2.069 9.284 1.766 1.00 14.52 159 ALA B C 1
ATOM 6026 O O . ALA B 1 158 ? 1.379 10.147 2.306 1.00 16.87 159 ALA B O 1
ATOM 6033 N N . GLY B 1 159 ? 3.138 8.752 2.343 1.00 10.92 160 GLY B N 1
ATOM 6034 C CA . GLY B 1 159 ? 3.564 9.133 3.675 1.00 11.74 160 GLY B CA 1
ATOM 6035 C C . GLY B 1 159 ? 4.516 8.090 4.221 1.00 11.98 160 GLY B C 1
ATOM 6036 O O . GLY B 1 159 ? 5.106 7.324 3.458 1.00 10.82 160 GLY B O 1
ATOM 6040 N N . ASP B 1 160 ? 4.647 8.035 5.541 1.00 12.88 161 ASP B N 1
ATOM 6041 C CA . ASP B 1 160 ? 5.585 7.107 6.171 1.00 14.30 161 ASP B CA 1
ATOM 6042 C C . ASP B 1 160 ? 4.957 5.735 6.393 1.00 15.47 161 ASP B C 1
ATOM 6043 O O . ASP B 1 160 ? 5.508 4.894 7.101 1.00 17.74 161 ASP B O 1
ATOM 6052 N N . PHE B 1 161 ? 3.812 5.521 5.758 1.00 13.14 162 PHE B N 1
ATOM 6053 C CA . PHE B 1 161 ? 3.063 4.275 5.860 1.00 12.58 162 PHE B CA 1
ATOM 6054 C C . PHE B 1 161 ? 2.906 3.648 4.480 1.00 11.99 162 PHE B C 1
ATOM 6055 O O . PHE B 1 161 ? 2.795 4.357 3.479 1.00 11.80 162 PHE B O 1
ATOM 6072 N N . TYR B 1 162 ? 2.900 2.323 4.432 1.00 12.43 163 TYR B N 1
ATOM 6073 C CA . TYR B 1 162 ? 2.591 1.599 3.207 1.00 12.82 163 TYR B CA 1
ATOM 6074 C C . TYR B 1 162 ? 1.105 1.756 2.905 1.00 12.42 163 TYR B C 1
ATOM 6075 O O . TYR B 1 162 ? 0.286 1.771 3.819 1.00 13.74 163 TYR B O 1
ATOM 6093 N N . SER B 1 163 ? 0.755 1.902 1.631 1.00 11.16 164 SER B N 1
ATOM 6094 C CA . SER B 1 163 ? -0.644 2.097 1.263 1.00 11.27 164 SER B CA 1
ATOM 6095 C C . SER B 1 163 ? -0.959 1.497 -0.094 1.00 11.31 164 SER B C 1
ATOM 6096 O O . SER B 1 163 ? -0.082 0.944 -0.768 1.00 11.80 164 SER B O 1
ATOM 6104 N N . LEU B 1 164 ? -2.224 1.616 -0.480 1.00 10.26 165 LEU B N 1
ATOM 6105 C CA . LEU B 1 164 ? -2.696 1.146 -1.775 1.00 10.10 165 LEU B CA 1
ATOM 6106 C C . LEU B 1 164 ? -1.899 1.791 -2.913 1.00 9.39 165 LEU B C 1
ATOM 6107 O O . LEU B 1 164 ? -1.720 1.190 -3.982 1.00 10.20 165 LEU B O 1
ATOM 6123 N N . ALA B 1 165 ? -1.419 3.013 -2.688 1.00 8.62 166 ALA B N 1
ATOM 6124 C CA . ALA B 1 165 ? -0.657 3.722 -3.713 1.00 8.28 166 ALA B CA 1
ATOM 6125 C C . ALA B 1 165 ? 0.606 2.947 -4.059 1.00 8.33 166 ALA B C 1
ATOM 6126 O O . ALA B 1 165 ? 0.922 2.759 -5.230 1.00 8.08 166 ALA B O 1
ATOM 6133 N N . ASP B 1 166 ? 1.318 2.490 -3.035 1.00 7.58 167 ASP B N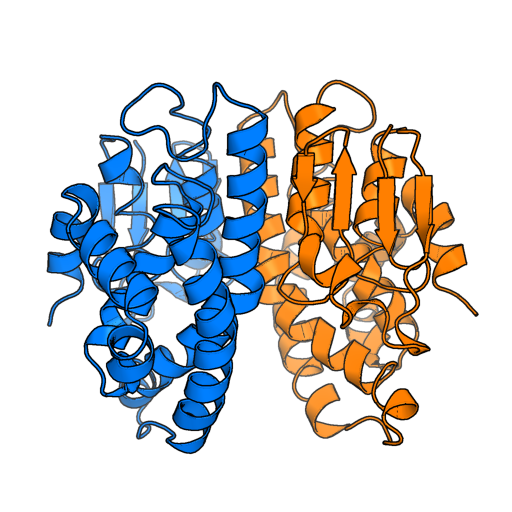 1
ATOM 6134 C CA . ASP B 1 166 ? 2.526 1.698 -3.249 1.00 7.93 167 ASP B CA 1
ATOM 6135 C C . ASP B 1 166 ? 2.191 0.358 -3.895 1.00 9.42 167 ASP B C 1
ATOM 6136 O O . ASP B 1 166 ? 2.845 -0.061 -4.850 1.00 10.59 167 ASP B O 1
ATOM 6145 N N . LEU B 1 167 ? 1.170 -0.302 -3.356 1.00 8.51 168 LEU B N 1
ATOM 6146 C CA . LEU B 1 167 ? 0.759 -1.634 -3.793 1.00 10.28 168 LEU B CA 1
ATOM 6147 C C . LEU B 1 167 ? 0.527 -1.713 -5.301 1.00 11.21 168 LEU B C 1
ATOM 6148 O O . LEU B 1 167 ? 0.957 -2.658 -5.959 1.00 10.17 168 LEU B O 1
ATOM 6164 N N . HIS B 1 168 ? -0.161 -0.718 -5.848 1.00 9.72 169 HIS B N 1
ATOM 6165 C CA . HIS B 1 168 ? -0.526 -0.751 -7.256 1.00 8.44 169 HIS B CA 1
ATOM 6166 C C . HIS B 1 168 ? 0.698 -0.769 -8.180 1.00 9.85 169 HIS B C 1
ATOM 6167 O O . HIS B 1 168 ? 0.591 -1.166 -9.343 1.00 11.52 169 HIS B O 1
ATOM 6180 N N . HIS B 1 169 ? 1.852 -0.369 -7.656 1.00 8.91 170 HIS B N 1
ATOM 6181 C CA . HIS B 1 169 ? 3.089 -0.348 -8.436 1.00 9.20 170 HIS B CA 1
ATOM 6182 C C . HIS B 1 169 ? 3.762 -1.713 -8.545 1.00 9.16 170 HIS B C 1
ATOM 6183 O O . HIS B 1 169 ? 4.656 -1.897 -9.369 1.00 9.66 170 HIS B O 1
ATOM 6196 N N . LEU B 1 170 ? 3.361 -2.660 -7.703 1.00 9.79 171 LEU B N 1
ATOM 6197 C CA . LEU B 1 170 ? 4.126 -3.898 -7.550 1.00 9.96 171 LEU B CA 1
ATOM 6198 C C . LEU B 1 170 ? 4.237 -4.760 -8.815 1.00 10.01 171 LEU B C 1
ATOM 6199 O O . LEU B 1 170 ? 5.342 -5.162 -9.181 1.00 11.00 171 LEU B O 1
ATOM 6215 N N . PRO B 1 171 ? 3.114 -5.054 -9.488 1.00 10.25 172 PRO B N 1
ATOM 6216 C CA . PRO B 1 171 ? 3.215 -6.052 -10.562 1.00 11.09 172 PRO B CA 1
ATOM 6217 C C . PRO B 1 171 ? 4.046 -5.638 -11.786 1.00 11.17 172 PRO B C 1
ATOM 6218 O O . PRO B 1 171 ? 4.913 -6.412 -12.171 1.00 12.82 172 PRO B O 1
ATOM 6229 N N . TYR B 1 172 ? 3.805 -4.476 -12.390 1.00 10.18 173 TYR B N 1
ATOM 6230 C CA . TYR B 1 172 ? 4.575 -4.111 -13.578 1.00 11.96 173 TYR B CA 1
ATOM 6231 C C . TYR B 1 172 ? 6.035 -3.888 -13.219 1.00 10.77 173 TYR B C 1
ATOM 6232 O O . TYR B 1 172 ? 6.934 -4.231 -13.982 1.00 11.43 173 TYR B O 1
ATOM 6250 N N . THR B 1 173 ? 6.267 -3.301 -12.053 1.00 9.31 174 THR B N 1
ATOM 6251 C CA . THR B 1 173 ? 7.622 -3.037 -11.613 1.00 9.53 174 THR B CA 1
ATOM 6252 C C . THR B 1 173 ? 8.360 -4.360 -11.415 1.00 10.53 174 THR B C 1
ATOM 6253 O O . THR B 1 173 ? 9.530 -4.464 -11.749 1.00 10.28 174 THR B O 1
ATOM 6264 N N . TYR B 1 174 ? 7.667 -5.378 -10.909 1.00 12.04 175 TYR B N 1
ATOM 6265 C CA . TYR B 1 174 ? 8.287 -6.689 -10.713 1.00 12.64 175 TYR B CA 1
ATOM 6266 C C . TYR B 1 174 ? 8.830 -7.265 -12.027 1.00 13.25 175 TYR B C 1
ATOM 6267 O O . TYR B 1 174 ? 9.930 -7.815 -12.066 1.00 13.99 175 TYR B O 1
ATOM 6285 N N . TYR B 1 175 ? 8.063 -7.142 -13.105 1.00 13.62 176 TYR B N 1
ATOM 6286 C CA . TYR B 1 175 ? 8.527 -7.632 -14.398 1.00 14.64 176 TYR B CA 1
ATOM 6287 C C . TYR B 1 175 ? 9.597 -6.714 -14.990 1.00 13.72 176 TYR B C 1
ATOM 6288 O O . TYR B 1 175 ? 10.525 -7.187 -15.641 1.00 14.78 176 TYR B O 1
ATOM 6306 N N . LEU B 1 176 ? 9.465 -5.409 -14.769 1.00 12.99 177 LEU B N 1
ATOM 6307 C CA . LEU B 1 176 ? 10.486 -4.456 -15.199 1.00 13.88 177 LEU B CA 1
ATOM 6308 C C . LEU B 1 176 ? 11.863 -4.843 -14.652 1.00 13.69 177 LEU B C 1
ATOM 6309 O O . LEU B 1 176 ? 12.867 -4.769 -15.367 1.00 13.45 177 LEU B O 1
ATOM 6325 N N . MET B 1 177 ? 11.907 -5.270 -13.391 1.00 13.37 178 MET B N 1
ATOM 6326 C CA . MET B 1 177 ? 13.177 -5.580 -12.732 1.00 14.22 178 MET B CA 1
ATOM 6327 C C . MET B 1 177 ? 13.853 -6.831 -13.293 1.00 16.69 178 MET B C 1
ATOM 6328 O O . MET B 1 177 ? 14.981 -7.148 -12.918 1.00 17.93 178 MET B O 1
ATOM 6342 N N . LYS B 1 178 ? 13.166 -7.542 -14.182 1.00 18.48 179 LYS B N 1
ATOM 6343 C CA . LYS B 1 178 ? 13.745 -8.714 -14.835 1.00 20.72 179 LYS B CA 1
ATOM 6344 C C . LYS B 1 178 ? 14.308 -8.364 -16.206 1.00 22.33 179 LYS B C 1
ATOM 6345 O O . LYS B 1 178 ? 14.799 -9.238 -16.924 1.00 24.65 179 LYS B O 1
ATOM 6364 N N . THR B 1 179 ? 14.238 -7.084 -16.562 1.00 20.17 180 THR B N 1
ATOM 6365 C CA . THR B 1 179 ? 14.706 -6.620 -17.863 1.00 20.22 180 THR B CA 1
ATOM 6366 C C . THR B 1 179 ? 15.857 -5.640 -17.687 1.00 19.82 180 THR B C 1
ATOM 6367 O O . THR B 1 179 ? 16.136 -5.194 -16.572 1.00 20.31 180 THR B O 1
ATOM 6378 N N . PRO B 1 180 ? 16.539 -5.301 -18.791 1.00 17.38 181 PRO B N 1
ATOM 6379 C CA . PRO B 1 180 ? 17.605 -4.297 -18.735 1.00 17.15 181 PRO B CA 1
ATOM 6380 C C . PRO B 1 180 ? 17.114 -2.937 -18.243 1.00 17.61 181 PRO B C 1
ATOM 6381 O O . PRO B 1 180 ? 17.923 -2.115 -17.815 1.00 18.10 181 PRO B O 1
ATOM 6392 N N . ALA B 1 181 ? 15.804 -2.710 -18.299 1.00 18.57 182 ALA B N 1
ATOM 6393 C CA . ALA B 1 181 ? 15.226 -1.445 -17.858 1.00 17.67 182 ALA B CA 1
ATOM 6394 C C . ALA B 1 181 ? 15.134 -1.359 -16.335 1.00 16.48 182 ALA B C 1
ATOM 6395 O O . ALA B 1 181 ? 14.714 -0.341 -15.799 1.00 16.46 182 ALA B O 1
ATOM 6402 N N . ALA B 1 182 ? 15.534 -2.420 -15.639 1.00 14.57 183 ALA B N 1
ATOM 6403 C CA . ALA B 1 182 ? 15.595 -2.397 -14.178 1.00 13.79 183 ALA B CA 1
ATOM 6404 C C . ALA B 1 182 ? 16.473 -1.245 -13.687 1.00 14.05 183 ALA B C 1
ATOM 6405 O O . ALA B 1 182 ? 16.342 -0.787 -12.550 1.00 14.23 183 ALA B O 1
ATOM 6412 N N . SER B 1 183 ? 17.357 -0.776 -14.561 1.00 17.95 184 SER B N 1
ATOM 6413 C CA . SER B 1 183 ? 18.279 0.306 -14.243 1.00 18.54 184 SER B CA 1
ATOM 6414 C C . SER B 1 183 ? 17.598 1.584 -13.757 1.00 18.07 184 SER B C 1
ATOM 6415 O O . SER B 1 183 ? 18.177 2.318 -12.956 1.00 17.56 184 SER B O 1
ATOM 6423 N N . VAL B 1 184 ? 16.386 1.871 -14.234 1.00 18.16 185 VAL B N 1
ATOM 6424 C CA . VAL 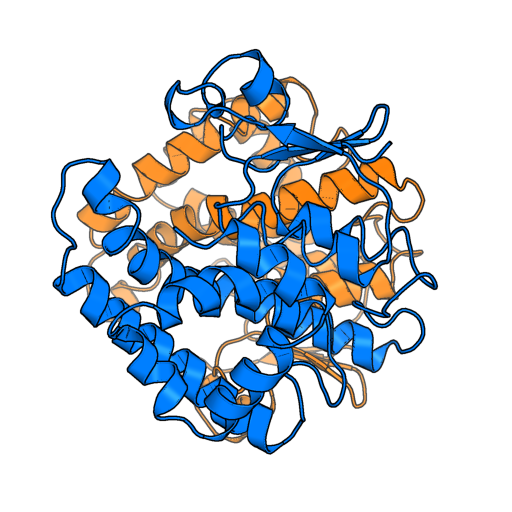B 1 184 ? 15.741 3.132 -13.866 1.00 17.74 185 VAL B CA 1
ATOM 6425 C C . VAL B 1 184 ? 15.333 3.100 -12.398 1.00 16.35 185 VAL B C 1
ATOM 6426 O O . VAL B 1 184 ? 15.219 4.141 -11.759 1.00 15.56 185 VAL B O 1
ATOM 6439 N N . VAL B 1 185 ? 15.121 1.900 -11.868 1.00 15.79 186 VAL B N 1
ATOM 6440 C CA . VAL B 1 185 ? 14.854 1.735 -10.447 1.00 15.88 186 VAL B CA 1
ATOM 6441 C C . VAL B 1 185 ? 16.169 1.726 -9.674 1.00 16.01 186 VAL B C 1
ATOM 6442 O O . VAL B 1 185 ? 16.334 2.464 -8.706 1.00 15.70 186 VAL B O 1
ATOM 6455 N N . ASN B 1 186 ? 17.106 0.899 -10.123 1.00 15.80 187 ASN B N 1
ATOM 6456 C CA . ASN B 1 186 ? 18.354 0.683 -9.399 1.00 15.34 187 ASN B CA 1
ATOM 6457 C C . ASN B 1 186 ? 19.276 1.904 -9.330 1.00 16.92 187 ASN B C 1
ATOM 6458 O O . ASN B 1 186 ? 20.102 2.009 -8.417 1.00 16.89 187 ASN B O 1
ATOM 6469 N N . GLU B 1 187 ? 19.141 2.825 -10.279 1.00 17.30 188 GLU B N 1
ATOM 6470 C CA . GLU B 1 187 ? 20.021 3.993 -10.326 1.00 16.07 188 GLU B CA 1
ATOM 6471 C C . GLU B 1 187 ? 19.516 5.135 -9.439 1.00 16.62 188 GLU B C 1
ATOM 6472 O O . GLU B 1 187 ? 20.204 6.138 -9.257 1.00 17.60 188 GLU B O 1
ATOM 6484 N N . ARG B 1 188 ? 18.315 4.973 -8.896 1.00 13.36 189 ARG B N 1
ATOM 6485 C CA . ARG B 1 188 ? 17.730 5.953 -7.987 1.00 12.87 189 ARG B CA 1
ATOM 6486 C C . ARG B 1 188 ? 17.647 5.346 -6.587 1.00 13.49 189 ARG B C 1
ATOM 6487 O O . ARG B 1 188 ? 16.750 4.541 -6.323 1.00 14.12 189 ARG B O 1
ATOM 6508 N N . PRO B 1 189 ? 18.587 5.722 -5.691 1.00 14.64 190 PRO B N 1
ATOM 6509 C CA . PRO B 1 189 ? 18.782 4.982 -4.433 1.00 15.59 190 PRO B CA 1
ATOM 6510 C C . PRO B 1 189 ? 17.548 4.893 -3.537 1.00 14.09 190 PRO B C 1
ATOM 6511 O O . PRO B 1 189 ? 17.302 3.829 -2.968 1.00 14.14 190 PRO B O 1
ATOM 6522 N N . HIS B 1 190 ? 16.780 5.968 -3.413 1.00 11.90 191 HIS B N 1
ATOM 6523 C CA . HIS B 1 190 ? 15.574 5.918 -2.596 1.00 11.15 191 HIS B CA 1
ATOM 6524 C C . HIS B 1 190 ? 14.480 5.100 -3.280 1.00 11.41 191 HIS B C 1
ATOM 6525 O O . HIS B 1 190 ? 13.774 4.342 -2.616 1.00 11.99 191 HIS B O 1
ATOM 6538 N N . VAL B 1 191 ? 14.340 5.247 -4.596 1.00 12.52 192 VAL B N 1
ATOM 6539 C CA . VAL B 1 191 ? 13.415 4.413 -5.357 1.00 12.14 192 VAL B CA 1
ATOM 6540 C C . VAL B 1 191 ? 13.809 2.936 -5.190 1.00 11.79 192 VAL B C 1
ATOM 6541 O O . VAL B 1 191 ? 12.956 2.081 -4.948 1.00 10.91 192 VAL B O 1
ATOM 6554 N N . LYS B 1 192 ? 15.104 2.649 -5.292 1.00 13.16 193 LYS B N 1
ATOM 6555 C CA . LYS B 1 192 ? 15.604 1.280 -5.172 1.00 14.55 193 LYS B CA 1
ATOM 6556 C C . LYS B 1 192 ? 15.255 0.661 -3.816 1.00 14.52 193 LYS B C 1
ATOM 6557 O O . LYS B 1 192 ? 14.714 -0.446 -3.758 1.00 15.16 193 LYS B O 1
ATOM 6576 N N . ALA B 1 193 ? 15.556 1.374 -2.731 1.00 12.71 194 ALA B N 1
ATOM 6577 C CA . ALA B 1 193 ? 15.273 0.874 -1.387 1.00 13.32 194 ALA B CA 1
ATOM 6578 C C . ALA B 1 193 ? 13.772 0.708 -1.153 1.00 12.85 194 ALA B C 1
ATOM 6579 O O . ALA B 1 193 ? 13.333 -0.258 -0.522 1.00 13.32 194 ALA B O 1
ATOM 6586 N N . TRP B 1 194 ? 12.992 1.655 -1.657 1.00 12.94 195 TRP B N 1
ATOM 6587 C CA . TRP B 1 194 ? 11.535 1.583 -1.570 1.00 12.16 195 TRP B CA 1
ATOM 6588 C C . TRP B 1 194 ? 11.024 0.327 -2.277 1.00 12.38 195 TRP B C 1
ATOM 6589 O O . TRP B 1 194 ? 10.182 -0.399 -1.743 1.00 13.13 195 TRP B O 1
ATOM 6610 N N . TRP B 1 195 ? 11.557 0.049 -3.462 1.00 11.92 196 TRP B N 1
ATOM 6611 C CA . TRP B 1 195 ? 11.166 -1.142 -4.204 1.00 12.59 196 TRP B CA 1
ATOM 6612 C C . TRP B 1 195 ? 11.530 -2.409 -3.432 1.00 12.90 196 TRP B C 1
ATOM 6613 O O . TRP B 1 195 ? 10.708 -3.309 -3.261 1.00 12.77 196 TRP B O 1
ATOM 6634 N N . GLU B 1 196 ? 12.767 -2.475 -2.961 1.00 13.04 197 GLU B N 1
ATOM 6635 C CA . GLU B 1 196 ? 13.232 -3.640 -2.219 1.00 15.31 197 GLU B CA 1
ATOM 6636 C C . GLU B 1 196 ? 12.415 -3.841 -0.945 1.00 14.77 197 GLU B C 1
ATOM 6637 O O . GLU B 1 196 ? 12.267 -4.965 -0.458 1.00 15.53 197 GLU B O 1
ATOM 6649 N N . ASP B 1 197 ? 11.887 -2.742 -0.416 1.00 14.39 198 ASP B N 1
ATOM 6650 C CA . ASP B 1 197 ? 11.020 -2.782 0.751 1.00 15.14 198 ASP B CA 1
ATOM 6651 C C . ASP B 1 197 ? 9.667 -3.396 0.384 1.00 15.16 198 ASP B C 1
ATOM 6652 O O . ASP B 1 197 ? 9.316 -4.468 0.870 1.00 17.28 198 ASP B O 1
ATOM 6661 N N . ILE B 1 198 ? 8.911 -2.730 -0.483 1.00 12.56 199 ILE B N 1
ATOM 6662 C CA . ILE B 1 198 ? 7.537 -3.157 -0.724 1.00 11.82 199 ILE B CA 1
ATOM 6663 C C . ILE B 1 198 ? 7.462 -4.521 -1.409 1.00 12.21 199 ILE B C 1
ATOM 6664 O O . ILE B 1 198 ? 6.510 -5.269 -1.195 1.00 14.02 199 ILE B O 1
ATOM 6680 N N . SER B 1 199 ? 8.466 -4.855 -2.210 1.00 13.39 200 SER B N 1
ATOM 6681 C CA . SER B 1 199 ? 8.458 -6.128 -2.926 1.00 13.76 200 SER B CA 1
ATOM 6682 C C . SER B 1 199 ? 8.841 -7.304 -2.020 1.00 12.82 200 SER B C 1
ATOM 6683 O O . SER B 1 199 ? 8.713 -8.458 -2.421 1.00 12.74 200 SER B O 1
ATOM 6691 N N A SER B 1 200 ? 9.303 -7.005 -0.807 0.53 13.65 201 SER B N 1
ATOM 6692 N N B SER B 1 200 ? 9.300 -7.000 -0.808 0.47 13.73 201 SER B N 1
ATOM 6693 C CA A SER B 1 200 ? 9.676 -8.044 0.155 0.53 15.24 201 SER B CA 1
ATOM 6694 C CA B SER B 1 200 ? 9.680 -8.029 0.159 0.47 15.23 201 SER B CA 1
ATOM 6695 C C A SER B 1 200 ? 8.566 -8.289 1.175 0.53 15.06 201 SER B C 1
ATOM 6696 C C B SER B 1 200 ? 8.572 -8.278 1.181 0.47 15.30 201 SER B C 1
ATOM 6697 O O A SER B 1 200 ? 8.710 -9.125 2.068 0.53 15.73 201 SER B O 1
ATOM 6698 O O B SER B 1 200 ? 8.723 -9.108 2.079 0.47 15.73 201 SER B O 1
ATOM 6713 N N . ARG B 1 201 ? 7.461 -7.561 1.044 1.00 15.68 202 ARG B N 1
ATOM 6714 C CA . ARG B 1 201 ? 6.319 -7.751 1.934 1.00 15.82 202 ARG B CA 1
ATOM 6715 C C . ARG B 1 201 ? 5.738 -9.152 1.737 1.00 16.11 202 ARG B C 1
ATOM 6716 O O . ARG B 1 201 ? 5.600 -9.595 0.598 1.00 16.38 202 ARG B O 1
ATOM 6738 N N . PRO B 1 202 ? 5.408 -9.854 2.839 1.00 15.90 203 PRO B N 1
ATOM 6739 C CA . PRO B 1 202 ? 4.879 -11.219 2.720 1.00 17.42 203 PRO B CA 1
ATOM 6740 C C . PRO B 1 202 ? 3.674 -11.338 1.790 1.00 16.40 203 PRO B C 1
ATOM 6741 O O . PRO B 1 202 ? 3.525 -12.364 1.123 1.00 17.42 203 PRO B O 1
ATOM 6752 N N . ALA B 1 203 ? 2.833 -10.308 1.748 1.00 16.72 204 ALA B N 1
ATOM 6753 C CA . ALA B 1 203 ? 1.633 -10.337 0.915 1.00 17.59 204 ALA B CA 1
ATOM 6754 C C . ALA B 1 203 ? 1.965 -10.344 -0.574 1.00 17.37 204 ALA B C 1
ATOM 6755 O O . ALA B 1 203 ? 1.138 -10.756 -1.388 1.00 19.62 204 ALA B O 1
ATOM 6762 N N . PHE B 1 204 ? 3.162 -9.891 -0.938 1.00 15.12 205 PHE B N 1
ATOM 6763 C CA . PHE B 1 204 ? 3.558 -9.898 -2.343 1.00 14.67 205 PHE B CA 1
ATOM 6764 C C . PHE B 1 204 ? 4.466 -11.075 -2.692 1.00 16.03 205 PHE B C 1
ATOM 6765 O O . PHE B 1 204 ? 4.413 -11.589 -3.810 1.00 16.92 205 PHE B O 1
ATOM 6782 N N . LYS B 1 205 ? 5.304 -11.499 -1.751 1.00 18.07 206 LYS B N 1
ATOM 6783 C CA . LYS B 1 205 ? 6.206 -12.616 -2.010 1.00 23.41 206 LYS B CA 1
ATOM 6784 C C . LYS B 1 205 ? 5.408 -13.857 -2.382 1.00 23.66 206 LYS B C 1
ATOM 6785 O O . LYS B 1 205 ? 5.837 -14.655 -3.212 1.00 22.77 206 LYS B O 1
ATOM 6804 N N . LYS B 1 206 ? 4.234 -13.998 -1.779 1.00 28.79 207 LYS B N 1
ATOM 6805 C CA . LYS B 1 206 ? 3.335 -15.095 -2.109 1.00 34.41 207 LYS B CA 1
ATOM 6806 C C . LYS B 1 206 ? 2.881 -14.985 -3.563 1.00 29.62 207 LYS B C 1
ATOM 6807 O O . LYS B 1 206 ? 2.734 -15.990 -4.256 1.00 31.36 207 LYS B O 1
ATOM 6826 N N . VAL B 1 207 ? 2.675 -13.751 -4.015 1.00 22.63 208 VAL B N 1
ATOM 6827 C CA . VAL B 1 207 ? 2.197 -13.475 -5.366 1.00 19.62 208 VAL B CA 1
ATOM 6828 C C . VAL B 1 207 ? 3.323 -13.540 -6.403 1.00 19.53 208 VAL B C 1
ATOM 6829 O O . VAL B 1 207 ? 3.112 -13.986 -7.532 1.00 22.96 208 VAL B O 1
ATOM 6842 N N . ALA B 1 208 ? 4.515 -13.095 -6.016 1.00 16.33 209 ALA B N 1
ATOM 6843 C CA . ALA B 1 208 ? 5.660 -13.054 -6.926 1.00 16.75 209 ALA B CA 1
ATOM 6844 C C . ALA B 1 208 ? 6.007 -14.438 -7.474 1.00 20.60 209 ALA B C 1
ATOM 6845 O O . ALA B 1 208 ? 6.478 -14.568 -8.606 1.00 19.75 209 ALA B O 1
ATOM 6852 N N . GLU B 1 209 ? 5.775 -15.468 -6.668 1.00 27.00 210 GLU B N 1
ATOM 6853 C CA . GLU B 1 209 ? 6.057 -16.841 -7.077 1.00 34.86 210 GLU B CA 1
ATOM 6854 C C . GLU B 1 209 ? 5.261 -17.226 -8.322 1.00 30.35 210 GLU B C 1
ATOM 6855 O O . GLU B 1 209 ? 5.774 -17.897 -9.219 1.00 29.41 210 GLU B O 1
ATOM 6867 N N . GLY B 1 210 ? 4.005 -16.794 -8.369 1.00 26.79 211 GLY B N 1
ATOM 6868 C CA . GLY B 1 210 ? 3.133 -17.107 -9.485 1.00 24.67 211 GLY B CA 1
ATOM 6869 C C . GLY B 1 210 ? 3.472 -16.311 -10.731 1.00 21.90 211 GLY B C 1
ATOM 6870 O O . GLY B 1 210 ? 2.998 -16.629 -11.820 1.00 22.68 211 GLY B O 1
ATOM 6874 N N . MET B 1 211 ? 4.294 -15.278 -10.568 1.00 20.45 212 MET B N 1
ATOM 6875 C CA . MET B 1 211 ? 4.704 -14.423 -11.677 1.00 21.07 212 MET B CA 1
ATOM 6876 C C . MET B 1 211 ? 6.017 -14.906 -12.291 1.00 24.49 212 MET B C 1
ATOM 6877 O O . MET B 1 211 ? 6.491 -14.337 -13.274 1.00 25.21 212 MET B O 1
ATOM 6891 N N . ASN B 1 212 ? 6.593 -15.957 -11.710 1.00 28.90 213 ASN B N 1
ATOM 6892 C CA . ASN B 1 212 ? 7.838 -16.543 -12.204 1.00 35.25 213 ASN B CA 1
ATOM 6893 C C . ASN B 1 212 ? 7.613 -17.839 -12.974 1.00 39.66 213 ASN B C 1
ATOM 6894 O O . ASN B 1 212 ? 6.678 -18.586 -12.688 1.00 39.44 213 ASN B O 1
ATOM 6905 N N . PHE B 1 213 ? 8.482 -18.104 -13.944 1.00 45.98 214 PHE B N 1
ATOM 6906 C CA . PHE B 1 213 ? 8.494 -19.391 -14.633 1.00 50.50 214 PHE B CA 1
ATOM 6907 C C . PHE B 1 213 ? 9.321 -20.408 -13.852 1.00 52.85 214 PHE B C 1
ATOM 6908 O O . PHE B 1 213 ? 10.260 -20.046 -13.142 1.00 51.68 214 PHE B O 1
#

B-factor: mean 20.19, std 10.3, range [6.79, 87.12]

Solvent-accessible surface area: 18409 Å² total; per-residue (Å²): 118,13,57,0,24,0,24,60,89,25,12,40,0,0,3,0,12,0,0,0,38,13,3,114,27,133,54,84,50,33,102,8,69,73,207,73,17,74,29,106,92,99,93,5,61,89,39,3,43,27,0,91,16,3,0,1,47,16,119,132,14,56,1,11,17,6,16,1,0,0,26,4,0,2,65,77,48,114,61,64,42,60,31,1,35,35,76,143,61,144,120,45,24,1,25,4,59,5,8,20,23,0,2,5,40,52,2,20,69,5,0,22,35,0,5,75,18,44,66,46,5,65,151,166,68,90,97,58,56,108,105,66,5,78,62,11,36,108,110,0,6,136,18,0,72,38,0,32,66,47,12,65,87,24,125,22,0,7,10,96,23,4,0,7,0,0,0,5,2,1,0,41,0,38,21,0,47,107,12,111,6,11,47,10,1,67,134,46,93,80,0,72,59,8,17,83,45,0,24,58,48,106,12,1,107,135,6,13,123,27,3,44,232,110,8,49,0,23,0,26,58,64,23,14,41,0,0,2,0,12,0,0,0,53,12,4,123,33,122,45,85,53,37,102,8,68,73,207,76,16,76,25,107,87,96,98,6,64,90,49,3,48,28,0,90,15,3,0,0,27,20,119,116,18,58,2,12,17,5,16,1,0,0,27,21,0,0,68,99,45,86,57,86,42,64,33,0,36,40,71,151,63,86,105,49,16,0,23,5,54,3,9,21,22,0,2,6,38,52,2,22,68,5,1,22,38,0,5,72,16,41,65,52,3,67,151,154,68,83,90,52,58,106,91,64,5,74,76,14,37,96,113,0,6,138,16,0,78,38,0,33,67,51,13,67,91,29,125,19,0,8,9,104,26,4,0,10,0,0,0,5,2,0,0,42,1,36,22,0,46,102,12,108,6,11,56,6,2,67,110,30,90,79,0,73,58,9,17,85,41,0,22,56,50,115,14,1,122,126,6,12,118,29,2,62,230

Foldseek 3Di:
DKEKEEALQDLLSLLQQLLCVQLVHDYHYDYQCVVVLSLVDDVNCVLPVVSDDIWIDDPPDIGDDSLVNSVCVQVVSDPGGDNAQPPPDPLLNVLLVVLLVCCVPQQCVLLVLLLCLVPPQVVVVDHRDVVSNVVSLVSNLVSVVVVLVCLVVEVANSHVDHHSSLSSPQRSLLSCCVDPSVCSQVVRVSSVVSNVVVCPDPSSVVSSVRNDD/DKEKEEALQDLLSLLQQLLCVQQVHDYHYHYDDVVVLSLVDPVNCVQPVVSDDIWMDDPPDIGGDSLVNSVVSCVVSCPGGHNAQCPPDVLLNVLLVVLLVCCVPQQCVLLVLLLCLPPVQVVVVHHRDVVSNVVSLVSNLVSVVVVLVCCVVEVDRSHVDHHSSLSSPQRSLLSCCVDPSVCSQVVRVSSVVSNVVVCPDPSNVVSVVSNDD

Organism: Populus trichocarpa (NCBI:txid3694)

Radius of gyration: 20.82 Å; Cα contacts (8 Å, |Δi|>4): 694; chains: 2; bounding box: 50×53×49 Å

InterPro domains:
  IPR004045 Glutathione S-transferase, N-terminal [PF02798] (1-76)
  IPR004045 Glutathione S-transferase, N-terminal [PS50404] (1-82)
  IPR004046 Glutathione S-transferase, C-terminal [PF00043] (109-203)
  IPR010987 Glutathione S-transferase, C-terminal-like [PS50405] (90-217)
  IPR034347 Glutathione S-transferases Phi, C-terminal [cd03187] (92-209)
  IPR036249 Thioredoxin-like superfamily [SSF52833] (1-82)
  IPR036282 Glutathione S-transferase, C-terminal domain superfamily [SSF47616] (73-212)
  IPR040079 Glutathione transferase family [SFLDS00019] (1-212)

Secondary structure (DSSP, 8-state):
-EEEEE-TTSHHHHHHHHHHHHTT---EEEE--TTTTGGGSHHHHTT-TT--S-EEEETTEEEESHHHHHHHHHHHTTTSSS-SS-TT-HHHHHHHHHHHHHIIIIIHHHHHHHHIIIIIGGGGT----HHHHHHHHHHHHHHHHHHHHHHHHSSSSSSSS--HHHHTTHHHHHHHTTSGGGHHHHTSHHHHHHHHHHTTSHHHHHHHHHT--/--EEEE-TT-HHHHHHHHHHHHTT---EEEE--TTTTGGGSHHHHTT-TT--S-EEEETTEEEESHHHHHHHHHHHTTTSSS-SS-TT-HHHHHHHHHHHHHIIIIIHHHHHHHHIIIIIGGGGT----HHHHHHHHHHHHHHHHHHHHHHHHSSSSSSSS--HHHHTTHHHHHHHTTSGGGHHHHTSHHHHHHHHHHTTSHHHHHHHGGG--

Sequence (426 aa):
VLKLYGAPMSTCTSSRVLTTCLHEKNLDFELVPVDLFAGEHKQPPFLAKNPFGQIPALEEDDLTLFESRAITSYIIAEKFKGTGYDLIRHENLKEAASVKVWTEVESHRYNPAIAPIVFQFMMVAPLRGNSPDQTIIDDNVEKLGKVLDIYEAKLSSTKYLAGDFYSLADLHHLPYTYYLMKTPAASVVNERPHVKAWWEDISSRPAFKKVAEGMNFVLKLYGAPMSTCTSSRVLTCLHEKNLDDFELVPVDLFAGEHKQPPFLAKNPFGQIPALEEDDLTLFESRAITSYIAEKFKGTGYDLIRHENLKEAASVKVWTEVESHRYNPAIAPIVFQFMMVAPLRGNSSPDQTIIDDDNVEKLGKVLDIIYEAKLSSTKYLAGDFYSLADLHHLPYTYYLMKTPAASVVNERPHVKAWWEDISSSRPAFKKVAEGMNF

CATH classification: 3.40.30.10 (+1 more: 1.20.1050.10)

Nearest PDB structures (foldseek):
  5f06-assembly1_B  TM=1.005E+00  e=4.502E-35  Populus trichocarpa
  5f05-assembly1_B  TM=9.760E-01  e=1.177E-22  Populus trichocarpa
  5ey6-assembly1_A  TM=9.632E-01  e=2.278E-20  Populus trichocarpa
  4ri7-assembly1_B  TM=9.656E-01  e=1.156E-19  Populus tremula x Populus tremuloides
  4ri6-assembly1_B  TM=9.669E-01  e=2.803E-19  Populus tremula x Populus tremuloides